Protein AF-A0A7C4PPQ3-F1 (afdb_monomer)

Mean predicted aligned error: 9.64 Å

Solvent-accessible surface area (backbone atoms only — not comparable to full-atom values): 21929 Å² total; per-residue (Å²): 136,89,89,81,88,92,85,89,83,86,72,67,64,65,58,51,55,52,50,53,52,52,51,53,49,50,51,50,52,51,51,53,49,51,50,47,63,70,38,46,70,56,48,54,20,47,50,28,43,52,50,48,55,52,48,44,23,67,60,50,75,42,93,71,42,87,65,97,67,86,70,75,51,74,69,58,31,62,38,68,57,76,74,79,71,80,77,82,61,79,65,50,24,87,77,71,65,42,36,64,68,62,40,50,53,51,49,52,52,54,52,52,52,53,51,50,50,52,50,53,51,53,52,46,54,51,49,42,56,56,46,51,58,50,42,59,53,41,54,53,52,30,54,54,23,57,77,68,69,41,93,56,28,67,60,47,47,50,50,40,51,54,52,52,52,52,43,50,54,46,65,69,46,47,59,59,50,51,55,55,52,67,51,39,65,59,54,52,58,61,42,47,54,46,50,53,28,53,50,48,52,51,49,52,49,51,51,48,40,68,77,53,40,95,65,47,78,84,37,65,62,55,48,49,50,54,52,51,50,53,52,45,51,51,51,49,77,68,42,92,45,67,37,54,42,45,43,49,40,40,31,42,48,51,54,19,57,57,27,51,68,29,52,16,54,70,44,25,43,53,13,52,53,39,49,55,52,39,32,47,44,21,48,75,72,62,64,31,39,64,60,24,27,35,45,26,50,30,57,45,65,79,46,51,86,66,37,42,84,53,83,84,42,78,51,6,50,66,50,49,45,50,52,36,39,50,23,23,58,72,59,72,36,67,70,60,42,52,54,52,34,55,47,41,39,72,78,35,69,93,48,19,45,62,30,27,46,52,49,14,54,50,25,48,76,72,67,37,52,66,62,14,42,53,26,43,70,67,45,80,83,65,93,74,50,66,66,50,52,53,50,43,54,54,43,51,55,56,55,59,75,75,106

Foldseek 3Di:
DDDDDDPDDDPDPVVVVVVVVVVVVVVVVVVVVVVCVVCVLVVQLVVLVVVLLVVLCVLQVDNDLADDFPDDDPVQLADQDPPPPPPDDQPQQPQHRHGLVVLVVLLCVLVVVLVVLVVLLVVLVVLLVVLVVVLVVLVVVLVVCVVVVNPCNVVSVVVSVVSVVSNVVSVVCNVVSVVVNVCCVVSVVVNVSSVVSNVVVVVVVVVVCVVVVLCPVPPSNVVSLVVLLVVLVVQLVVDPDLSSLSSSLSNLLVCLVSQCSGSYLSSVLSSLVSLLSSLVSCVPRNVNLVSSLSSLSNRQQVCLLSFDCPPPDCRHSVNSLVSNLVSCVVVVNLVSNLVSLVSCVVNPVVCNLVSLQVQLVSCVVVVVLVSNLVSLVPRDDDPDCPVSVVSNVVSVVVVVVVD

Secondary structure (DSSP, 8-state):
---------SSHHHHHHHHHHHHHHHHHHHHHHHHHHHHHHHHHHHHHHHHHHHHHHHHHS-S-------PPPHHHHH--PPPPP-----PBPTTT--BHHHHHHHHHHHHHHHHHHHHHHHHHHHHHHHHHHHHHHHHHHHHHHHHTT-TTHHHHHHHHHHHHHHHHHHHHHHHHHHHHHHTHHHHHHHHHHHHHHHHHHHHHHHHHHHHS-TT-TT-HHHHHHHHHHHHHHHHHHH--SHHHHHHHHHHHHHHHHHHHT-SSHHHHHHHHHHHHHHHHIIIIIS--HHHHHHHIIIIIGGGTTSSBS-TTSTTBHHHHHHHHHHHHHHTT-HHHHHHHHHHHHHH-GGGHHHHHHHHHHHHHHTT-HHHHHHHHHT--S-S--HHHHHHHHHHHHHHHHT-

Sequence (403 aa):
MQKMNATAAAGTGKTKRLRTGLIALAVLLILLAGVYFFFADSLASWKARWTVDRYLKQQTGRSSFVVEFPFPSKAEMAKVEPKPEKTAQPQKGKRTGKDFETLRDEYLRLKNTILRTENRILEAEQEIIMRNNLITNLEVQVKEAITTAATNANRLAENLSNQVRRIAYLKENLPAWREELKKNPDREKELIPITEDLWEFQRAWAAELAANPPTNPNNELVQAQMKLNAEHRKKLNEAKSYSTMYQVIGEQLYVAKRLLASANLRHQRVGLSMILQAMQYCWNDAQNNWLAARLAEGYLLPNLDVAEEDRRSPLNVDNILNTCVGAFRANNEPEKIKQSFERIIRINPQRADWARIQLGRFYEQENNWEAALKSYRSVQNTNDNRFVNMAIQRLEQRLNIKR

Structure (mmCIF, N/CA/C/O backbone):
data_AF-A0A7C4PPQ3-F1
#
_entry.id   AF-A0A7C4PPQ3-F1
#
loop_
_atom_site.group_PDB
_atom_site.id
_atom_site.type_symbol
_atom_site.label_atom_id
_atom_site.label_alt_id
_atom_site.label_comp_id
_atom_site.label_asym_id
_atom_site.label_entity_id
_atom_site.label_seq_id
_atom_site.pdbx_PDB_ins_code
_atom_site.Cartn_x
_atom_site.Cartn_y
_atom_site.Cartn_z
_atom_site.occupancy
_atom_site.B_iso_or_equiv
_atom_site.auth_seq_id
_atom_site.auth_comp_id
_atom_site.auth_asym_id
_atom_site.auth_atom_id
_atom_site.pdbx_PDB_model_num
ATOM 1 N N . MET A 1 1 ? -5.829 -87.541 -39.089 1.00 44.84 1 MET A N 1
ATOM 2 C CA . MET A 1 1 ? -5.247 -86.837 -37.925 1.00 44.84 1 MET A CA 1
ATOM 3 C C . MET A 1 1 ? -4.825 -85.438 -38.358 1.00 44.84 1 MET A C 1
ATOM 5 O O . MET A 1 1 ? -4.306 -85.308 -39.453 1.00 44.84 1 MET A O 1
ATOM 9 N N . GLN A 1 2 ? -5.084 -84.432 -37.514 1.00 45.41 2 GLN A N 1
ATOM 10 C CA . GLN A 1 2 ? -4.645 -83.027 -37.621 1.00 45.41 2 GLN A CA 1
ATOM 11 C C . GLN A 1 2 ? -5.211 -82.170 -38.774 1.00 45.41 2 GLN A C 1
AT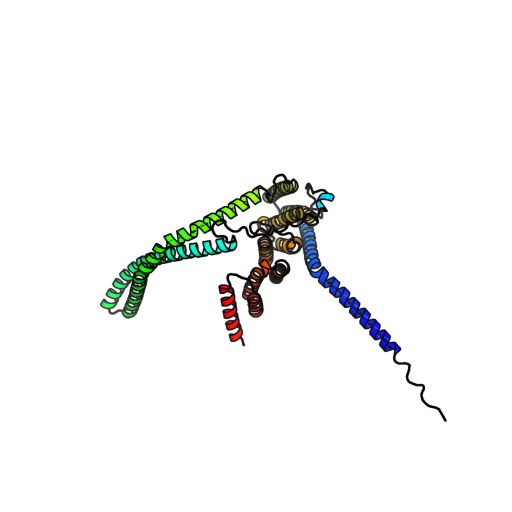OM 13 O O . GLN A 1 2 ? -4.542 -81.848 -39.748 1.00 45.41 2 GLN A O 1
ATOM 18 N N . LYS A 1 3 ? -6.438 -81.675 -38.578 1.00 46.22 3 LYS A N 1
ATOM 19 C CA . LYS A 1 3 ? -6.857 -80.347 -39.052 1.00 46.22 3 LYS A CA 1
ATOM 20 C C . LYS A 1 3 ? -7.421 -79.595 -37.854 1.00 46.22 3 LYS A C 1
ATOM 22 O O . LYS A 1 3 ? -8.574 -79.802 -37.501 1.00 46.22 3 LYS A O 1
ATOM 27 N N . MET A 1 4 ? -6.608 -78.766 -37.209 1.00 50.78 4 MET A N 1
ATOM 28 C CA . MET A 1 4 ? -7.097 -77.787 -36.243 1.00 50.78 4 MET A CA 1
ATOM 29 C C . MET A 1 4 ? -6.199 -76.548 -36.222 1.00 50.78 4 MET A C 1
ATOM 31 O O . MET A 1 4 ? -4.984 -76.654 -36.098 1.00 50.78 4 MET A O 1
ATOM 35 N N . ASN A 1 5 ? -6.879 -75.399 -36.268 1.00 53.06 5 ASN A N 1
ATOM 36 C CA . ASN A 1 5 ? -6.503 -74.097 -35.712 1.00 53.06 5 ASN A CA 1
ATOM 37 C C . ASN A 1 5 ? -5.510 -73.230 -36.501 1.00 53.06 5 ASN A C 1
ATOM 39 O O . ASN A 1 5 ? -4.322 -73.186 -36.207 1.00 53.06 5 ASN A O 1
ATOM 43 N N . ALA A 1 6 ? -6.045 -72.414 -37.416 1.00 51.91 6 ALA A N 1
ATOM 44 C CA . ALA A 1 6 ? -5.343 -71.251 -37.966 1.00 51.91 6 ALA A CA 1
ATOM 45 C C . ALA A 1 6 ? -6.309 -70.086 -38.262 1.00 51.91 6 ALA A C 1
ATOM 47 O O . ALA A 1 6 ? -6.413 -69.624 -39.391 1.00 51.91 6 ALA A O 1
ATOM 48 N N . THR A 1 7 ? -7.033 -69.593 -37.254 1.00 56.12 7 THR A N 1
ATOM 49 C CA . THR A 1 7 ? -7.866 -68.379 -37.386 1.00 56.12 7 THR A CA 1
ATOM 50 C C . THR A 1 7 ? -7.929 -67.605 -36.070 1.00 56.12 7 THR A C 1
ATOM 52 O O . THR A 1 7 ? -8.955 -67.603 -35.404 1.00 56.12 7 THR A O 1
ATOM 55 N N . ALA A 1 8 ? -6.832 -66.949 -35.671 1.00 56.97 8 ALA A N 1
ATOM 56 C CA . ALA A 1 8 ? -6.850 -65.920 -34.618 1.00 56.97 8 ALA A CA 1
ATOM 57 C C . ALA A 1 8 ? -5.548 -65.086 -34.586 1.00 56.97 8 ALA A C 1
ATOM 59 O O . ALA A 1 8 ? -4.789 -65.161 -33.626 1.00 56.97 8 ALA A O 1
ATOM 60 N N . ALA A 1 9 ? -5.241 -64.293 -35.622 1.00 55.53 9 ALA A N 1
ATOM 61 C CA . ALA A 1 9 ? -4.052 -63.417 -35.573 1.00 55.53 9 ALA A CA 1
ATOM 62 C C . ALA A 1 9 ? -4.180 -62.060 -36.296 1.00 55.53 9 ALA A C 1
ATOM 64 O O . ALA A 1 9 ? -3.181 -61.371 -36.476 1.00 55.53 9 ALA A O 1
ATOM 65 N N . ALA A 1 10 ? -5.383 -61.624 -36.692 1.00 55.38 10 ALA A N 1
ATOM 66 C CA . ALA A 1 10 ? -5.548 -60.403 -37.501 1.00 55.38 10 ALA A CA 1
ATOM 67 C C . ALA A 1 10 ? -5.995 -59.140 -36.722 1.00 55.38 10 ALA A C 1
ATOM 69 O O . ALA A 1 10 ? -6.147 -58.073 -37.312 1.00 55.38 10 ALA A O 1
ATOM 70 N N . GLY A 1 11 ? -6.201 -59.216 -35.400 1.00 56.34 11 GLY A N 1
ATOM 71 C CA . GLY A 1 11 ? -6.813 -58.123 -34.619 1.00 56.34 11 GLY A CA 1
ATOM 72 C C . GLY A 1 11 ? -5.862 -57.165 -33.882 1.00 56.34 11 GLY A C 1
ATOM 73 O O . GLY A 1 11 ? -6.290 -56.103 -33.435 1.00 56.34 11 GLY A O 1
ATOM 74 N N . THR A 1 12 ? -4.576 -57.493 -33.727 1.00 57.62 12 THR A N 1
ATOM 75 C CA . THR A 1 12 ? -3.690 -56.809 -32.756 1.00 57.62 12 THR A CA 1
ATOM 76 C C . THR A 1 12 ? -2.962 -55.572 -33.302 1.00 57.62 12 THR A C 1
ATOM 78 O O . THR A 1 12 ? -2.423 -54.777 -32.532 1.00 57.62 12 THR A O 1
ATOM 81 N N . GLY A 1 13 ? -2.957 -55.362 -34.624 1.00 60.41 13 GLY A N 1
ATOM 82 C CA . GLY A 1 13 ? -2.266 -54.229 -35.256 1.00 60.41 13 GLY A CA 1
ATOM 83 C C . GLY A 1 13 ? -3.014 -52.895 -35.143 1.00 60.41 13 GLY A C 1
ATOM 84 O O . GLY A 1 13 ? -2.400 -51.854 -34.896 1.00 60.41 13 GLY A O 1
ATOM 85 N N . LYS A 1 14 ? -4.351 -52.913 -35.271 1.00 68.94 14 LYS A N 1
ATOM 86 C CA . LYS A 1 14 ? -5.181 -51.696 -35.182 1.00 68.94 14 LYS A CA 1
ATOM 87 C C . LYS A 1 14 ? -5.183 -51.108 -33.769 1.00 68.94 14 LYS A C 1
ATOM 89 O O . LYS A 1 14 ? -5.090 -49.894 -33.614 1.00 68.94 14 LYS A O 1
ATOM 94 N N . THR A 1 15 ? -5.199 -51.956 -32.742 1.00 71.12 15 THR A N 1
ATOM 95 C CA . THR A 1 15 ? -5.179 -51.520 -31.338 1.00 71.12 15 THR A CA 1
ATOM 96 C C . THR A 1 15 ? -3.836 -50.906 -30.937 1.00 71.12 15 THR A C 1
ATOM 98 O O . THR A 1 15 ? -3.820 -49.929 -30.190 1.00 71.12 15 THR A O 1
ATOM 101 N N . LYS A 1 16 ? -2.708 -51.394 -31.480 1.00 75.50 16 LYS A N 1
ATOM 102 C CA . LYS A 1 16 ? -1.385 -50.784 -31.255 1.00 75.50 16 LYS A CA 1
ATOM 103 C C . LYS A 1 16 ? -1.265 -49.386 -31.869 1.00 75.50 16 LYS A C 1
ATOM 105 O O . LYS A 1 16 ? -0.826 -48.480 -31.169 1.00 75.50 16 LYS A O 1
ATOM 110 N N . ARG A 1 17 ? -1.711 -49.184 -33.118 1.00 79.19 17 ARG A N 1
ATOM 111 C CA . ARG A 1 17 ? -1.666 -47.861 -33.781 1.00 79.19 17 ARG A CA 1
ATOM 112 C C . ARG A 1 17 ? -2.544 -46.820 -33.084 1.00 79.19 17 ARG A C 1
ATOM 114 O O . ARG A 1 17 ? -2.140 -45.666 -32.953 1.00 79.19 17 ARG A O 1
ATOM 121 N N . LEU A 1 18 ? -3.714 -47.234 -32.596 1.00 83.62 18 LEU A N 1
ATOM 122 C CA . LEU A 1 18 ? -4.609 -46.348 -31.851 1.00 83.62 18 LEU A CA 1
ATOM 123 C C . LEU A 1 18 ? -3.989 -45.925 -30.509 1.00 83.62 18 LEU A C 1
ATOM 125 O O . LEU A 1 18 ? -4.022 -44.750 -30.156 1.00 83.62 18 LEU A O 1
ATOM 129 N N . ARG A 1 19 ? -3.348 -46.861 -29.793 1.00 84.88 19 ARG A N 1
ATOM 130 C CA . ARG A 1 19 ? -2.636 -46.566 -28.538 1.00 84.88 19 ARG A CA 1
ATOM 131 C C . ARG A 1 19 ? -1.453 -45.624 -28.748 1.00 84.88 19 ARG A C 1
ATOM 133 O O . ARG A 1 19 ? -1.311 -44.676 -27.986 1.00 84.88 19 ARG A O 1
ATOM 140 N N . THR A 1 20 ? -0.638 -45.828 -29.784 1.00 88.06 20 THR A N 1
ATOM 141 C CA . THR A 1 20 ? 0.480 -44.916 -30.084 1.00 88.06 20 THR A CA 1
ATOM 142 C C . THR A 1 20 ? -0.000 -43.518 -30.471 1.00 88.06 20 THR A C 1
ATOM 144 O O . THR A 1 20 ? 0.600 -42.538 -30.039 1.00 88.06 20 THR A O 1
ATOM 147 N N . GLY A 1 21 ? -1.108 -43.409 -31.215 1.00 93.31 21 GLY A N 1
ATOM 148 C CA . GLY A 1 21 ? -1.720 -42.117 -31.539 1.00 93.31 21 GLY A CA 1
ATOM 149 C C . GLY A 1 21 ? -2.235 -41.379 -30.300 1.00 93.31 21 GLY A C 1
ATOM 150 O O . GLY A 1 21 ? -1.976 -40.189 -30.142 1.00 93.31 21 GLY A O 1
ATOM 151 N N . LEU A 1 22 ? -2.892 -42.094 -29.380 1.00 93.69 22 LEU A N 1
ATOM 152 C CA . LEU A 1 22 ? -3.371 -41.522 -28.117 1.00 93.69 22 LEU A CA 1
ATOM 153 C C . LEU A 1 22 ? -2.224 -41.070 -27.205 1.00 93.69 22 LEU A C 1
ATOM 155 O O . LEU A 1 22 ? -2.319 -40.005 -26.603 1.00 93.69 22 LEU A O 1
ATOM 159 N N . ILE A 1 23 ? -1.128 -41.833 -27.131 1.00 94.25 23 ILE A N 1
ATOM 160 C CA . ILE A 1 23 ? 0.055 -41.447 -26.347 1.00 94.25 23 ILE A CA 1
ATOM 161 C C . ILE A 1 23 ? 0.702 -40.186 -26.935 1.00 94.25 23 ILE A C 1
ATOM 163 O O . ILE A 1 23 ? 0.996 -39.255 -26.191 1.00 94.25 23 ILE A O 1
ATOM 167 N N . ALA A 1 24 ? 0.878 -40.114 -28.257 1.00 94.94 24 ALA A N 1
ATOM 168 C CA . ALA A 1 24 ? 1.440 -38.930 -28.908 1.00 94.94 24 ALA A CA 1
ATOM 169 C C . ALA A 1 24 ? 0.568 -37.680 -28.691 1.00 94.94 24 ALA A C 1
ATOM 171 O O . ALA A 1 24 ? 1.092 -36.610 -28.382 1.00 94.94 24 ALA A O 1
ATOM 172 N N . LEU A 1 25 ? -0.760 -37.823 -28.781 1.00 96.06 25 LEU A N 1
ATOM 173 C CA . LEU A 1 25 ? -1.700 -36.738 -28.496 1.00 96.06 25 LEU A CA 1
ATOM 174 C C . LEU A 1 25 ? -1.626 -36.293 -27.028 1.00 96.06 25 LEU A C 1
ATOM 176 O O . LEU A 1 25 ? -1.596 -35.096 -26.756 1.00 96.06 25 LEU A O 1
ATOM 180 N N . ALA A 1 26 ? -1.553 -37.237 -26.085 1.00 95.62 26 ALA A N 1
ATOM 181 C CA . ALA A 1 26 ? -1.420 -36.928 -24.664 1.00 95.62 26 ALA A CA 1
ATOM 182 C C . ALA A 1 26 ? -0.115 -36.169 -24.364 1.00 95.62 26 ALA A C 1
ATOM 184 O O . ALA A 1 26 ? -0.145 -35.164 -23.659 1.00 95.62 26 ALA A O 1
ATOM 185 N N . VAL A 1 27 ? 1.014 -36.587 -24.948 1.00 95.88 27 VAL A N 1
ATOM 186 C CA . VAL A 1 27 ? 2.303 -35.887 -24.802 1.00 95.88 27 VAL A CA 1
ATOM 187 C C . VAL A 1 27 ? 2.238 -34.480 -25.398 1.00 95.88 27 VAL A C 1
ATOM 189 O O . VAL A 1 27 ? 2.684 -33.531 -24.757 1.00 95.88 27 VAL A O 1
ATOM 192 N N . LEU A 1 28 ? 1.636 -34.314 -26.580 1.00 96.94 28 LEU A N 1
ATOM 193 C CA . LEU A 1 28 ? 1.457 -32.998 -27.195 1.00 96.94 28 LEU A CA 1
ATOM 194 C C . LEU A 1 28 ? 0.607 -32.073 -26.313 1.00 96.94 28 LEU A C 1
ATOM 196 O O . LEU A 1 28 ? 0.974 -30.920 -26.110 1.00 96.94 28 LEU A O 1
ATOM 200 N N . LEU A 1 29 ? -0.497 -32.576 -25.754 1.00 96.19 29 LEU A N 1
ATOM 201 C CA . LEU A 1 29 ? -1.350 -31.804 -24.848 1.00 96.19 29 LEU A CA 1
ATOM 202 C C . LEU A 1 29 ? -0.618 -31.418 -23.558 1.00 96.19 29 LEU A C 1
ATOM 204 O O . LEU A 1 29 ? -0.776 -30.290 -23.101 1.00 96.19 29 LEU A O 1
ATOM 208 N N . ILE A 1 30 ? 0.222 -32.298 -23.004 1.00 94.94 30 ILE A N 1
ATOM 209 C CA . ILE A 1 30 ? 1.056 -31.987 -21.832 1.00 94.94 30 ILE A CA 1
ATOM 210 C C . ILE A 1 30 ? 2.089 -30.907 -22.168 1.00 94.94 30 ILE A C 1
ATOM 212 O O . ILE A 1 30 ? 2.266 -29.978 -21.383 1.00 94.94 30 ILE A O 1
ATOM 216 N N . LEU A 1 31 ? 2.739 -30.979 -23.334 1.00 94.38 31 LEU A N 1
ATOM 217 C CA . LEU A 1 31 ? 3.690 -29.954 -23.775 1.00 94.38 31 LEU A CA 1
ATOM 218 C C . LEU A 1 31 ? 2.997 -28.608 -24.010 1.00 94.38 31 LEU A C 1
ATOM 220 O O . LEU A 1 31 ? 3.483 -27.585 -23.535 1.00 94.38 31 LEU A O 1
ATOM 224 N N . LEU A 1 32 ? 1.840 -28.598 -24.676 1.00 92.38 32 LEU A N 1
ATOM 225 C CA . LEU A 1 32 ? 1.053 -27.382 -24.894 1.00 92.38 32 LEU A CA 1
ATOM 226 C C . LEU A 1 32 ? 0.538 -26.790 -23.577 1.00 92.38 32 LEU A C 1
ATOM 228 O O . LEU A 1 32 ? 0.586 -25.575 -23.405 1.00 92.38 32 LEU A O 1
ATOM 232 N N . ALA A 1 33 ? 0.104 -27.627 -22.630 1.00 87.00 33 ALA A N 1
ATOM 233 C CA . ALA A 1 33 ? -0.279 -27.185 -21.294 1.00 87.00 33 ALA A CA 1
ATOM 234 C C . ALA A 1 33 ? 0.925 -26.620 -20.526 1.00 87.00 33 ALA A C 1
ATOM 236 O O . ALA A 1 33 ? 0.818 -25.547 -19.942 1.00 87.00 33 ALA A O 1
ATOM 237 N N . GLY A 1 34 ? 2.083 -27.285 -20.569 1.00 81.62 34 GLY A N 1
ATOM 238 C CA . GLY A 1 34 ? 3.318 -26.814 -19.938 1.00 81.62 34 GLY A CA 1
ATOM 239 C C . GLY A 1 34 ? 3.778 -25.462 -20.487 1.00 81.62 34 GLY A C 1
ATOM 240 O O . GLY A 1 34 ? 4.075 -24.557 -19.712 1.00 81.62 34 GLY A O 1
ATOM 241 N N . VAL A 1 35 ? 3.746 -25.290 -21.813 1.00 79.69 35 VAL A N 1
ATOM 242 C CA . VAL A 1 35 ? 3.997 -24.005 -22.484 1.00 79.69 35 VAL A CA 1
ATOM 243 C C . VAL A 1 35 ? 2.963 -22.971 -22.033 1.00 79.69 35 VAL A C 1
ATOM 245 O O . VAL A 1 35 ? 3.338 -21.896 -21.577 1.00 79.69 35 VAL A O 1
ATOM 248 N N . TYR A 1 36 ? 1.669 -23.291 -22.066 1.00 80.69 36 TYR A N 1
ATOM 249 C CA . TYR A 1 36 ? 0.625 -22.369 -21.621 1.00 80.69 36 TYR A CA 1
ATOM 250 C C . TYR A 1 36 ? 0.823 -21.914 -20.169 1.00 80.69 36 TYR A C 1
ATOM 252 O O . TYR A 1 36 ? 0.765 -20.719 -19.910 1.00 80.69 36 TYR A O 1
ATOM 260 N N . PHE A 1 37 ? 1.118 -22.821 -19.232 1.00 74.94 37 PHE A N 1
ATOM 261 C CA . PHE A 1 37 ? 1.354 -22.475 -17.826 1.00 74.94 37 PHE A CA 1
ATOM 262 C C . PHE A 1 37 ? 2.636 -21.668 -17.618 1.00 74.94 37 PHE A C 1
ATOM 264 O O . PHE A 1 37 ? 2.620 -20.703 -16.857 1.00 74.94 37 PHE A O 1
ATOM 271 N N . PHE A 1 38 ? 3.723 -22.018 -18.311 1.00 71.25 38 PHE A N 1
ATOM 272 C CA . PHE A 1 38 ? 4.974 -21.262 -18.248 1.00 71.25 38 PHE A CA 1
ATOM 273 C C . PHE A 1 38 ? 4.785 -19.834 -18.770 1.00 71.25 38 PHE A C 1
ATOM 275 O O . PHE A 1 38 ? 5.295 -18.874 -18.192 1.00 71.25 38 PHE A O 1
ATOM 282 N N . PHE A 1 39 ? 3.999 -19.683 -19.836 1.00 73.56 39 PHE A N 1
ATOM 283 C CA . PHE A 1 39 ? 3.761 -18.389 -20.447 1.00 73.56 39 PHE A CA 1
ATOM 284 C C . PHE A 1 39 ? 2.551 -17.647 -19.872 1.00 73.56 39 PHE A C 1
ATOM 286 O O . PHE A 1 39 ? 2.482 -16.451 -20.106 1.00 73.56 39 PHE A O 1
ATOM 293 N N . ALA A 1 40 ? 1.638 -18.242 -19.101 1.00 72.94 40 ALA A N 1
ATOM 294 C CA . ALA A 1 40 ? 0.396 -17.587 -18.658 1.00 72.94 40 ALA A CA 1
ATOM 295 C C . ALA A 1 40 ? 0.639 -16.236 -17.952 1.00 72.94 40 ALA A C 1
ATOM 297 O O . ALA A 1 40 ? 0.051 -15.221 -18.339 1.00 72.94 40 ALA A O 1
ATOM 298 N N . ASP A 1 41 ? 1.575 -16.184 -16.998 1.00 67.69 41 ASP A N 1
ATOM 299 C CA . ASP A 1 41 ? 1.942 -14.940 -16.300 1.00 67.69 41 ASP A CA 1
ATOM 300 C C . ASP A 1 41 ? 2.653 -13.942 -17.243 1.00 67.69 41 ASP A C 1
ATOM 302 O O . ASP A 1 41 ? 2.440 -12.723 -17.191 1.00 67.69 41 ASP A O 1
ATOM 306 N N . SER A 1 42 ? 3.472 -14.452 -18.167 1.00 74.69 42 SER A N 1
ATOM 307 C CA . SER A 1 42 ? 4.155 -13.631 -19.175 1.00 74.69 42 SER A CA 1
ATOM 308 C C . SER A 1 42 ? 3.204 -13.110 -20.266 1.00 74.69 42 SER A C 1
ATOM 310 O O . SER A 1 42 ? 3.393 -12.010 -20.776 1.00 74.69 42 SER A O 1
ATOM 312 N N . LEU A 1 43 ? 2.140 -13.852 -20.584 1.00 78.38 43 LEU A N 1
ATOM 313 C CA . LEU A 1 43 ? 1.135 -13.524 -21.590 1.00 78.38 43 LEU A CA 1
ATOM 314 C C . LEU A 1 43 ? 0.216 -12.430 -21.072 1.00 78.38 43 LEU A C 1
ATOM 316 O O . LEU A 1 43 ? -0.087 -11.498 -21.814 1.00 78.38 43 LEU A O 1
ATOM 320 N N . ALA A 1 44 ? -0.190 -12.504 -19.801 1.00 86.38 44 ALA A N 1
ATOM 321 C CA . ALA A 1 44 ? -0.974 -11.450 -19.167 1.00 86.38 44 ALA A CA 1
ATOM 322 C C . ALA A 1 44 ? -0.204 -10.120 -19.167 1.00 86.38 44 ALA A C 1
ATOM 324 O O . ALA A 1 44 ? -0.710 -9.105 -19.649 1.00 86.38 44 ALA A O 1
ATOM 325 N N . SER A 1 45 ? 1.054 -10.140 -18.719 1.00 90.81 45 SER A N 1
ATOM 326 C CA . SER A 1 45 ? 1.892 -8.937 -18.697 1.00 90.81 45 SER A CA 1
ATOM 327 C C . SER A 1 45 ? 2.217 -8.417 -20.098 1.00 90.81 45 SER A C 1
ATOM 329 O O . SER A 1 45 ? 2.110 -7.216 -20.341 1.00 90.81 45 SER A O 1
ATOM 331 N N . TRP A 1 46 ? 2.531 -9.293 -21.056 1.00 93.50 46 TRP A N 1
ATOM 332 C CA . TRP A 1 46 ? 2.731 -8.907 -22.454 1.00 93.50 46 TRP A CA 1
ATOM 333 C C . TRP A 1 46 ? 1.475 -8.271 -23.061 1.00 93.50 46 TRP A C 1
ATOM 335 O O . TRP A 1 46 ? 1.560 -7.195 -23.655 1.00 93.50 46 TRP A O 1
ATOM 345 N N . LYS A 1 47 ? 0.300 -8.883 -22.863 1.00 94.75 47 LYS A N 1
ATOM 346 C CA . LYS A 1 47 ? -0.980 -8.354 -23.352 1.00 94.75 47 LYS A CA 1
ATOM 347 C C . LYS A 1 47 ? -1.273 -6.982 -22.750 1.00 94.75 47 LYS A C 1
ATOM 349 O O . LYS A 1 47 ? -1.718 -6.093 -23.476 1.00 94.75 47 LYS A O 1
ATOM 354 N N . ALA A 1 48 ? -0.998 -6.784 -21.460 1.00 95.81 48 ALA A N 1
ATOM 355 C CA . ALA A 1 48 ? -1.139 -5.484 -20.811 1.00 95.81 48 ALA A CA 1
ATOM 356 C C . ALA A 1 48 ? -0.212 -4.434 -21.445 1.00 95.81 48 ALA A C 1
ATOM 358 O O . ALA A 1 48 ? -0.692 -3.373 -21.836 1.00 95.81 48 ALA A O 1
ATOM 359 N N . ARG A 1 49 ? 1.077 -4.747 -21.659 1.00 96.88 49 ARG A N 1
ATOM 360 C CA . ARG A 1 49 ? 2.029 -3.841 -22.339 1.00 96.88 49 ARG A CA 1
ATOM 361 C C . ARG A 1 49 ? 1.580 -3.487 -23.756 1.00 96.88 49 ARG A C 1
ATOM 363 O O . ARG A 1 49 ? 1.571 -2.317 -24.114 1.00 96.88 49 ARG A O 1
ATOM 370 N N . TRP A 1 50 ? 1.151 -4.475 -24.540 1.00 96.44 50 TRP A N 1
ATOM 371 C CA . TRP A 1 50 ? 0.635 -4.244 -25.893 1.00 96.44 50 TRP A CA 1
ATOM 372 C C . TRP A 1 50 ? -0.610 -3.348 -25.890 1.00 96.44 50 TRP A C 1
ATOM 374 O O . TRP A 1 50 ? -0.750 -2.457 -26.728 1.00 96.44 50 TRP A O 1
ATOM 384 N N . THR A 1 51 ? -1.503 -3.559 -24.921 1.00 96.94 51 THR A N 1
ATOM 385 C CA . THR A 1 51 ? -2.716 -2.750 -24.752 1.00 96.94 51 THR A CA 1
ATOM 386 C C . THR A 1 51 ? -2.365 -1.300 -24.412 1.00 96.94 51 THR A C 1
ATOM 388 O O . THR A 1 51 ? -2.958 -0.387 -24.983 1.00 96.94 51 THR A O 1
ATOM 391 N N . VAL A 1 52 ? -1.368 -1.086 -23.547 1.00 97.75 52 VAL A N 1
ATOM 392 C CA . VAL A 1 52 ? -0.825 0.243 -23.225 1.00 97.75 52 VAL A CA 1
ATOM 393 C C . VAL A 1 52 ? -0.239 0.911 -24.469 1.00 97.75 52 VAL A C 1
ATOM 395 O O . VAL A 1 52 ? -0.635 2.027 -24.792 1.00 97.75 52 VAL A O 1
ATOM 398 N N . ASP A 1 53 ? 0.635 0.225 -25.209 1.00 97.56 53 ASP A N 1
ATOM 399 C CA . ASP A 1 53 ? 1.281 0.776 -26.409 1.00 97.56 53 ASP A CA 1
ATOM 400 C C . ASP A 1 53 ? 0.239 1.180 -27.470 1.00 97.56 53 ASP A C 1
ATOM 402 O O . ASP A 1 53 ? 0.303 2.270 -28.048 1.00 97.56 53 ASP A O 1
ATOM 406 N N . ARG A 1 54 ? -0.778 0.334 -27.698 1.00 97.94 54 ARG A N 1
ATOM 407 C CA . ARG A 1 54 ? -1.884 0.632 -28.621 1.00 97.94 54 ARG A CA 1
ATOM 408 C C . ARG A 1 54 ? -2.716 1.819 -28.146 1.00 97.94 54 ARG A C 1
ATOM 410 O O . ARG A 1 54 ? -3.070 2.666 -28.966 1.00 97.94 54 ARG A O 1
ATOM 417 N N . TYR A 1 55 ? -3.029 1.874 -26.854 1.00 97.94 55 TYR A N 1
ATOM 418 C CA . TYR A 1 55 ? -3.791 2.972 -26.273 1.00 97.94 55 TYR A CA 1
ATOM 419 C C . TYR A 1 55 ? -3.053 4.301 -26.436 1.00 97.94 55 TYR A C 1
ATOM 421 O O . TYR A 1 55 ? -3.615 5.247 -26.980 1.00 97.94 55 TYR A O 1
ATOM 429 N N . LEU A 1 56 ? -1.772 4.359 -26.064 1.00 97.75 56 LEU A N 1
ATOM 430 C CA . LEU A 1 56 ? -0.958 5.566 -26.206 1.00 97.75 56 LEU A CA 1
ATOM 431 C C . LEU A 1 56 ? -0.832 5.994 -27.670 1.00 97.75 56 LEU A C 1
ATOM 433 O O . LEU A 1 56 ? -0.960 7.180 -27.972 1.00 97.75 56 LEU A O 1
ATOM 437 N N . LYS A 1 57 ? -0.673 5.045 -28.601 1.00 97.75 57 LYS A N 1
ATOM 438 C CA . LYS A 1 57 ? -0.684 5.345 -30.039 1.00 97.75 57 LYS A CA 1
ATOM 439 C C . LYS A 1 57 ? -2.008 5.957 -30.493 1.00 97.75 57 LYS A C 1
ATOM 441 O O . LYS A 1 57 ? -1.998 6.921 -31.253 1.00 97.75 57 LYS A O 1
ATOM 446 N N . GLN A 1 58 ? -3.136 5.422 -30.033 1.00 97.75 58 GLN A N 1
ATOM 447 C CA . GLN A 1 58 ? -4.457 5.949 -30.373 1.00 97.75 58 GLN A CA 1
ATOM 448 C C . GLN A 1 58 ? -4.675 7.358 -29.807 1.00 97.75 58 GLN A C 1
ATOM 450 O O . GLN A 1 58 ? -5.203 8.210 -30.512 1.00 97.75 58 GLN A O 1
ATOM 455 N N . GLN A 1 59 ? -4.259 7.609 -28.563 1.00 96.56 59 GLN A N 1
ATOM 456 C CA . GLN A 1 59 ? -4.479 8.899 -27.905 1.00 96.56 59 GLN A CA 1
ATOM 457 C C . GLN A 1 59 ? -3.553 10.013 -28.404 1.00 96.56 59 GLN A C 1
ATOM 459 O O . GLN A 1 59 ? -3.908 11.183 -28.310 1.00 96.56 59 GLN A O 1
ATOM 464 N N . THR A 1 60 ? -2.367 9.665 -28.912 1.00 97.31 60 THR A N 1
ATOM 465 C CA . THR A 1 60 ? -1.346 10.650 -29.314 1.00 97.31 60 THR A CA 1
ATOM 466 C C . THR A 1 60 ? -1.136 10.748 -30.823 1.00 97.31 60 THR A C 1
ATOM 468 O O . THR A 1 60 ? -0.459 11.660 -31.292 1.00 97.31 60 THR A O 1
ATOM 471 N N . GLY A 1 61 ? -1.631 9.776 -31.596 1.00 97.62 61 GLY A N 1
ATOM 472 C CA . GLY A 1 61 ? -1.309 9.618 -33.017 1.00 97.62 61 GLY A CA 1
ATOM 473 C C . GLY A 1 61 ? 0.139 9.188 -33.294 1.00 97.62 61 GLY A C 1
ATOM 474 O O . GLY A 1 61 ? 0.507 8.999 -34.453 1.00 97.62 61 GLY A O 1
ATOM 475 N N . ARG A 1 62 ? 0.977 9.007 -32.262 1.00 96.88 62 ARG A N 1
ATOM 476 C CA . ARG A 1 62 ? 2.397 8.659 -32.397 1.00 96.88 62 ARG A CA 1
ATOM 477 C C . ARG A 1 62 ? 2.627 7.174 -32.162 1.00 96.88 62 ARG A C 1
ATOM 479 O O . ARG A 1 62 ? 2.125 6.589 -31.213 1.00 96.88 62 ARG A O 1
ATOM 486 N N . SER A 1 63 ? 3.443 6.555 -33.009 1.00 91.19 63 SER A N 1
ATOM 487 C CA . SER A 1 63 ? 3.908 5.173 -32.816 1.00 91.19 63 SER A CA 1
ATOM 488 C C . SER A 1 63 ? 5.254 5.074 -32.097 1.00 91.19 63 SER A C 1
ATOM 490 O O . SER A 1 63 ? 5.696 3.968 -31.801 1.00 91.19 63 SER A O 1
ATOM 492 N N . SER A 1 64 ? 5.921 6.206 -31.863 1.00 94.44 64 SER A N 1
ATOM 493 C CA . SER A 1 64 ? 7.253 6.290 -31.271 1.00 94.44 64 SER A CA 1
ATOM 494 C C . SER A 1 64 ? 7.281 7.379 -30.204 1.00 94.44 64 SER A C 1
ATOM 496 O O . SER A 1 64 ? 6.825 8.497 -30.445 1.00 94.44 64 SER A O 1
ATOM 498 N N . PHE A 1 65 ? 7.836 7.036 -29.043 1.00 96.94 65 PHE A N 1
ATOM 499 C CA . PHE A 1 65 ? 7.997 7.917 -27.883 1.00 96.94 65 PHE A CA 1
ATOM 500 C C . PHE A 1 65 ? 9.475 8.076 -27.514 1.00 96.94 65 PHE A C 1
ATOM 502 O O . PHE A 1 65 ? 9.846 8.093 -26.344 1.00 96.94 65 PHE A O 1
ATOM 509 N N . VAL A 1 66 ? 10.343 8.09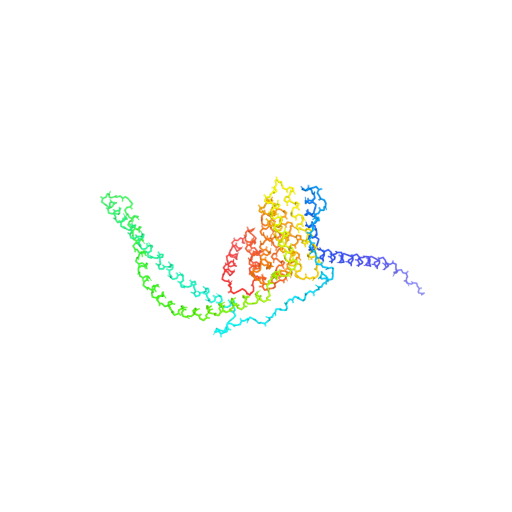2 -28.527 1.00 97.38 66 VAL A N 1
ATOM 510 C CA . VAL A 1 66 ? 11.786 8.220 -28.320 1.00 97.38 66 VAL A CA 1
ATOM 511 C C . VAL A 1 66 ? 12.077 9.571 -27.676 1.00 97.38 66 VAL A C 1
ATOM 513 O O . VAL A 1 66 ? 11.711 10.613 -28.215 1.00 97.38 66 VAL A O 1
ATOM 516 N N . VAL A 1 67 ? 12.767 9.527 -26.541 1.00 96.94 67 VAL A N 1
ATOM 517 C CA . VAL A 1 67 ? 13.318 10.689 -25.848 1.00 96.94 67 VAL A CA 1
ATOM 518 C C . VAL A 1 67 ? 14.824 10.509 -25.704 1.00 96.94 67 VAL A C 1
ATOM 520 O O . VAL A 1 67 ? 15.320 9.379 -25.605 1.00 96.94 67 VAL A O 1
ATOM 523 N N . GLU A 1 68 ? 15.551 11.622 -25.744 1.00 97.00 68 GLU A N 1
ATOM 524 C CA . GLU A 1 68 ? 16.981 11.637 -25.480 1.00 97.00 68 GLU A CA 1
ATOM 525 C C . GLU A 1 68 ? 17.212 11.320 -24.001 1.00 97.00 68 GLU A C 1
ATOM 527 O O . GLU A 1 68 ? 16.828 12.069 -23.107 1.00 97.00 68 GLU A O 1
ATOM 532 N N . PHE A 1 69 ? 17.796 10.155 -23.751 1.00 96.62 69 PHE A N 1
ATOM 533 C CA . PHE A 1 69 ? 18.142 9.691 -22.421 1.00 96.62 69 PHE A CA 1
ATOM 534 C C . PHE A 1 69 ? 19.507 9.004 -22.507 1.00 96.62 69 PHE A C 1
ATOM 536 O O . PHE A 1 69 ? 19.675 8.133 -23.371 1.00 96.62 69 PHE A O 1
ATOM 543 N N . PRO A 1 70 ? 20.480 9.370 -21.657 1.00 96.06 70 PRO A N 1
ATOM 544 C CA . PRO A 1 70 ? 21.800 8.754 -21.650 1.00 96.06 70 PRO A CA 1
ATOM 545 C C . PRO A 1 70 ? 21.694 7.344 -21.058 1.00 96.06 70 PRO A C 1
ATOM 547 O O . PRO A 1 70 ? 21.860 7.121 -19.861 1.00 96.06 70 PRO A O 1
ATOM 550 N N . PHE A 1 71 ? 21.334 6.377 -21.902 1.00 95.81 71 PHE A N 1
ATOM 551 C CA . PHE A 1 71 ? 21.268 4.980 -21.493 1.00 95.81 71 PHE A CA 1
ATOM 552 C C . PHE A 1 71 ? 22.670 4.465 -21.143 1.00 95.81 71 PHE A C 1
ATOM 554 O O . PHE A 1 71 ? 23.615 4.778 -21.873 1.00 95.81 71 PHE A O 1
ATOM 561 N N . PRO A 1 72 ? 22.800 3.608 -20.112 1.00 95.12 72 PRO A N 1
ATOM 562 C CA . PRO A 1 72 ? 24.041 2.894 -19.859 1.00 95.12 72 PRO A CA 1
ATOM 563 C C . PRO A 1 72 ? 24.460 2.094 -21.096 1.00 95.12 72 PRO A C 1
ATOM 565 O O . PRO A 1 72 ? 23.624 1.656 -21.900 1.00 95.12 72 PRO A O 1
ATOM 568 N N . SER A 1 73 ? 25.761 1.882 -21.248 1.00 95.88 73 SER A N 1
ATOM 569 C CA . SER A 1 73 ? 26.313 1.109 -22.356 1.00 95.88 73 SER A CA 1
ATOM 570 C C . SER A 1 73 ? 25.751 -0.318 -22.375 1.00 95.88 73 SER A C 1
ATOM 572 O O . SER A 1 73 ? 25.339 -0.872 -21.354 1.00 95.88 73 SER A O 1
ATOM 574 N N . LYS A 1 74 ? 25.774 -0.980 -23.541 1.00 96.19 74 LYS A N 1
ATOM 575 C CA . LYS A 1 74 ? 25.337 -2.387 -23.647 1.00 96.19 74 LYS A CA 1
ATOM 576 C C . LYS A 1 74 ? 26.087 -3.307 -22.672 1.00 96.19 74 LYS A C 1
ATOM 578 O O . LYS A 1 74 ? 25.488 -4.246 -22.161 1.00 96.19 74 LYS A O 1
ATOM 583 N N . ALA A 1 75 ? 27.367 -3.025 -22.412 1.00 95.88 75 ALA A N 1
ATOM 584 C CA . ALA A 1 75 ? 28.185 -3.779 -21.465 1.00 95.88 75 ALA A CA 1
ATOM 585 C C . ALA A 1 75 ? 27.699 -3.596 -20.018 1.00 95.88 75 ALA A C 1
ATOM 587 O O . ALA A 1 75 ? 27.540 -4.577 -19.296 1.00 95.88 75 ALA A O 1
ATOM 588 N N . GLU A 1 76 ? 27.388 -2.364 -19.609 1.00 92.94 76 GLU A N 1
ATOM 589 C CA . GLU A 1 76 ? 26.837 -2.082 -18.277 1.00 92.94 76 GLU A CA 1
ATOM 590 C C . GLU A 1 76 ? 25.434 -2.663 -18.101 1.00 92.94 76 GLU A C 1
ATOM 592 O O . GLU A 1 76 ? 25.123 -3.215 -17.048 1.00 92.94 76 GLU A O 1
ATOM 597 N N . MET A 1 77 ? 24.599 -2.590 -19.141 1.00 94.25 77 MET A N 1
ATOM 598 C CA . MET A 1 77 ? 23.265 -3.195 -19.151 1.00 94.25 77 MET A CA 1
ATOM 599 C C . MET A 1 77 ? 23.320 -4.725 -19.043 1.00 94.25 77 MET A C 1
ATOM 601 O O . MET A 1 77 ? 22.415 -5.323 -18.473 1.00 94.25 77 MET A O 1
ATOM 605 N N . ALA A 1 78 ? 24.363 -5.373 -19.569 1.00 95.38 78 ALA A N 1
ATOM 606 C CA . ALA A 1 78 ? 24.542 -6.824 -19.492 1.00 95.38 78 ALA A CA 1
ATOM 607 C C . ALA A 1 78 ? 25.174 -7.300 -18.171 1.00 95.38 78 ALA A C 1
ATOM 609 O O . ALA A 1 78 ? 25.163 -8.497 -17.881 1.00 95.38 78 ALA A O 1
ATOM 610 N N . LYS A 1 79 ? 25.727 -6.389 -17.361 1.00 94.94 79 LYS A N 1
ATOM 611 C CA . LYS A 1 79 ? 26.386 -6.730 -16.099 1.00 94.94 79 LYS A CA 1
ATOM 612 C C . LYS A 1 79 ? 25.351 -7.152 -15.054 1.00 94.94 79 LYS A C 1
ATOM 614 O O . LYS A 1 79 ? 24.566 -6.332 -14.589 1.00 94.94 79 LYS A O 1
ATOM 619 N N . VAL A 1 80 ? 25.384 -8.420 -14.649 1.00 91.88 80 VAL A N 1
ATOM 620 C CA . VAL A 1 80 ? 24.599 -8.918 -13.511 1.00 91.88 80 VAL A CA 1
ATOM 621 C C . VAL A 1 80 ? 25.281 -8.441 -12.232 1.00 91.88 80 VAL A C 1
ATOM 623 O O . VAL A 1 80 ? 26.357 -8.923 -11.879 1.00 91.88 80 VAL A O 1
ATOM 626 N N . GLU A 1 81 ? 24.692 -7.463 -11.549 1.00 85.50 81 GLU A N 1
ATOM 627 C CA . GLU A 1 81 ? 25.131 -7.131 -10.195 1.00 85.50 81 GLU A CA 1
ATOM 628 C C . GLU A 1 81 ? 24.650 -8.221 -9.235 1.00 85.50 81 GLU A C 1
ATOM 630 O O . GLU A 1 81 ? 23.469 -8.585 -9.282 1.00 85.50 81 GLU A O 1
ATOM 635 N N . PRO A 1 82 ? 25.527 -8.753 -8.364 1.00 80.75 82 PRO A N 1
ATOM 636 C CA . PRO A 1 82 ? 25.073 -9.656 -7.325 1.00 80.75 82 PRO A CA 1
ATOM 637 C C . PRO A 1 82 ? 24.042 -8.911 -6.479 1.00 80.75 82 PRO A C 1
ATOM 639 O O . PRO A 1 82 ? 24.273 -7.773 -6.058 1.00 80.75 82 PRO A O 1
ATOM 642 N N . LYS A 1 83 ? 22.886 -9.544 -6.244 1.00 77.19 83 LYS A N 1
ATOM 643 C CA . LYS A 1 83 ? 21.936 -9.041 -5.252 1.00 77.19 83 LYS A CA 1
ATOM 644 C C . LYS A 1 83 ? 22.740 -8.891 -3.957 1.00 77.19 83 LYS A C 1
ATOM 646 O O . LYS A 1 83 ? 23.391 -9.874 -3.599 1.00 77.19 83 LYS A O 1
ATOM 651 N N . PRO A 1 84 ? 22.767 -7.704 -3.317 1.00 70.19 84 PRO A N 1
ATOM 652 C CA . PRO A 1 84 ? 23.562 -7.508 -2.115 1.00 70.19 84 PRO A CA 1
ATOM 653 C C . PRO A 1 84 ? 23.225 -8.649 -1.166 1.00 70.19 84 PRO A C 1
ATOM 655 O O . PRO A 1 84 ? 22.046 -8.855 -0.850 1.00 70.19 84 PRO A O 1
ATOM 658 N N . GLU A 1 85 ? 24.234 -9.460 -0.831 1.00 66.56 85 GLU A N 1
ATOM 659 C CA . GLU A 1 85 ? 24.056 -10.502 0.165 1.00 66.56 85 GLU A CA 1
ATOM 660 C C . GLU A 1 85 ? 23.482 -9.799 1.381 1.00 66.56 85 GLU A C 1
ATOM 662 O O . GLU A 1 85 ? 24.010 -8.770 1.803 1.00 66.56 85 GLU A O 1
ATOM 667 N N . LYS A 1 86 ? 22.349 -10.302 1.881 1.00 63.34 86 LYS A N 1
ATOM 668 C CA . LYS A 1 86 ? 21.788 -9.854 3.150 1.00 63.34 86 LYS A CA 1
ATOM 669 C C . LYS A 1 86 ? 22.917 -9.993 4.151 1.00 63.34 86 LYS A C 1
ATOM 671 O O . LYS A 1 86 ? 23.189 -11.115 4.575 1.00 63.34 86 LYS A O 1
ATOM 676 N N . THR A 1 87 ? 23.613 -8.908 4.470 1.00 53.25 87 THR A N 1
ATOM 677 C CA . THR A 1 87 ? 24.683 -8.927 5.453 1.00 53.25 87 THR A CA 1
ATOM 678 C C . THR A 1 87 ? 24.009 -9.174 6.790 1.00 53.25 87 THR A C 1
ATOM 680 O O . THR A 1 87 ? 23.511 -8.286 7.473 1.00 53.25 87 THR A O 1
ATOM 683 N N . ALA A 1 88 ? 23.907 -10.472 7.067 1.00 54.16 88 ALA A N 1
ATOM 684 C CA . ALA A 1 88 ? 23.559 -11.121 8.305 1.00 54.16 88 ALA A CA 1
ATOM 685 C C . ALA A 1 88 ? 24.324 -10.416 9.423 1.00 54.16 88 ALA A C 1
ATOM 687 O O . ALA A 1 88 ? 25.546 -10.377 9.436 1.00 54.16 88 ALA A O 1
ATOM 688 N N . GLN A 1 89 ? 23.628 -9.717 10.297 1.00 53.28 89 GLN A N 1
ATOM 689 C CA . GLN A 1 89 ? 22.797 -10.195 11.389 1.00 53.28 89 GLN A CA 1
ATOM 690 C C . GLN A 1 89 ? 21.852 -9.038 11.736 1.00 53.28 89 GLN A C 1
ATOM 692 O O . GLN A 1 89 ? 22.193 -7.889 11.437 1.00 53.28 89 GLN A O 1
ATOM 697 N N . PRO A 1 90 ? 20.686 -9.279 12.367 1.00 60.91 90 PRO A N 1
ATOM 698 C CA . PRO A 1 90 ? 19.996 -8.183 13.029 1.00 60.91 90 PRO A CA 1
ATOM 699 C C . PRO A 1 90 ? 21.024 -7.533 13.951 1.00 60.91 90 PRO A C 1
ATOM 701 O O . PRO A 1 90 ? 21.513 -8.183 14.878 1.00 60.91 90 PRO A O 1
ATOM 704 N N . GLN A 1 91 ? 21.414 -6.290 13.647 1.00 75.06 91 GLN A N 1
ATOM 705 C CA . GLN A 1 91 ? 22.185 -5.501 14.593 1.00 75.06 91 GLN A CA 1
ATOM 706 C C . GLN A 1 91 ? 21.405 -5.609 15.912 1.00 75.06 91 GLN A C 1
ATOM 708 O O . GLN A 1 91 ? 20.178 -5.492 15.937 1.00 75.06 91 GLN A O 1
ATOM 713 N N . LYS A 1 92 ? 22.083 -6.027 16.974 1.00 89.44 92 LYS A N 1
ATOM 714 C CA . LYS A 1 92 ? 21.491 -6.078 18.306 1.00 89.44 92 LYS A CA 1
ATOM 715 C C . LYS A 1 92 ? 21.838 -4.763 18.978 1.00 89.44 92 LYS A C 1
ATOM 717 O O . LYS A 1 92 ? 22.974 -4.305 18.860 1.00 89.44 92 LYS A O 1
ATOM 722 N N . GLY A 1 93 ? 20.866 -4.160 19.653 1.00 88.94 93 GLY A N 1
ATOM 723 C CA . GLY A 1 93 ? 21.088 -2.956 20.439 1.00 88.94 93 GLY A CA 1
ATOM 724 C C . GLY A 1 93 ? 22.193 -3.204 21.463 1.00 88.94 93 GLY A C 1
ATOM 725 O O . GLY A 1 93 ? 22.242 -4.277 22.072 1.00 88.94 93 GLY A O 1
ATOM 726 N N . LYS A 1 94 ? 23.115 -2.252 21.629 1.00 91.75 94 LYS A N 1
ATOM 727 C CA . LYS A 1 94 ? 24.280 -2.437 22.507 1.00 91.75 94 LYS A CA 1
ATOM 728 C C . LYS A 1 94 ? 23.875 -2.563 23.969 1.00 91.75 94 LYS A C 1
ATOM 730 O O . LYS A 1 94 ? 24.559 -3.250 24.722 1.00 91.75 94 LYS A O 1
ATOM 735 N N . ARG A 1 95 ? 22.789 -1.896 24.370 1.00 91.56 95 ARG A N 1
ATOM 736 C CA . ARG A 1 95 ? 22.321 -1.885 25.761 1.00 91.56 95 ARG A CA 1
ATOM 737 C C . ARG A 1 95 ? 21.400 -3.055 26.061 1.00 91.56 95 ARG A C 1
ATOM 739 O O . ARG A 1 95 ? 21.534 -3.695 27.098 1.00 91.56 95 ARG A O 1
ATOM 746 N N . THR A 1 96 ? 20.463 -3.336 25.165 1.00 92.94 96 THR A N 1
ATOM 747 C CA . THR A 1 96 ? 19.405 -4.330 25.389 1.00 92.94 96 THR A CA 1
ATOM 748 C C . THR A 1 96 ? 19.730 -5.711 24.825 1.00 92.94 96 THR A C 1
ATOM 750 O O . THR A 1 96 ? 19.107 -6.691 25.229 1.00 92.94 96 THR A O 1
ATOM 753 N N . GLY A 1 97 ? 20.661 -5.815 23.871 1.00 93.50 97 GLY A N 1
ATOM 754 C CA . GLY A 1 97 ? 20.958 -7.055 23.149 1.00 93.50 97 GLY A CA 1
ATOM 755 C C . GLY A 1 97 ? 19.822 -7.541 22.236 1.00 93.50 97 GLY A C 1
ATOM 756 O O . GLY A 1 97 ? 19.879 -8.670 21.740 1.00 93.50 97 GLY A O 1
ATOM 757 N N . LYS A 1 98 ? 18.787 -6.719 22.021 1.00 92.19 98 LYS A N 1
ATOM 758 C CA . LYS A 1 98 ? 17.593 -7.046 21.228 1.00 92.19 98 LYS A CA 1
ATOM 759 C C . LYS A 1 98 ? 17.709 -6.481 19.817 1.00 92.19 98 LYS A C 1
ATOM 761 O O . LYS A 1 98 ? 18.397 -5.489 19.591 1.00 92.19 98 LYS A O 1
ATOM 766 N N . ASP A 1 99 ? 17.055 -7.120 18.856 1.00 90.62 99 ASP A N 1
ATOM 767 C CA . ASP A 1 99 ? 16.965 -6.593 17.496 1.00 90.62 99 ASP A CA 1
ATOM 768 C C . ASP A 1 99 ? 16.003 -5.393 17.419 1.00 90.62 99 ASP A C 1
ATOM 770 O O . ASP A 1 99 ? 15.187 -5.155 18.315 1.00 90.62 99 ASP A O 1
ATOM 774 N N . PHE A 1 100 ? 16.092 -4.643 16.320 1.00 88.19 100 PHE A N 1
ATOM 775 C CA . PHE A 1 100 ? 15.278 -3.450 16.100 1.00 88.19 100 PHE A CA 1
ATOM 776 C C . PHE A 1 100 ? 13.766 -3.708 16.175 1.00 88.19 100 PHE A C 1
ATOM 778 O O . PHE A 1 100 ? 13.043 -2.876 16.721 1.00 88.19 100 PHE A O 1
ATOM 785 N N . GLU A 1 101 ? 13.271 -4.816 15.614 1.00 83.69 101 GLU A N 1
ATOM 786 C CA . GLU A 1 101 ? 11.829 -5.088 15.566 1.00 83.69 101 GLU A CA 1
ATOM 787 C C . GLU A 1 101 ? 11.304 -5.343 16.981 1.00 83.69 101 GLU A C 1
ATOM 789 O O . GLU A 1 101 ? 10.330 -4.711 17.395 1.00 83.69 101 GLU A O 1
ATOM 794 N N . THR A 1 102 ? 12.020 -6.158 17.763 1.00 88.00 102 THR A N 1
ATOM 795 C CA . THR A 1 102 ? 11.710 -6.385 19.181 1.00 88.00 102 THR A CA 1
ATOM 796 C C . THR A 1 102 ? 11.718 -5.077 19.980 1.00 88.00 102 THR A C 1
ATOM 798 O O . THR A 1 102 ? 10.791 -4.812 20.746 1.00 88.00 102 THR A O 1
ATOM 801 N N . LEU A 1 103 ? 12.724 -4.217 19.783 1.00 91.56 103 LEU A N 1
ATOM 802 C CA . LEU A 1 103 ? 12.819 -2.934 20.492 1.00 91.56 103 LEU A CA 1
ATOM 803 C C . LEU A 1 103 ? 11.717 -1.957 20.110 1.00 91.56 103 LEU A C 1
ATOM 805 O O . LEU A 1 103 ? 11.155 -1.293 20.980 1.00 91.56 103 LEU A O 1
ATOM 809 N N . ARG A 1 104 ? 11.384 -1.872 18.820 1.00 89.69 104 ARG A N 1
ATOM 810 C CA . ARG A 1 104 ? 10.285 -1.032 18.345 1.00 89.69 104 ARG A CA 1
ATOM 811 C C . ARG A 1 104 ? 8.967 -1.485 18.965 1.00 89.69 104 ARG A C 1
ATOM 813 O O . ARG A 1 104 ? 8.194 -0.648 19.425 1.00 89.69 104 ARG A O 1
ATOM 820 N N . ASP A 1 105 ? 8.711 -2.788 18.987 1.00 84.69 105 ASP A N 1
ATOM 821 C CA . ASP A 1 105 ? 7.465 -3.338 19.514 1.00 84.69 105 ASP A CA 1
ATOM 822 C C . ASP A 1 105 ? 7.365 -3.134 21.039 1.00 84.69 105 ASP A C 1
ATOM 824 O O . ASP A 1 105 ? 6.312 -2.730 21.542 1.00 84.69 105 ASP A O 1
ATOM 828 N N . GLU A 1 106 ? 8.466 -3.303 21.781 1.00 90.31 106 GLU A N 1
ATOM 829 C CA . GLU A 1 106 ? 8.529 -2.988 23.214 1.00 90.31 106 GLU A CA 1
ATOM 830 C C . GLU A 1 106 ? 8.335 -1.497 23.501 1.00 90.31 106 GLU A C 1
ATOM 832 O O . GLU A 1 106 ? 7.530 -1.149 24.371 1.00 90.31 106 GLU A O 1
ATOM 837 N N . TYR A 1 107 ? 9.005 -0.625 22.741 1.00 92.06 107 TYR A N 1
ATOM 838 C CA . TYR A 1 107 ? 8.841 0.827 22.819 1.00 92.06 107 TYR A CA 1
ATOM 839 C C . TYR A 1 107 ? 7.377 1.225 22.617 1.00 92.06 107 TYR A C 1
ATOM 841 O O . TYR A 1 107 ? 6.791 1.913 23.455 1.00 92.06 107 TYR A O 1
ATOM 849 N N . LEU A 1 108 ? 6.757 0.750 21.529 1.00 85.69 108 LEU A N 1
ATOM 850 C CA . LEU A 1 108 ? 5.363 1.050 21.208 1.00 85.69 108 LEU A CA 1
ATOM 851 C C . LEU A 1 108 ? 4.419 0.522 22.287 1.00 85.69 108 LEU A C 1
ATOM 853 O O . LEU A 1 108 ? 3.481 1.219 22.669 1.00 85.69 108 LEU A O 1
ATOM 857 N N . ARG A 1 109 ? 4.656 -0.682 22.814 1.00 88.75 109 ARG A N 1
ATOM 858 C CA . ARG A 1 109 ? 3.852 -1.258 23.899 1.00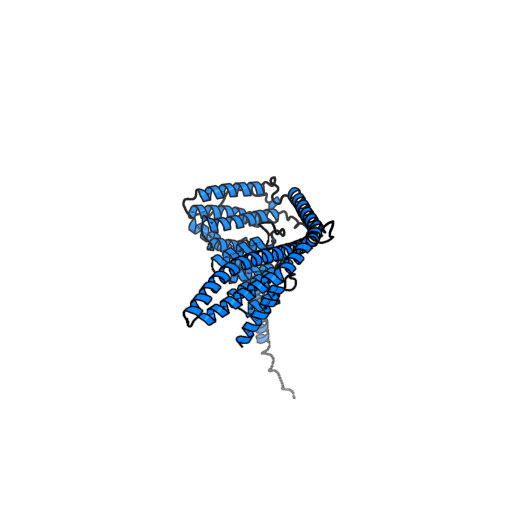 88.75 109 ARG A CA 1
ATOM 859 C C . ARG A 1 109 ? 3.918 -0.405 25.167 1.00 88.75 109 ARG A C 1
ATOM 861 O O . ARG A 1 109 ? 2.869 -0.076 25.726 1.00 88.75 109 ARG A O 1
ATOM 868 N N . LEU A 1 110 ? 5.120 -0.036 25.613 1.00 87.88 110 LEU A N 1
ATOM 869 C CA . LEU A 1 110 ? 5.323 0.784 26.812 1.00 87.88 110 LEU A CA 1
ATOM 870 C C . LEU A 1 110 ? 4.721 2.183 26.631 1.00 87.88 110 LEU A C 1
ATOM 872 O O . LEU A 1 110 ? 3.911 2.612 27.454 1.00 87.88 110 LEU A O 1
ATOM 876 N N . LYS A 1 111 ? 5.016 2.852 25.508 1.00 86.12 111 LYS A N 1
ATOM 877 C CA . LYS A 1 111 ? 4.498 4.194 25.212 1.00 86.12 111 LYS A CA 1
ATOM 878 C C . LYS A 1 111 ? 2.973 4.215 25.095 1.00 86.12 111 LYS A C 1
ATOM 880 O O . LYS A 1 111 ? 2.334 5.091 25.671 1.00 86.12 111 LYS A O 1
ATOM 885 N N . ASN A 1 112 ? 2.374 3.228 24.424 1.00 81.19 112 ASN A N 1
ATOM 886 C CA . ASN A 1 112 ? 0.916 3.114 24.324 1.00 81.19 112 ASN A CA 1
ATOM 887 C C . ASN A 1 112 ? 0.254 2.853 25.679 1.00 81.19 112 ASN A C 1
ATOM 889 O O . ASN A 1 112 ? -0.873 3.288 25.893 1.00 81.19 112 ASN A O 1
ATOM 893 N N . THR A 1 113 ? 0.920 2.137 26.587 1.00 86.00 113 THR A N 1
ATOM 894 C CA . THR A 1 113 ? 0.384 1.895 27.932 1.00 86.00 113 THR A CA 1
ATOM 895 C C . THR A 1 113 ? 0.333 3.199 28.728 1.00 86.00 113 THR A C 1
ATOM 897 O O . THR A 1 113 ? -0.712 3.515 29.285 1.00 86.00 113 THR A O 1
ATOM 900 N N . ILE A 1 114 ? 1.411 3.992 28.696 1.00 84.62 114 ILE A N 1
ATOM 901 C CA . ILE A 1 114 ? 1.472 5.321 29.325 1.00 84.62 114 ILE A CA 1
ATOM 902 C C . ILE A 1 114 ? 0.360 6.226 28.775 1.00 84.62 114 ILE A C 1
ATOM 904 O O . ILE A 1 114 ? -0.482 6.695 29.539 1.00 84.62 114 ILE A O 1
ATOM 908 N N . LEU A 1 115 ? 0.291 6.374 27.446 1.00 83.31 115 LEU A N 1
ATOM 909 C CA . LEU A 1 115 ? -0.692 7.236 26.778 1.00 83.31 115 LEU A CA 1
ATOM 910 C C . LEU A 1 115 ? -2.142 6.814 27.051 1.00 83.31 115 LEU A C 1
ATOM 912 O O . LEU A 1 115 ? -3.018 7.660 27.209 1.00 83.31 115 LEU A O 1
ATOM 916 N N . ARG A 1 116 ? -2.428 5.506 27.119 1.00 85.75 116 ARG A N 1
ATOM 917 C CA . ARG A 1 116 ? -3.774 5.015 27.456 1.00 85.75 116 ARG A CA 1
ATOM 918 C C . ARG A 1 116 ? -4.180 5.400 28.871 1.00 85.75 116 ARG A C 1
ATOM 920 O O . ARG A 1 116 ? -5.331 5.774 29.071 1.00 85.75 116 ARG A O 1
ATOM 927 N N . THR A 1 117 ? -3.271 5.299 29.839 1.00 88.38 117 THR A N 1
ATOM 928 C CA . THR A 1 117 ? -3.558 5.688 31.225 1.00 88.38 117 THR A CA 1
ATOM 929 C C . THR A 1 117 ? -3.768 7.199 31.336 1.00 88.38 117 THR A C 1
ATOM 931 O O . THR A 1 117 ? -4.724 7.618 31.984 1.00 88.38 117 THR A O 1
ATOM 934 N N . GLU A 1 118 ? -2.955 8.011 30.653 1.00 86.31 118 GLU A N 1
ATOM 935 C CA . GLU A 1 118 ? -3.127 9.473 30.589 1.00 86.31 118 GLU A CA 1
ATOM 936 C C . GLU A 1 118 ? -4.477 9.864 29.984 1.00 86.31 118 GLU A C 1
ATOM 938 O O . GLU A 1 118 ? -5.261 10.564 30.624 1.00 86.31 118 GLU A O 1
ATOM 943 N N . ASN A 1 119 ? -4.788 9.353 28.789 1.00 86.81 119 ASN A N 1
ATOM 944 C CA . ASN A 1 119 ? -6.049 9.651 28.110 1.00 86.81 119 ASN A CA 1
ATOM 945 C C . ASN A 1 119 ? -7.253 9.225 28.949 1.00 86.81 119 ASN A C 1
ATOM 947 O O . ASN A 1 119 ? -8.208 9.980 29.071 1.00 86.81 119 ASN A O 1
ATOM 951 N N . ARG A 1 120 ? -7.188 8.059 29.600 1.00 92.38 120 ARG A N 1
ATOM 952 C CA . ARG A 1 120 ? -8.253 7.578 30.487 1.00 92.38 120 ARG A CA 1
ATOM 953 C C . ARG A 1 120 ? -8.496 8.515 31.675 1.00 92.38 120 ARG A C 1
ATOM 955 O O . ARG A 1 120 ? -9.645 8.697 32.065 1.00 92.38 120 ARG A O 1
ATOM 962 N N . ILE A 1 121 ? -7.443 9.091 32.260 1.00 92.62 121 ILE A N 1
ATOM 963 C CA . ILE A 1 121 ? -7.570 10.076 33.346 1.00 92.62 121 ILE A CA 1
ATOM 964 C C . ILE A 1 121 ? -8.219 11.356 32.815 1.00 92.62 121 ILE A C 1
ATOM 966 O O . ILE A 1 121 ? -9.196 11.817 33.401 1.00 92.62 121 ILE A O 1
ATOM 970 N N . LEU A 1 122 ? -7.730 11.884 31.689 1.00 89.06 122 LEU A N 1
ATOM 971 C CA . LEU A 1 122 ? -8.261 13.106 31.079 1.00 89.06 122 LEU A CA 1
ATOM 972 C C . LEU A 1 122 ? -9.736 12.958 30.685 1.00 89.06 122 LEU A C 1
ATOM 974 O O . LEU A 1 122 ? -10.556 13.809 31.027 1.00 89.06 122 LEU A O 1
ATOM 978 N N . GLU A 1 123 ? -10.087 11.860 30.015 1.00 90.75 123 GLU A N 1
ATOM 979 C CA . GLU A 1 123 ? -11.464 11.540 29.631 1.00 90.75 123 GLU A CA 1
ATOM 980 C C . GLU A 1 123 ? -12.371 11.447 30.859 1.00 90.75 123 GLU A C 1
ATOM 982 O O . GLU A 1 123 ? -13.467 12.003 30.861 1.00 90.75 123 GLU A O 1
ATOM 987 N N . ALA A 1 124 ? -11.914 10.795 31.930 1.00 95.06 124 ALA A N 1
ATOM 988 C CA . ALA A 1 124 ? -12.690 10.666 33.155 1.00 95.06 124 ALA A CA 1
ATOM 989 C C . ALA A 1 124 ? -12.884 11.998 33.887 1.00 95.06 124 ALA A C 1
ATOM 991 O O . ALA A 1 124 ? -13.973 12.261 34.395 1.00 95.06 124 ALA A O 1
ATOM 992 N N . GLU A 1 125 ? -11.860 12.849 33.936 1.00 95.44 125 GLU A N 1
ATOM 993 C CA . GLU A 1 125 ? -11.954 14.187 34.527 1.00 95.44 125 GLU A CA 1
ATOM 994 C C . GLU A 1 125 ? -12.936 15.070 33.751 1.00 95.44 125 GLU A C 1
ATOM 996 O O . GLU A 1 125 ? -13.823 15.684 34.350 1.00 95.44 125 GLU A O 1
ATOM 1001 N N . GLN A 1 126 ? -12.847 15.069 32.420 1.00 93.88 126 GLN A N 1
ATOM 1002 C CA . GLN A 1 126 ? -13.797 15.769 31.557 1.00 93.88 126 GLN A CA 1
ATOM 1003 C C . GLN A 1 126 ? -15.217 15.210 31.704 1.00 93.88 126 GLN A C 1
ATOM 1005 O O . GLN A 1 126 ? -16.174 15.977 31.818 1.00 93.88 126 GLN A O 1
ATOM 1010 N N . GLU A 1 127 ? -15.370 13.884 31.753 1.00 94.69 127 GLU A N 1
ATOM 1011 C CA . GLU A 1 127 ? -16.661 13.221 31.940 1.00 94.69 127 GLU A CA 1
ATOM 1012 C C . GLU A 1 127 ? -17.289 13.596 33.292 1.00 94.69 127 GLU A C 1
ATOM 1014 O O . GLU A 1 127 ? -18.484 13.886 33.346 1.00 94.69 127 GLU A O 1
ATOM 1019 N N . ILE A 1 128 ? -16.502 13.669 34.373 1.00 96.19 128 ILE A N 1
ATOM 1020 C CA . ILE A 1 128 ? -16.974 14.135 35.687 1.00 96.19 128 ILE A CA 1
ATOM 1021 C C . ILE A 1 128 ? -17.473 15.583 35.602 1.00 96.19 128 ILE A C 1
ATOM 1023 O O . ILE A 1 128 ? -18.563 15.869 36.099 1.00 96.19 128 ILE A O 1
ATOM 1027 N N . ILE A 1 129 ? -16.721 16.492 34.971 1.00 95.06 129 ILE A N 1
ATOM 1028 C CA . ILE A 1 129 ? -17.117 17.905 34.824 1.00 95.06 129 ILE A CA 1
ATOM 1029 C C . ILE A 1 129 ? -18.432 18.015 34.044 1.00 95.06 129 ILE A C 1
ATOM 1031 O O . ILE A 1 129 ? -19.391 18.623 34.524 1.00 95.06 129 ILE A O 1
ATOM 1035 N N . MET A 1 130 ? -18.506 17.384 32.869 1.00 94.31 130 MET A N 1
ATOM 1036 C CA . MET A 1 130 ? -19.698 17.423 32.020 1.00 94.31 130 MET A CA 1
ATOM 1037 C C . MET A 1 130 ? -20.923 16.833 32.724 1.00 94.31 130 MET A C 1
ATOM 1039 O O . MET A 1 130 ? -22.010 17.411 32.673 1.00 94.31 130 MET A O 1
ATOM 1043 N N . ARG A 1 131 ? -20.764 15.694 33.410 1.00 94.81 131 ARG A N 1
ATOM 1044 C CA . ARG A 1 131 ? -21.879 15.042 34.104 1.00 94.81 131 ARG A CA 1
ATOM 1045 C C . ARG A 1 131 ? -22.310 15.781 35.364 1.00 94.81 131 ARG A C 1
ATOM 1047 O O . ARG A 1 131 ? -23.500 15.766 35.646 1.00 94.81 131 ARG A O 1
ATOM 1054 N N . ASN A 1 132 ? -21.411 16.447 36.094 1.00 95.62 132 ASN A N 1
ATOM 1055 C CA . ASN A 1 132 ? -21.808 17.293 37.226 1.00 95.62 132 ASN A CA 1
ATOM 1056 C C . ASN A 1 132 ? -22.763 18.402 36.762 1.00 95.62 132 ASN A C 1
ATOM 1058 O O . ASN A 1 132 ? -23.819 18.577 37.360 1.00 95.62 132 ASN A O 1
ATOM 1062 N N . ASN A 1 133 ? -22.453 19.069 35.644 1.00 93.88 133 ASN A N 1
ATOM 1063 C CA . ASN A 1 133 ? -23.336 20.087 35.065 1.00 93.88 133 ASN A CA 1
ATOM 1064 C C . ASN A 1 133 ? -24.705 19.500 34.674 1.00 93.88 133 ASN A C 1
ATOM 1066 O O . ASN A 1 133 ? -25.747 20.105 34.922 1.00 93.88 133 ASN A O 1
ATOM 1070 N N . LEU A 1 134 ? -24.717 18.296 34.090 1.00 94.06 134 LEU A N 1
ATOM 1071 C CA . LEU A 1 134 ? -25.957 17.597 33.745 1.00 94.06 134 LEU A CA 1
ATOM 1072 C C . LEU A 1 134 ? -26.775 17.215 34.986 1.00 94.06 134 LEU A C 1
ATOM 1074 O O . LEU A 1 134 ? -27.994 17.352 34.967 1.00 94.06 134 LEU A O 1
ATOM 1078 N N . ILE A 1 135 ? -26.122 16.748 36.052 1.00 95.31 135 ILE A N 1
ATOM 1079 C CA . ILE A 1 135 ? -26.762 16.412 37.328 1.00 95.31 135 ILE A CA 1
ATOM 1080 C C . ILE A 1 135 ? -27.438 17.642 37.918 1.00 95.31 135 ILE A C 1
ATOM 1082 O O . ILE A 1 135 ? -28.616 17.558 38.238 1.00 95.31 135 ILE A O 1
ATOM 1086 N N . THR A 1 136 ? -26.753 18.787 37.976 1.00 94.75 136 THR A N 1
ATOM 1087 C CA . THR A 1 136 ? -27.345 20.035 38.479 1.00 94.75 136 THR A CA 1
ATOM 1088 C C . THR A 1 136 ? -28.612 20.407 37.706 1.00 94.75 136 THR A C 1
ATOM 1090 O O . THR A 1 136 ? -29.633 20.730 38.309 1.00 94.75 136 THR A O 1
ATOM 1093 N N . ASN A 1 137 ? -28.595 20.279 36.376 1.00 95.06 137 ASN A N 1
ATOM 1094 C CA . ASN A 1 137 ? -29.778 20.531 35.551 1.00 95.06 137 ASN A CA 1
ATOM 1095 C C . ASN A 1 137 ? -30.899 19.505 35.800 1.00 95.06 137 ASN A C 1
ATOM 1097 O O . ASN A 1 137 ? -32.068 19.877 35.903 1.00 95.06 137 ASN A O 1
ATOM 1101 N N . LEU A 1 138 ? -30.562 18.216 35.910 1.00 92.94 138 LEU A N 1
ATOM 1102 C CA . LEU A 1 138 ? -31.530 17.151 36.183 1.00 92.94 138 LEU A CA 1
ATOM 1103 C C . LEU A 1 138 ? -32.145 17.276 37.580 1.00 92.94 138 LEU A C 1
ATOM 1105 O O . LEU A 1 138 ? -33.330 17.013 37.734 1.00 92.94 138 LEU A O 1
ATOM 1109 N N . GLU A 1 139 ? -31.385 17.699 38.587 1.00 94.44 139 GLU A N 1
ATOM 1110 C CA . GLU A 1 139 ? -31.892 17.938 39.941 1.00 94.44 139 GLU A CA 1
ATOM 1111 C C . GLU A 1 139 ? -32.960 19.035 39.964 1.00 94.44 139 GLU A C 1
ATOM 1113 O O . GLU A 1 139 ? -33.975 18.880 40.646 1.00 94.44 139 GLU A O 1
ATOM 1118 N N . VAL A 1 140 ? -32.763 20.115 39.199 1.00 95.75 140 VAL A N 1
ATOM 1119 C CA . VAL A 1 140 ? -33.769 21.176 39.030 1.00 95.75 140 VAL A CA 1
ATOM 1120 C C . VAL A 1 140 ? -35.024 20.612 38.359 1.00 95.75 140 VAL A C 1
ATOM 1122 O O . VAL A 1 140 ? -36.115 20.729 38.914 1.00 95.75 140 VAL A O 1
ATOM 1125 N N . GLN A 1 141 ? -34.867 19.904 37.236 1.00 93.44 141 GLN A N 1
ATOM 1126 C CA . GLN A 1 141 ? -35.995 19.318 36.500 1.00 93.44 141 GLN A CA 1
ATOM 1127 C C . GLN A 1 141 ? -36.774 18.282 37.322 1.00 93.44 141 GLN A C 1
ATOM 1129 O O . GLN A 1 141 ? -37.998 18.232 37.252 1.00 93.44 141 GLN A O 1
ATOM 1134 N N . VAL A 1 142 ? -36.087 17.448 38.110 1.00 93.44 142 VAL A N 1
ATOM 1135 C CA . VAL A 1 142 ? -36.730 16.467 38.995 1.00 93.44 142 VAL A CA 1
ATOM 1136 C C . VAL A 1 142 ? -37.536 17.178 40.080 1.00 93.44 142 VAL A C 1
ATOM 1138 O O . VAL A 1 142 ? -38.680 16.796 40.317 1.00 93.44 142 VAL A O 1
ATOM 1141 N N . LYS A 1 143 ? -36.986 18.225 40.714 1.00 93.69 143 LYS A N 1
ATOM 1142 C CA . LYS A 1 143 ? -37.710 19.010 41.730 1.00 93.69 143 LYS A CA 1
ATOM 1143 C C . LYS A 1 143 ? -38.976 19.644 41.151 1.00 93.69 143 LYS A C 1
ATOM 1145 O O . LYS A 1 143 ? -40.033 19.518 41.760 1.00 93.69 143 LYS A O 1
ATOM 1150 N N . GLU A 1 144 ? -38.885 20.255 39.972 1.00 93.69 144 GLU A N 1
ATOM 1151 C CA . GLU A 1 144 ? -40.031 20.848 39.267 1.00 93.69 144 GLU A CA 1
ATOM 1152 C C . GLU A 1 144 ? -41.075 19.802 38.842 1.00 93.69 144 GLU A C 1
ATOM 1154 O O . GLU A 1 144 ? -42.280 20.011 38.988 1.00 93.69 144 GLU A O 1
ATOM 1159 N N . ALA A 1 145 ? -40.637 18.643 38.345 1.00 92.12 145 ALA A N 1
ATOM 1160 C CA . ALA A 1 145 ? -41.538 17.561 37.954 1.00 92.12 145 ALA A CA 1
ATOM 1161 C C . ALA A 1 145 ? -42.290 16.972 39.161 1.00 92.12 145 ALA A C 1
ATOM 1163 O O . ALA A 1 145 ? -43.469 16.639 39.050 1.00 92.12 145 ALA A O 1
ATOM 1164 N N . ILE A 1 146 ? -41.631 16.869 40.321 1.00 90.00 146 ILE A N 1
ATOM 1165 C CA . ILE A 1 146 ? -42.256 16.402 41.567 1.00 90.00 146 ILE A CA 1
ATOM 1166 C C . ILE A 1 146 ? -43.294 17.413 42.064 1.00 90.00 146 ILE A C 1
ATOM 1168 O O . ILE A 1 146 ? -44.404 17.012 42.408 1.00 90.00 146 ILE A O 1
ATOM 1172 N N . THR A 1 147 ? -42.976 18.712 42.080 1.00 91.56 147 THR A N 1
ATOM 1173 C CA . THR A 1 147 ? -43.916 19.744 42.560 1.00 91.56 147 THR A CA 1
ATOM 1174 C C . THR A 1 147 ? -45.142 19.887 41.663 1.00 91.56 147 THR A C 1
ATOM 1176 O O . THR A 1 147 ? -46.225 20.190 42.156 1.00 91.56 147 THR A O 1
ATOM 1179 N N . THR A 1 148 ? -44.996 19.629 40.363 1.00 91.62 148 THR A N 1
ATOM 1180 C CA . THR A 1 148 ? -46.090 19.690 39.379 1.00 91.62 148 THR A CA 1
ATOM 1181 C C . THR A 1 148 ? -46.825 18.361 39.177 1.00 91.62 148 THR A C 1
ATOM 1183 O O . THR A 1 148 ? -47.739 18.298 38.358 1.00 91.62 148 THR A O 1
ATOM 1186 N N . ALA A 1 149 ? -46.454 17.302 39.911 1.00 83.06 149 ALA A N 1
ATOM 1187 C CA . ALA A 1 149 ? -46.982 15.942 39.748 1.00 83.06 149 ALA A CA 1
ATOM 1188 C C . ALA A 1 149 ? -46.893 15.413 38.298 1.00 83.06 149 ALA A C 1
ATOM 1190 O O . ALA A 1 149 ? -47.772 14.692 37.819 1.00 83.06 149 ALA A O 1
ATOM 1191 N N . ALA A 1 150 ? -45.822 15.765 37.581 1.00 84.50 150 ALA A N 1
ATOM 1192 C CA . ALA A 1 150 ? -45.624 15.361 36.196 1.00 84.50 150 ALA A CA 1
ATOM 1193 C C . ALA A 1 150 ? -45.366 13.847 36.072 1.00 84.50 150 ALA A C 1
ATOM 1195 O O . ALA A 1 150 ? -44.577 13.252 36.810 1.00 84.50 150 ALA A O 1
ATOM 1196 N N . THR A 1 151 ? -45.974 13.214 35.066 1.00 86.50 151 THR A N 1
ATOM 1197 C CA . THR A 1 151 ? -45.894 11.759 34.823 1.00 86.50 151 THR A CA 1
ATOM 1198 C C . THR A 1 151 ? -44.482 11.249 34.507 1.00 86.50 151 THR A C 1
ATOM 1200 O O . THR A 1 151 ? -44.223 10.049 34.577 1.00 86.50 151 THR A O 1
ATOM 1203 N N . ASN A 1 152 ? -43.542 12.139 34.180 1.00 90.88 152 ASN A N 1
ATOM 1204 C CA . ASN A 1 152 ? -42.163 11.808 33.823 1.00 90.88 152 ASN A CA 1
ATOM 1205 C C . ASN A 1 152 ? -41.163 11.873 34.998 1.00 90.88 152 ASN A C 1
ATOM 1207 O O . ASN A 1 152 ? -39.989 11.552 34.783 1.00 90.88 152 ASN A O 1
ATOM 1211 N N . ALA A 1 153 ? -41.593 12.248 36.211 1.00 89.62 153 ALA A N 1
ATOM 1212 C CA . ALA A 1 153 ? -40.705 12.462 37.359 1.00 89.62 153 ALA A CA 1
ATOM 1213 C C . ALA A 1 153 ? -39.828 11.234 37.680 1.00 89.62 153 ALA A C 1
ATOM 1215 O O . ALA A 1 153 ? -38.618 11.365 37.868 1.00 89.62 153 ALA A O 1
ATOM 1216 N N . ASN A 1 154 ? -40.403 10.027 37.628 1.00 90.69 154 ASN A N 1
ATOM 1217 C CA . ASN A 1 154 ? -39.677 8.778 37.895 1.00 90.69 154 ASN A CA 1
ATOM 1218 C C . ASN A 1 154 ? -38.547 8.519 36.885 1.00 90.69 154 ASN A C 1
ATOM 1220 O O . ASN A 1 154 ? -37.449 8.126 37.273 1.00 90.69 154 ASN A O 1
ATOM 1224 N N . ARG A 1 155 ? -38.777 8.795 35.594 1.00 92.62 155 ARG A N 1
ATOM 1225 C CA . ARG A 1 155 ? -37.758 8.621 34.544 1.00 92.62 155 ARG A CA 1
ATOM 1226 C C . ARG A 1 155 ? -36.610 9.618 34.708 1.00 92.62 155 ARG A C 1
ATOM 1228 O O . ARG A 1 155 ? -35.452 9.271 34.489 1.00 92.62 155 ARG A O 1
ATOM 1235 N N . LEU A 1 156 ? -36.920 10.861 35.083 1.00 92.31 156 LEU A N 1
ATOM 1236 C CA . LEU A 1 156 ? -35.899 11.875 35.363 1.00 92.31 156 LEU A CA 1
ATOM 1237 C C . LEU A 1 156 ? -35.070 11.504 36.602 1.00 92.31 156 LEU A C 1
ATOM 1239 O O . LEU A 1 156 ? -33.846 11.611 36.559 1.00 92.31 156 LEU A O 1
ATOM 1243 N N . ALA A 1 157 ? -35.711 10.992 37.658 1.00 91.19 157 ALA A N 1
ATOM 1244 C CA . ALA A 1 157 ? -35.032 10.511 38.860 1.00 91.19 157 ALA A CA 1
ATOM 1245 C C . ALA A 1 157 ? -34.123 9.299 38.578 1.00 91.19 157 ALA A C 1
ATOM 1247 O O . ALA A 1 157 ? -32.995 9.240 39.072 1.00 91.19 157 ALA A O 1
ATOM 1248 N N . GLU A 1 158 ? -34.562 8.360 37.737 1.00 93.56 158 GLU A N 1
ATOM 1249 C CA . GLU A 1 158 ? -33.737 7.229 37.303 1.00 93.56 158 GLU A CA 1
ATOM 1250 C C . GLU A 1 158 ? -32.524 7.692 36.483 1.00 93.56 158 GLU A C 1
ATOM 1252 O O . GLU A 1 158 ? -31.392 7.276 36.749 1.00 93.56 158 GLU A O 1
ATOM 1257 N N . ASN A 1 159 ? -32.730 8.609 35.532 1.00 92.94 159 ASN A N 1
ATOM 1258 C CA . ASN A 1 159 ? -31.643 9.201 34.756 1.00 92.94 159 ASN A CA 1
ATOM 1259 C C . ASN A 1 159 ? -30.622 9.895 35.661 1.00 92.94 159 ASN A C 1
ATOM 1261 O O . ASN A 1 159 ? -29.424 9.653 35.510 1.00 92.94 159 ASN A O 1
ATOM 1265 N N . LEU A 1 160 ? -31.087 10.700 36.619 1.00 93.38 160 LEU A N 1
ATOM 1266 C CA . LEU A 1 160 ? -30.250 11.349 37.626 1.00 93.38 160 LEU A CA 1
ATOM 1267 C C . LEU A 1 160 ? -29.445 10.315 38.429 1.00 93.38 160 LEU A C 1
ATOM 1269 O O . LEU A 1 160 ? -28.224 10.430 38.521 1.00 93.38 160 LEU A O 1
ATOM 1273 N N . SER A 1 161 ? -30.092 9.256 38.923 1.00 95.06 161 SER A N 1
ATOM 1274 C CA . SER A 1 161 ? -29.427 8.163 39.649 1.00 95.06 161 SER A CA 1
ATOM 1275 C C . SER A 1 161 ? -28.342 7.477 38.809 1.00 95.06 161 SER A C 1
ATOM 1277 O O . SER A 1 161 ? -27.247 7.193 39.300 1.00 95.06 161 SER A O 1
ATOM 1279 N N . ASN A 1 162 ? -28.592 7.257 37.516 1.00 94.38 162 ASN A N 1
ATOM 1280 C CA . ASN A 1 162 ? -27.601 6.701 36.593 1.00 94.38 162 ASN A CA 1
ATOM 1281 C C . ASN A 1 162 ? -26.396 7.637 36.404 1.00 94.38 162 ASN A C 1
ATOM 1283 O O . ASN A 1 162 ? -25.255 7.164 36.394 1.00 94.38 162 ASN A O 1
ATOM 1287 N N . GLN A 1 163 ? -26.619 8.955 36.310 1.00 94.56 163 GLN A N 1
ATOM 1288 C CA . GLN A 1 163 ? -25.529 9.935 36.239 1.00 94.56 163 GLN A CA 1
ATOM 1289 C C . GLN A 1 163 ? -24.691 9.944 37.522 1.00 94.56 163 GLN A C 1
ATOM 1291 O O . GLN A 1 163 ? -23.464 9.867 37.451 1.00 94.56 163 GLN A O 1
ATOM 1296 N N . VAL A 1 164 ? -25.344 9.971 38.689 1.00 95.62 164 VAL A N 1
ATOM 1297 C CA . VAL A 1 164 ? -24.680 9.962 40.001 1.00 95.62 164 VAL A CA 1
ATOM 1298 C C . VAL A 1 164 ? -23.833 8.700 40.172 1.00 95.62 164 VAL A C 1
ATOM 1300 O O . VAL A 1 164 ? -22.658 8.798 40.528 1.00 95.62 164 VAL A O 1
ATOM 1303 N N . ARG A 1 165 ? -24.377 7.519 39.840 1.00 96.94 165 ARG A N 1
ATOM 1304 C CA . ARG A 1 165 ? -23.636 6.245 39.889 1.00 96.94 165 ARG A CA 1
ATOM 1305 C C . ARG A 1 165 ? -22.409 6.252 38.981 1.00 96.94 165 ARG A C 1
ATOM 1307 O O . ARG A 1 165 ? -21.344 5.793 39.390 1.00 96.94 165 ARG A O 1
ATOM 1314 N N . ARG A 1 166 ? -22.522 6.804 37.768 1.00 96.00 166 ARG A N 1
ATOM 1315 C CA . ARG A 1 166 ? -21.384 6.917 36.846 1.00 96.00 166 ARG A CA 1
ATOM 1316 C C . ARG A 1 166 ? -20.298 7.846 37.390 1.00 96.00 166 ARG A C 1
ATOM 1318 O O . ARG A 1 166 ? -19.128 7.483 37.316 1.00 96.00 166 ARG A O 1
ATOM 1325 N N . ILE A 1 167 ? -20.655 8.996 37.969 1.00 95.38 167 ILE A N 1
ATOM 1326 C CA . ILE A 1 167 ? -19.671 9.891 38.602 1.00 95.38 167 ILE A CA 1
ATOM 1327 C C . ILE A 1 167 ? -19.006 9.219 39.802 1.00 95.38 167 ILE A C 1
ATOM 1329 O O . ILE A 1 167 ? -17.790 9.328 39.940 1.00 95.38 167 ILE A O 1
ATOM 1333 N N . ALA A 1 168 ? -19.769 8.522 40.647 1.00 95.38 168 ALA A N 1
ATOM 1334 C CA . ALA A 1 168 ? -19.222 7.794 41.789 1.00 95.38 168 ALA A CA 1
ATOM 1335 C C . ALA A 1 168 ? -18.187 6.756 41.334 1.00 95.38 168 ALA A C 1
ATOM 1337 O O . ALA A 1 168 ? -17.057 6.781 41.812 1.00 95.38 168 ALA A O 1
ATOM 1338 N N . TYR A 1 169 ? -18.526 5.949 40.322 1.00 96.75 169 TYR A N 1
ATOM 1339 C CA . TYR A 1 169 ? -17.600 4.997 39.708 1.00 96.75 169 TYR A CA 1
ATOM 1340 C C . TYR A 1 169 ? -16.319 5.674 39.194 1.00 96.75 169 TYR A C 1
ATOM 1342 O O . TYR A 1 169 ? -15.215 5.205 39.468 1.00 96.75 169 TYR A O 1
ATOM 1350 N N . LEU A 1 170 ? -16.439 6.788 38.462 1.00 94.69 170 LEU A N 1
ATOM 1351 C CA . LEU A 1 170 ? -15.271 7.504 37.938 1.00 94.69 170 LEU A CA 1
ATOM 1352 C C . LEU A 1 170 ? -14.401 8.057 39.072 1.00 94.69 170 LEU A C 1
ATOM 1354 O O . LEU A 1 170 ? -13.191 7.864 39.049 1.00 94.69 170 LEU A O 1
ATOM 1358 N N . LYS A 1 171 ? -15.005 8.689 40.086 1.00 95.50 171 LYS A N 1
ATOM 1359 C CA . LYS A 1 171 ? -14.292 9.233 41.252 1.00 95.50 171 LYS A CA 1
ATOM 1360 C C . LYS A 1 171 ? -13.605 8.151 42.081 1.00 95.50 171 LYS A C 1
ATOM 1362 O O . LYS A 1 171 ? -12.511 8.395 42.574 1.00 95.50 171 LYS A O 1
ATOM 1367 N N . GLU A 1 172 ? -14.218 6.980 42.218 1.00 97.00 172 GLU A N 1
ATOM 1368 C CA . GLU A 1 172 ? -13.646 5.837 42.934 1.00 97.00 172 GLU A CA 1
ATOM 1369 C C . GLU A 1 172 ? -12.418 5.269 42.210 1.00 97.00 172 GLU A C 1
ATOM 1371 O O . GLU A 1 172 ? -11.416 4.938 42.839 1.00 97.00 172 GLU A O 1
ATOM 1376 N N . ASN A 1 173 ? -12.461 5.197 40.877 1.00 94.56 173 ASN A N 1
ATOM 1377 C CA . ASN A 1 173 ? -11.382 4.601 40.093 1.00 94.56 173 ASN A CA 1
ATOM 1378 C C . ASN A 1 173 ? -10.257 5.590 39.728 1.00 94.56 173 ASN A C 1
ATOM 1380 O O . ASN A 1 173 ? -9.124 5.165 39.492 1.00 94.56 173 ASN A O 1
ATOM 1384 N N . LEU A 1 174 ? -10.535 6.899 39.694 1.00 95.25 174 LEU A N 1
ATOM 1385 C CA . LEU A 1 174 ? -9.566 7.933 39.311 1.00 95.25 174 LEU A CA 1
ATOM 1386 C C . LEU A 1 174 ? -8.269 7.903 40.153 1.00 95.25 174 LEU A C 1
ATOM 1388 O O . LEU A 1 174 ? -7.194 7.991 39.557 1.00 95.25 174 LEU A O 1
ATOM 1392 N N . PRO A 1 175 ? -8.301 7.728 41.494 1.00 96.12 175 PRO A N 1
ATOM 1393 C CA . PRO A 1 175 ? -7.090 7.580 42.299 1.00 96.12 175 PRO A CA 1
ATOM 1394 C C . PRO A 1 175 ? -6.241 6.384 41.871 1.00 96.12 175 PRO A C 1
ATOM 1396 O O . PRO A 1 175 ? -5.034 6.531 41.723 1.00 96.12 175 PRO A O 1
ATOM 1399 N N . ALA A 1 176 ? -6.856 5.229 41.598 1.00 94.31 176 ALA A N 1
ATOM 1400 C CA . ALA A 1 176 ? -6.130 4.038 41.161 1.00 94.31 176 ALA A CA 1
ATOM 1401 C C . ALA A 1 176 ? -5.428 4.260 39.811 1.00 94.31 176 ALA A C 1
ATOM 1403 O O . ALA A 1 176 ? -4.284 3.845 39.639 1.00 94.31 176 ALA A O 1
ATOM 1404 N N . TRP A 1 177 ? -6.069 4.962 38.868 1.00 92.75 177 TRP A N 1
ATOM 1405 C CA . TRP A 1 177 ? -5.449 5.295 37.577 1.00 92.75 177 TRP A CA 1
ATOM 1406 C C . TRP A 1 177 ? -4.323 6.312 37.730 1.00 92.75 177 TRP A C 1
ATOM 1408 O O . TRP A 1 177 ? -3.291 6.177 37.080 1.00 92.75 177 TRP A O 1
ATOM 1418 N N . ARG A 1 178 ? -4.478 7.298 38.623 1.00 91.62 178 ARG A N 1
ATOM 1419 C CA . ARG A 1 178 ? -3.408 8.248 38.958 1.00 91.62 178 ARG A CA 1
ATOM 1420 C C . ARG A 1 178 ? -2.227 7.556 39.636 1.00 91.62 178 ARG A C 1
ATOM 1422 O O . ARG A 1 178 ? -1.090 7.867 39.308 1.00 91.62 178 ARG A O 1
ATOM 1429 N N . GLU A 1 179 ? -2.468 6.602 40.531 1.00 91.75 179 GLU A N 1
ATOM 1430 C CA . GLU A 1 179 ? -1.408 5.776 41.122 1.00 91.75 179 GLU A CA 1
ATOM 1431 C C . GLU A 1 179 ? -0.730 4.880 40.078 1.00 91.75 179 GLU A C 1
ATOM 1433 O O . GLU A 1 179 ? 0.488 4.720 40.099 1.00 91.75 179 GLU A O 1
ATOM 1438 N N . GLU A 1 180 ? -1.476 4.337 39.112 1.00 89.75 180 GLU A N 1
ATOM 1439 C CA . GLU A 1 180 ? -0.884 3.632 37.972 1.00 89.75 180 GLU A CA 1
ATOM 1440 C C . GLU A 1 180 ? -0.002 4.567 37.129 1.00 89.75 180 GLU A C 1
ATOM 1442 O O . GLU A 1 180 ? 1.113 4.192 36.769 1.00 89.75 180 GLU A O 1
ATOM 1447 N N . LEU A 1 181 ? -0.453 5.801 36.878 1.00 85.31 181 LEU A N 1
ATOM 1448 C CA . LEU A 1 181 ? 0.321 6.824 36.176 1.00 85.31 181 LEU A CA 1
ATOM 1449 C C . LEU A 1 181 ? 1.588 7.214 36.951 1.00 85.31 181 LEU A C 1
ATOM 1451 O O . LEU A 1 181 ? 2.642 7.393 36.352 1.00 85.31 181 LEU A O 1
ATOM 1455 N N . LYS A 1 182 ? 1.532 7.283 38.285 1.00 87.62 182 LYS A N 1
ATOM 1456 C CA . LYS A 1 182 ? 2.707 7.544 39.134 1.00 87.62 182 LYS A CA 1
ATOM 1457 C C . LYS A 1 182 ? 3.765 6.445 39.072 1.00 87.62 182 LYS A C 1
ATOM 1459 O O . LYS A 1 182 ? 4.901 6.714 39.441 1.00 87.62 182 LYS A O 1
ATOM 1464 N N . LYS A 1 183 ? 3.427 5.238 38.601 1.00 86.88 183 LYS A N 1
ATOM 1465 C CA . LYS A 1 183 ? 4.399 4.170 38.300 1.00 86.88 183 LYS A CA 1
ATOM 1466 C C . LYS A 1 183 ? 5.051 4.341 36.923 1.00 86.88 183 LYS A C 1
ATOM 1468 O O . LYS A 1 183 ? 5.991 3.621 36.593 1.00 86.88 183 LYS A O 1
ATOM 1473 N N . ASN A 1 184 ? 4.596 5.296 36.110 1.00 81.31 184 ASN A N 1
ATOM 1474 C CA . ASN A 1 184 ? 5.190 5.563 34.805 1.00 81.31 184 ASN A CA 1
ATOM 1475 C C . ASN A 1 184 ? 6.640 6.057 34.836 1.00 81.31 184 ASN A C 1
ATOM 1477 O O . ASN A 1 184 ? 7.321 5.710 33.884 1.00 81.31 184 ASN A O 1
ATOM 1481 N N . PRO A 1 185 ? 7.176 6.761 35.855 1.00 83.00 185 PRO A N 1
ATOM 1482 C CA . PRO A 1 185 ? 8.601 7.079 35.903 1.00 83.00 185 PRO A CA 1
ATOM 1483 C C . PRO A 1 185 ? 9.483 5.830 35.817 1.00 83.00 185 PRO A C 1
ATOM 1485 O O . PRO A 1 185 ? 10.548 5.875 35.213 1.00 83.00 185 PRO A O 1
ATOM 1488 N N . ASP A 1 186 ? 9.039 4.691 36.356 1.00 84.62 186 ASP A N 1
ATOM 1489 C CA . ASP A 1 186 ? 9.774 3.430 36.218 1.00 84.62 186 ASP A CA 1
ATOM 1490 C C . ASP A 1 186 ? 9.657 2.862 34.797 1.00 84.62 186 ASP A C 1
ATOM 1492 O O . ASP A 1 186 ? 10.651 2.418 34.228 1.00 84.62 186 ASP A O 1
ATOM 1496 N N . ARG A 1 187 ? 8.489 2.996 34.156 1.00 82.88 187 ARG A N 1
ATOM 1497 C CA . ARG A 1 187 ? 8.311 2.658 32.730 1.00 82.88 187 ARG A CA 1
ATOM 1498 C C . ARG A 1 187 ? 9.093 3.593 31.801 1.00 82.88 187 ARG A C 1
ATOM 1500 O O . ARG A 1 187 ? 9.583 3.164 30.763 1.00 82.88 187 ARG A O 1
ATOM 1507 N N . GLU A 1 188 ? 9.227 4.867 32.152 1.00 80.00 188 GLU A N 1
ATOM 1508 C CA . GLU A 1 188 ? 10.057 5.831 31.434 1.00 80.00 188 GLU A CA 1
ATOM 1509 C C . GLU A 1 188 ? 11.536 5.488 31.587 1.00 80.00 188 GLU A C 1
ATOM 1511 O O . GLU A 1 188 ? 12.259 5.517 30.595 1.00 80.00 188 GLU A O 1
ATOM 1516 N N . LYS A 1 189 ? 11.976 5.056 32.778 1.00 89.88 189 LYS A N 1
ATOM 1517 C CA . LYS A 1 189 ? 13.325 4.502 32.966 1.00 89.88 189 LYS A CA 1
ATOM 1518 C C . LYS A 1 189 ? 13.555 3.256 32.105 1.00 89.88 189 LYS A C 1
ATOM 1520 O O . LYS A 1 189 ? 14.623 3.141 31.514 1.00 89.88 189 LYS A O 1
ATOM 1525 N N . GLU A 1 190 ? 12.569 2.362 31.976 1.00 89.69 190 GLU A N 1
ATOM 1526 C CA . GLU A 1 190 ? 12.643 1.203 31.065 1.00 89.69 190 GLU A CA 1
ATOM 1527 C C . GLU A 1 190 ? 12.743 1.617 29.585 1.00 89.69 190 GLU A C 1
ATOM 1529 O O . GLU A 1 190 ? 13.396 0.938 28.791 1.00 89.69 190 GLU A O 1
ATOM 1534 N N . LEU A 1 191 ? 12.137 2.747 29.205 1.00 89.56 191 LEU A N 1
ATOM 1535 C CA . LEU A 1 191 ? 12.203 3.277 27.842 1.00 89.56 191 LEU A CA 1
ATOM 1536 C C . LEU A 1 191 ? 13.575 3.857 27.482 1.00 89.56 191 LEU A C 1
ATOM 1538 O O . LEU A 1 191 ? 13.890 3.889 26.292 1.00 89.56 191 LEU A O 1
ATOM 1542 N N . ILE A 1 192 ? 14.384 4.305 28.449 1.00 91.38 192 ILE A N 1
ATOM 1543 C CA . ILE A 1 192 ? 15.698 4.926 28.194 1.00 91.38 192 ILE A CA 1
ATOM 1544 C C . ILE A 1 192 ? 16.609 4.011 27.351 1.00 91.38 192 ILE A C 1
ATOM 1546 O O . ILE A 1 192 ? 16.924 4.401 26.221 1.00 91.38 192 ILE A O 1
ATOM 1550 N N . PRO A 1 193 ? 16.971 2.788 27.800 1.00 92.88 193 PRO A N 1
ATOM 1551 C CA . PRO A 1 193 ? 17.872 1.920 27.039 1.00 92.88 193 PRO A CA 1
ATOM 1552 C C . PRO A 1 193 ? 17.283 1.486 25.692 1.00 92.88 193 PRO A C 1
ATOM 1554 O O . PRO A 1 193 ? 18.020 1.350 24.718 1.00 92.88 193 PRO A O 1
ATOM 1557 N N . ILE A 1 194 ? 15.957 1.316 25.610 1.00 91.88 194 ILE A N 1
ATOM 1558 C CA . ILE A 1 194 ? 15.264 0.979 24.358 1.00 91.88 194 ILE A CA 1
ATOM 1559 C C . ILE A 1 194 ? 15.393 2.128 23.354 1.00 91.88 194 ILE A C 1
ATOM 1561 O O . ILE A 1 194 ? 15.723 1.913 22.191 1.00 91.88 194 ILE A O 1
ATOM 1565 N N . THR A 1 195 ? 15.139 3.355 23.806 1.00 89.88 195 THR A N 1
ATOM 1566 C CA . THR A 1 195 ? 15.161 4.551 22.960 1.00 89.88 195 THR A CA 1
ATOM 1567 C C . THR A 1 195 ? 16.573 4.831 22.457 1.00 89.88 195 THR A C 1
ATOM 1569 O O . THR A 1 195 ? 16.751 5.135 21.282 1.00 89.88 195 THR A O 1
ATOM 1572 N N . GLU A 1 196 ? 17.590 4.692 23.306 1.00 91.69 196 GLU A N 1
ATOM 1573 C CA . GLU A 1 196 ? 18.988 4.873 22.905 1.00 91.69 196 GLU A CA 1
ATOM 1574 C C . GLU A 1 196 ? 19.436 3.839 21.872 1.00 91.69 196 GLU A C 1
ATOM 1576 O O . GLU A 1 196 ? 20.043 4.228 20.873 1.00 91.69 196 GLU A O 1
ATOM 1581 N N . ASP A 1 197 ? 19.094 2.560 22.058 1.00 93.00 197 ASP A N 1
ATOM 1582 C CA . ASP A 1 197 ? 19.385 1.527 21.063 1.00 93.00 197 ASP A CA 1
ATOM 1583 C C . ASP A 1 197 ? 18.659 1.829 19.739 1.00 93.00 197 ASP A C 1
ATOM 1585 O O . ASP A 1 197 ? 19.282 1.781 18.680 1.00 93.00 197 ASP A O 1
ATOM 1589 N N . LEU A 1 198 ? 17.379 2.233 19.769 1.00 88.88 198 LEU A N 1
ATOM 1590 C CA . LEU A 1 198 ? 16.635 2.660 18.570 1.00 88.88 198 LEU A CA 1
ATOM 1591 C C . LEU A 1 198 ? 17.303 3.844 17.848 1.00 88.88 198 LEU A C 1
ATOM 1593 O O . LEU A 1 198 ? 17.376 3.849 16.616 1.00 88.88 198 LEU A O 1
ATOM 1597 N N . TRP A 1 199 ? 17.832 4.824 18.586 1.00 87.56 199 TRP A N 1
ATOM 1598 C CA . TRP A 1 199 ? 18.614 5.922 18.006 1.00 87.56 199 TRP A CA 1
ATOM 1599 C C . TRP A 1 199 ? 19.948 5.451 17.430 1.00 87.56 199 TRP A C 1
ATOM 1601 O O . TRP A 1 199 ? 20.384 5.971 16.402 1.00 87.56 199 TRP A O 1
ATOM 1611 N N . GLU A 1 200 ? 20.612 4.478 18.054 1.00 89.44 200 GLU A N 1
ATOM 1612 C CA . GLU A 1 200 ? 21.812 3.861 17.489 1.00 89.44 200 GLU A CA 1
ATOM 1613 C C . GLU A 1 200 ? 21.517 3.149 16.172 1.00 89.44 200 GLU A C 1
ATOM 1615 O O . GLU A 1 200 ? 22.237 3.400 15.207 1.00 89.44 200 GLU A O 1
ATOM 1620 N N . PHE A 1 201 ? 20.432 2.372 16.083 1.00 87.56 201 PHE A N 1
ATOM 1621 C CA . PHE A 1 201 ? 19.970 1.803 14.812 1.00 87.56 201 PHE A CA 1
ATOM 1622 C C . PHE A 1 201 ? 19.733 2.887 13.768 1.00 87.56 201 PHE A C 1
ATOM 1624 O O . PHE A 1 201 ? 20.215 2.789 12.643 1.00 87.56 201 PHE A O 1
ATOM 1631 N N . GLN A 1 202 ? 19.034 3.960 14.143 1.00 85.06 202 GLN A N 1
ATOM 1632 C CA . GLN A 1 202 ? 18.769 5.064 13.229 1.00 85.06 202 GLN A CA 1
ATOM 1633 C C . GLN A 1 202 ? 20.056 5.731 12.731 1.00 85.06 202 GLN A C 1
ATOM 1635 O O . GLN A 1 202 ? 20.151 6.031 11.541 1.00 85.06 202 GLN A O 1
ATOM 1640 N N . ARG A 1 203 ? 21.049 5.941 13.603 1.00 85.75 203 ARG A N 1
ATOM 1641 C CA . ARG A 1 203 ? 22.356 6.497 13.226 1.00 85.75 203 ARG A CA 1
ATOM 1642 C C . ARG A 1 203 ? 23.165 5.536 12.362 1.00 85.75 203 ARG A C 1
ATOM 1644 O O . ARG A 1 203 ? 23.743 5.983 11.378 1.00 85.75 203 ARG A O 1
ATOM 1651 N N . ALA A 1 204 ? 23.193 4.248 12.699 1.00 83.44 204 ALA A N 1
ATOM 1652 C CA . ALA A 1 204 ? 23.886 3.225 11.923 1.00 83.44 204 ALA A CA 1
ATOM 1653 C C . ALA A 1 204 ? 23.305 3.128 10.509 1.00 83.44 204 ALA A C 1
ATOM 1655 O O . ALA A 1 204 ? 24.053 3.176 9.538 1.00 83.44 204 ALA A O 1
ATOM 1656 N N . TRP A 1 205 ? 21.977 3.118 10.382 1.00 79.75 205 TRP A N 1
ATOM 1657 C CA . TRP A 1 205 ? 21.310 3.164 9.084 1.00 79.75 205 TRP A CA 1
ATOM 1658 C C . TRP A 1 205 ? 21.545 4.468 8.339 1.00 79.75 205 TRP A C 1
ATOM 1660 O O . TRP A 1 205 ? 21.744 4.439 7.133 1.00 79.75 205 TRP A O 1
ATOM 1670 N N . ALA A 1 206 ? 21.528 5.618 9.018 1.00 74.62 206 ALA A N 1
ATOM 1671 C CA . ALA A 1 206 ? 21.840 6.892 8.375 1.00 74.62 206 ALA A CA 1
ATOM 1672 C C . ALA A 1 206 ? 23.284 6.916 7.850 1.00 74.62 206 ALA A C 1
ATOM 1674 O O . ALA A 1 206 ? 23.520 7.410 6.754 1.00 74.62 206 ALA A O 1
ATOM 1675 N N . ALA A 1 207 ? 24.235 6.348 8.596 1.00 78.12 207 ALA A N 1
ATOM 1676 C CA . ALA A 1 207 ? 25.618 6.197 8.162 1.00 78.12 207 ALA A CA 1
ATOM 1677 C C . ALA A 1 207 ? 25.748 5.206 6.995 1.00 78.12 207 ALA A C 1
ATOM 1679 O O . ALA A 1 207 ? 26.478 5.479 6.050 1.00 78.12 207 ALA A O 1
ATOM 1680 N N . GLU A 1 208 ? 25.007 4.095 7.017 1.00 74.31 208 GLU A N 1
ATOM 1681 C CA . GLU A 1 208 ? 24.956 3.125 5.919 1.00 74.31 208 GLU A CA 1
ATOM 1682 C C . GLU A 1 208 ? 24.348 3.734 4.650 1.00 74.31 208 GLU A C 1
ATOM 1684 O O . GLU A 1 208 ? 24.925 3.595 3.577 1.00 74.31 208 GLU A O 1
ATOM 1689 N N . LEU A 1 209 ? 23.241 4.471 4.775 1.00 68.88 209 LEU A N 1
ATOM 1690 C CA . LEU A 1 209 ? 22.632 5.252 3.695 1.00 68.88 209 LEU A CA 1
ATOM 1691 C C . LEU A 1 209 ? 23.568 6.360 3.203 1.00 68.88 209 LEU A C 1
ATOM 1693 O O . LEU A 1 209 ? 23.578 6.654 2.019 1.00 68.88 209 LEU A O 1
ATOM 1697 N N . ALA A 1 210 ? 24.360 6.988 4.072 1.00 71.00 210 ALA A N 1
ATOM 1698 C CA . ALA A 1 210 ? 25.337 7.994 3.660 1.00 71.00 210 ALA A CA 1
ATOM 1699 C C . ALA A 1 210 ? 26.554 7.374 2.952 1.00 71.00 210 ALA A C 1
ATOM 1701 O O . ALA A 1 210 ? 27.096 7.980 2.031 1.00 71.00 210 ALA A O 1
ATOM 1702 N N . ALA A 1 211 ? 26.971 6.170 3.356 1.00 72.12 211 ALA A N 1
ATOM 1703 C CA . ALA A 1 211 ? 28.048 5.413 2.720 1.00 72.12 211 ALA A CA 1
ATOM 1704 C C . ALA A 1 211 ? 27.604 4.774 1.394 1.00 72.12 211 ALA A C 1
ATOM 1706 O O . ALA A 1 211 ? 28.381 4.699 0.445 1.00 72.12 211 ALA A O 1
ATOM 1707 N N . ASN A 1 212 ? 26.340 4.353 1.323 1.00 68.38 212 ASN A N 1
ATOM 1708 C CA . ASN A 1 212 ? 25.698 3.742 0.166 1.00 68.38 212 ASN A CA 1
ATOM 1709 C C . ASN A 1 212 ? 24.411 4.502 -0.180 1.00 68.38 212 ASN A C 1
ATOM 1711 O O . ASN A 1 212 ? 23.316 3.946 -0.039 1.00 68.38 212 ASN A O 1
ATOM 1715 N N . PRO A 1 213 ? 24.506 5.768 -0.623 1.00 63.25 213 PRO A N 1
ATOM 1716 C CA . PRO A 1 213 ? 23.327 6.533 -0.992 1.00 63.25 213 PRO A CA 1
ATOM 1717 C C . PRO A 1 213 ? 22.525 5.737 -2.032 1.00 63.25 213 PRO A C 1
ATOM 1719 O O . PRO A 1 213 ? 23.089 5.368 -3.068 1.00 63.25 213 PRO A O 1
ATOM 1722 N N . PRO A 1 214 ? 21.229 5.443 -1.777 1.00 55.81 214 PRO A N 1
ATOM 1723 C CA . PRO A 1 214 ? 20.395 4.632 -2.677 1.00 55.81 214 PRO A CA 1
ATOM 1724 C C . PRO A 1 214 ? 20.345 5.257 -4.076 1.00 55.81 214 PRO A C 1
ATOM 1726 O O . PRO A 1 214 ? 20.255 4.585 -5.100 1.00 55.81 214 PRO A O 1
ATOM 1729 N N . THR A 1 215 ? 20.521 6.570 -4.099 1.00 59.19 215 THR A N 1
ATOM 1730 C CA . THR A 1 215 ? 20.857 7.389 -5.242 1.00 59.19 215 THR A CA 1
ATOM 1731 C C . THR A 1 215 ? 22.216 8.014 -4.972 1.00 59.19 215 THR A C 1
ATOM 1733 O O . THR A 1 215 ? 22.266 9.120 -4.439 1.00 59.19 215 THR A O 1
ATOM 1736 N N . ASN A 1 216 ? 23.326 7.334 -5.278 1.00 60.94 216 ASN A N 1
ATOM 1737 C CA . ASN A 1 216 ? 24.603 8.040 -5.365 1.00 60.94 216 ASN A CA 1
ATOM 1738 C C . ASN A 1 216 ? 24.366 9.201 -6.334 1.00 60.94 216 ASN A C 1
ATOM 1740 O O . ASN A 1 216 ? 24.073 8.929 -7.498 1.00 60.94 216 ASN A O 1
ATOM 1744 N N . PRO A 1 217 ? 24.394 10.467 -5.882 1.00 58.78 217 PRO A N 1
ATOM 1745 C CA . PRO A 1 217 ? 24.100 11.583 -6.761 1.00 58.78 217 PRO A CA 1
ATOM 1746 C C . PRO A 1 217 ? 25.125 11.651 -7.889 1.00 58.78 217 PRO A C 1
ATOM 1748 O O . PRO A 1 217 ? 24.810 12.223 -8.913 1.00 58.78 217 PRO A O 1
ATOM 1751 N N . ASN A 1 218 ? 26.290 11.008 -7.761 1.00 60.34 218 ASN A N 1
ATOM 1752 C CA . ASN A 1 218 ? 27.274 10.870 -8.834 1.00 60.34 218 ASN A CA 1
ATOM 1753 C C . ASN A 1 218 ? 26.963 9.718 -9.807 1.00 60.34 218 ASN A C 1
ATOM 1755 O O . ASN A 1 218 ? 27.728 9.479 -10.734 1.00 60.34 218 ASN A O 1
ATOM 1759 N N . ASN A 1 219 ? 25.872 8.973 -9.609 1.00 83.19 219 ASN A N 1
ATOM 1760 C CA . ASN A 1 219 ? 25.398 8.004 -10.586 1.00 83.19 219 ASN A CA 1
ATOM 1761 C C . ASN A 1 219 ? 24.691 8.758 -11.717 1.00 83.19 219 ASN A C 1
ATOM 1763 O O . ASN A 1 219 ? 23.560 9.226 -11.556 1.00 83.19 219 ASN A O 1
ATOM 1767 N N . GLU A 1 220 ? 25.365 8.843 -12.861 1.00 89.69 220 GLU A N 1
ATOM 1768 C CA . GLU A 1 220 ? 24.890 9.522 -14.069 1.00 89.69 220 GLU A CA 1
ATOM 1769 C C . GLU A 1 220 ? 23.469 9.094 -14.463 1.00 89.69 220 GLU A C 1
ATOM 1771 O O . GLU A 1 220 ? 22.652 9.932 -14.846 1.00 89.69 220 GLU A O 1
ATOM 1776 N N . LEU A 1 221 ? 23.122 7.813 -14.281 1.00 91.44 221 LEU A N 1
ATOM 1777 C CA . LEU A 1 221 ? 21.794 7.295 -14.610 1.00 91.44 221 LEU A CA 1
ATOM 1778 C C . LEU A 1 221 ? 20.692 7.902 -13.730 1.00 91.44 221 LEU A C 1
ATOM 1780 O O . LEU A 1 221 ? 19.600 8.206 -14.212 1.00 91.44 221 LEU A O 1
ATOM 1784 N N . VAL A 1 222 ? 20.964 8.079 -12.437 1.00 89.62 222 VAL A N 1
ATOM 1785 C CA . VAL A 1 222 ? 19.997 8.662 -11.499 1.00 89.62 222 VAL A CA 1
ATOM 1786 C C . VAL A 1 222 ? 19.843 10.156 -11.759 1.00 89.62 222 VAL A C 1
ATOM 1788 O O . VAL A 1 222 ? 18.719 10.657 -11.786 1.00 89.62 222 VAL A O 1
ATOM 1791 N N . GLN A 1 223 ? 20.943 10.869 -12.018 1.00 89.69 223 GLN A N 1
ATOM 1792 C CA . GLN A 1 223 ? 20.877 12.278 -12.414 1.00 89.69 223 GLN A CA 1
ATOM 1793 C C . GLN A 1 223 ? 20.059 12.456 -13.698 1.00 89.69 223 GLN A C 1
ATOM 1795 O O . GLN A 1 223 ? 19.185 13.324 -13.765 1.00 89.69 223 GLN A O 1
ATOM 1800 N N . ALA A 1 224 ? 20.290 11.598 -14.695 1.00 94.12 224 ALA A N 1
ATOM 1801 C CA . ALA A 1 224 ? 19.531 11.588 -15.936 1.00 94.12 224 ALA A CA 1
ATOM 1802 C C . ALA A 1 224 ? 18.037 11.329 -15.694 1.00 94.12 224 ALA A C 1
ATOM 1804 O O . ALA A 1 224 ? 17.193 12.026 -16.259 1.00 94.12 224 ALA A O 1
ATOM 1805 N N . GLN A 1 225 ? 17.699 10.383 -14.811 1.00 94.75 225 GLN A N 1
ATOM 1806 C CA . GLN A 1 225 ? 16.317 10.127 -14.403 1.00 94.75 225 GLN A CA 1
ATOM 1807 C C . GLN A 1 225 ? 15.680 11.363 -13.752 1.00 94.75 225 GLN A C 1
ATOM 1809 O O . GLN A 1 225 ? 14.567 11.745 -14.113 1.00 94.75 225 GLN A O 1
ATOM 1814 N N . MET A 1 226 ? 16.369 12.001 -12.802 1.00 91.69 226 MET A N 1
ATOM 1815 C CA . MET A 1 226 ? 15.864 13.190 -12.110 1.00 91.69 226 MET A CA 1
ATOM 1816 C C . MET A 1 226 ? 15.636 14.355 -13.076 1.00 91.69 226 MET A C 1
ATOM 1818 O O . MET A 1 226 ? 14.590 15.003 -13.008 1.00 91.69 226 MET A O 1
ATOM 1822 N N . LYS A 1 227 ? 16.577 14.590 -13.999 1.00 94.94 227 LYS A N 1
ATOM 1823 C CA . LYS A 1 227 ? 16.458 15.622 -15.035 1.00 94.94 227 LYS A CA 1
ATOM 1824 C C . LYS A 1 227 ? 15.251 15.363 -15.935 1.00 94.94 227 LYS A C 1
ATOM 1826 O O . LYS A 1 227 ? 14.414 16.250 -16.091 1.00 94.94 227 LYS A O 1
ATOM 1831 N N . LEU A 1 228 ? 15.111 14.138 -16.447 1.00 96.19 228 LEU A N 1
ATOM 1832 C CA . LEU A 1 228 ? 13.972 13.761 -17.283 1.00 96.19 228 LEU A CA 1
ATOM 1833 C C . LEU A 1 228 ? 12.640 13.927 -16.536 1.00 96.19 228 LEU A C 1
ATOM 1835 O O . LEU A 1 228 ? 11.693 14.487 -17.080 1.00 96.19 228 LEU A O 1
ATOM 1839 N N . ASN A 1 229 ? 12.565 13.506 -15.269 1.00 94.94 229 ASN A N 1
ATOM 1840 C CA . ASN A 1 229 ? 11.361 13.667 -14.450 1.00 94.94 229 ASN A CA 1
ATOM 1841 C C . ASN A 1 229 ? 10.999 15.148 -14.233 1.00 94.94 229 ASN A C 1
ATOM 1843 O O . ASN A 1 229 ? 9.818 15.502 -14.257 1.00 94.94 229 ASN A O 1
ATOM 1847 N N . ALA A 1 230 ? 11.989 16.021 -14.025 1.00 93.75 230 ALA A N 1
ATOM 1848 C CA . ALA A 1 230 ? 11.763 17.459 -13.896 1.00 93.75 230 ALA A CA 1
ATOM 1849 C C . ALA A 1 230 ? 11.223 18.064 -15.203 1.00 93.75 230 ALA A C 1
ATOM 1851 O O . ALA A 1 230 ? 10.250 18.822 -15.178 1.00 93.75 230 ALA A O 1
ATOM 1852 N N . GLU A 1 231 ? 11.796 17.678 -16.345 1.00 97.62 231 GLU A N 1
ATOM 1853 C CA . GLU A 1 231 ? 11.324 18.088 -17.671 1.00 97.62 231 GLU A CA 1
ATOM 1854 C C . GLU A 1 231 ? 9.902 17.583 -17.953 1.00 97.62 231 GLU A C 1
ATOM 1856 O O . GLU A 1 231 ? 9.046 18.356 -18.382 1.00 97.62 231 GLU A O 1
ATOM 1861 N N . HIS A 1 232 ? 9.608 16.315 -17.658 1.00 97.81 232 HIS A N 1
ATOM 1862 C CA . HIS A 1 232 ? 8.273 15.733 -17.799 1.00 97.81 232 HIS A CA 1
ATOM 1863 C C . HIS A 1 232 ? 7.238 16.433 -16.922 1.00 97.81 232 HIS A C 1
ATOM 1865 O O . HIS A 1 232 ? 6.150 16.750 -17.400 1.00 97.81 232 HIS A O 1
ATOM 1871 N N . ARG A 1 233 ? 7.579 16.751 -15.669 1.00 95.81 233 ARG A N 1
ATOM 1872 C CA . ARG A 1 233 ? 6.687 17.507 -14.784 1.00 95.81 233 ARG A CA 1
ATOM 1873 C C . ARG A 1 233 ? 6.403 18.907 -15.325 1.00 95.81 233 ARG A C 1
ATOM 1875 O O . ARG A 1 233 ? 5.257 19.344 -15.292 1.00 95.81 233 ARG A O 1
ATOM 1882 N N . LYS A 1 234 ? 7.416 19.588 -15.869 1.00 96.62 234 LYS A N 1
ATOM 1883 C CA . LYS A 1 234 ? 7.226 20.873 -16.553 1.00 96.62 234 LYS A CA 1
ATOM 1884 C C . LYS A 1 234 ? 6.279 20.726 -17.752 1.00 96.62 234 LYS A C 1
ATOM 1886 O O . LYS A 1 234 ? 5.296 21.457 -17.823 1.00 96.62 234 LYS A O 1
ATOM 1891 N N . LYS A 1 235 ? 6.510 19.738 -18.628 1.00 97.44 235 LYS A N 1
ATOM 1892 C CA . LYS A 1 235 ? 5.638 19.454 -19.784 1.00 97.44 235 LYS A CA 1
ATOM 1893 C C . LYS A 1 235 ? 4.194 19.148 -19.371 1.00 97.44 235 LYS A C 1
ATOM 1895 O O . LYS A 1 235 ? 3.281 19.581 -20.062 1.00 97.44 235 LYS A O 1
ATOM 1900 N N . LEU A 1 236 ? 3.977 18.416 -18.274 1.00 94.88 236 LEU A N 1
ATOM 1901 C CA . LEU A 1 236 ? 2.638 18.104 -17.755 1.00 94.88 236 LEU A CA 1
ATOM 1902 C C . LEU A 1 236 ? 1.923 19.348 -17.226 1.00 94.88 236 LEU A C 1
ATOM 1904 O O . LEU A 1 236 ? 0.765 19.560 -17.564 1.00 94.88 236 LEU A O 1
ATOM 1908 N N . ASN A 1 237 ? 2.622 20.206 -16.479 1.00 93.69 237 ASN A N 1
ATOM 1909 C CA . ASN A 1 237 ? 2.059 21.469 -15.994 1.00 93.69 237 ASN A CA 1
ATOM 1910 C C . ASN A 1 237 ? 1.688 22.426 -17.144 1.00 93.69 237 ASN A C 1
ATOM 1912 O O . ASN A 1 237 ? 0.740 23.197 -17.030 1.00 93.69 237 ASN A O 1
ATOM 1916 N N . GLU A 1 238 ? 2.438 22.388 -18.248 1.00 95.75 238 GLU A N 1
ATOM 1917 C CA . GLU A 1 238 ? 2.196 23.200 -19.450 1.00 95.75 238 GLU A CA 1
ATOM 1918 C C . GLU A 1 238 ? 1.212 22.537 -20.439 1.00 95.75 238 GLU A C 1
ATOM 1920 O O . GLU A 1 238 ? 0.790 23.164 -21.418 1.00 95.75 238 GLU A O 1
ATOM 1925 N N . ALA A 1 239 ? 0.840 21.272 -20.216 1.00 94.56 239 ALA A N 1
ATOM 1926 C CA . ALA A 1 239 ? 0.020 20.499 -21.138 1.00 94.56 239 ALA A CA 1
ATOM 1927 C C . ALA A 1 239 ? -1.415 21.036 -21.192 1.00 94.56 239 ALA A C 1
ATOM 1929 O O . ALA A 1 239 ? -2.175 20.959 -20.232 1.00 94.56 239 ALA A O 1
ATOM 1930 N N . LYS A 1 240 ? -1.829 21.499 -22.376 1.00 93.50 240 LYS A N 1
ATOM 1931 C CA . LYS A 1 240 ? -3.209 21.951 -22.638 1.00 93.50 240 LYS A CA 1
ATOM 1932 C C . LYS A 1 240 ? -4.146 20.828 -23.099 1.00 93.50 240 LYS A C 1
ATOM 1934 O O . LYS A 1 240 ? -5.309 21.087 -23.387 1.00 93.50 240 LYS A O 1
ATOM 1939 N N . SER A 1 241 ? -3.641 19.600 -23.246 1.00 94.62 241 SER A N 1
ATOM 1940 C CA . SER A 1 241 ? -4.414 18.470 -23.771 1.00 94.62 241 SER A CA 1
ATOM 1941 C C . SER A 1 241 ? -3.980 17.130 -23.178 1.00 94.62 241 SER A C 1
ATOM 1943 O O . SER A 1 241 ? -2.800 16.922 -22.883 1.00 94.62 241 SER A O 1
ATOM 1945 N N . TYR A 1 242 ? -4.919 16.182 -23.108 1.00 94.81 242 TYR A N 1
ATOM 1946 C CA . TYR A 1 242 ? -4.633 14.803 -22.706 1.00 94.81 242 TYR A CA 1
ATOM 1947 C C . TYR A 1 242 ? -3.648 14.103 -23.646 1.00 94.81 242 TYR A C 1
ATOM 1949 O O . TYR A 1 242 ? -2.801 13.348 -23.182 1.00 94.81 242 TYR A O 1
ATOM 1957 N N . SER A 1 243 ? -3.694 14.384 -24.954 1.00 95.56 243 SER A N 1
ATOM 1958 C CA . SER A 1 243 ? -2.719 13.845 -25.915 1.00 95.56 243 SER A CA 1
ATOM 1959 C C . SER A 1 243 ? -1.283 14.201 -25.512 1.00 95.56 243 SER A C 1
ATOM 1961 O O . SER A 1 243 ? -0.400 13.347 -25.542 1.00 95.56 243 SER A O 1
ATOM 1963 N N . THR A 1 244 ? -1.039 15.439 -25.069 1.00 95.69 244 THR A N 1
ATOM 1964 C CA . THR A 1 244 ? 0.282 15.863 -24.578 1.00 95.69 244 THR A CA 1
ATOM 1965 C C . THR A 1 244 ? 0.672 15.121 -23.296 1.00 95.69 244 THR A C 1
ATOM 1967 O O . THR A 1 244 ? 1.806 14.661 -23.184 1.00 95.69 244 THR A O 1
ATOM 1970 N N . MET A 1 245 ? -0.261 14.929 -22.359 1.00 96.81 245 MET A N 1
ATOM 1971 C CA . MET A 1 245 ? -0.006 14.160 -21.132 1.00 96.81 245 MET A CA 1
ATOM 1972 C C . MET A 1 245 ? 0.335 12.694 -21.439 1.00 96.81 245 MET A C 1
ATOM 1974 O O . MET A 1 245 ? 1.311 12.154 -20.918 1.00 96.81 245 MET A O 1
ATOM 1978 N N . TYR A 1 246 ? -0.412 12.056 -22.345 1.00 97.94 246 TYR A N 1
ATOM 1979 C CA . TYR A 1 246 ? -0.142 10.686 -22.786 1.00 97.94 246 TYR A CA 1
ATOM 1980 C C . TYR A 1 246 ? 1.175 10.559 -23.550 1.00 97.94 246 TYR A C 1
ATOM 1982 O O . TYR A 1 246 ? 1.835 9.527 -23.443 1.00 97.94 246 TYR A O 1
ATOM 1990 N N . GLN A 1 247 ? 1.597 11.598 -24.275 1.00 97.88 247 GLN A N 1
ATOM 1991 C CA . GLN A 1 247 ? 2.921 11.625 -24.888 1.00 97.88 247 GLN A CA 1
ATOM 1992 C C . GLN A 1 247 ? 4.022 11.582 -23.819 1.00 97.88 247 GLN A C 1
ATOM 1994 O O . GLN A 1 247 ? 4.929 10.764 -23.944 1.00 97.88 247 GLN A O 1
ATOM 1999 N N . VAL A 1 248 ? 3.918 12.389 -22.755 1.00 98.06 248 VAL A N 1
ATOM 2000 C CA . VAL A 1 248 ? 4.880 12.377 -21.634 1.00 98.06 248 VAL A CA 1
ATOM 2001 C C . VAL A 1 248 ? 4.918 11.006 -20.953 1.00 98.06 248 VAL A C 1
ATOM 2003 O O . VAL A 1 248 ? 5.993 10.469 -20.686 1.00 98.06 248 VAL A O 1
ATOM 2006 N N . ILE A 1 249 ? 3.751 10.395 -20.726 1.00 98.19 249 ILE A N 1
ATOM 2007 C CA . ILE A 1 249 ? 3.668 9.032 -20.185 1.00 98.19 249 ILE A CA 1
ATOM 2008 C C . ILE A 1 249 ? 4.376 8.043 -21.124 1.00 98.19 249 ILE A C 1
ATOM 2010 O O . ILE A 1 249 ? 5.191 7.247 -20.666 1.00 98.19 249 ILE A O 1
ATOM 2014 N N . GLY A 1 250 ? 4.131 8.111 -22.435 1.00 98.25 250 GLY A N 1
ATOM 2015 C CA . GLY A 1 250 ? 4.806 7.264 -23.420 1.00 98.25 250 GLY A CA 1
ATOM 2016 C C . GLY A 1 250 ? 6.329 7.439 -23.443 1.00 98.25 250 GLY A C 1
ATOM 2017 O O . GLY A 1 250 ? 7.048 6.441 -23.497 1.00 98.25 250 GLY A O 1
ATOM 2018 N N . GLU A 1 251 ? 6.826 8.679 -23.348 1.00 98.38 251 GLU A N 1
ATOM 2019 C CA . GLU A 1 251 ? 8.263 9.001 -23.272 1.00 98.38 251 GLU A CA 1
ATOM 2020 C C . GLU A 1 251 ? 8.901 8.362 -22.024 1.00 98.38 251 GLU A C 1
ATOM 2022 O O . GLU A 1 251 ? 9.936 7.696 -22.114 1.00 98.38 251 GLU A O 1
ATOM 2027 N N . GLN A 1 252 ? 8.235 8.462 -20.868 1.00 98.12 252 GLN A N 1
ATOM 2028 C CA . GLN A 1 252 ? 8.675 7.827 -19.622 1.00 98.12 252 GLN A CA 1
ATOM 2029 C C . GLN A 1 252 ? 8.730 6.293 -19.740 1.00 98.12 252 GLN A C 1
ATOM 2031 O O . GLN A 1 252 ? 9.703 5.663 -19.316 1.00 98.12 252 GLN A O 1
ATOM 2036 N N . LEU A 1 253 ? 7.705 5.675 -20.341 1.00 98.12 253 LEU A N 1
ATOM 2037 C CA . LEU A 1 253 ? 7.639 4.220 -20.520 1.00 98.12 253 LEU A CA 1
ATOM 2038 C C . LEU A 1 253 ? 8.693 3.699 -21.497 1.00 98.12 253 LEU A C 1
ATOM 2040 O O . LEU A 1 253 ? 9.211 2.598 -21.299 1.00 98.12 253 LEU A O 1
ATOM 2044 N N . TYR A 1 254 ? 9.034 4.473 -22.529 1.00 98.06 254 TYR A N 1
ATOM 2045 C CA . TYR A 1 254 ? 10.097 4.120 -23.467 1.00 98.06 254 TYR A CA 1
ATOM 2046 C C . TYR A 1 254 ? 11.436 3.917 -22.745 1.00 98.06 254 TYR A C 1
ATOM 2048 O O . TYR A 1 254 ? 12.101 2.894 -22.948 1.00 98.06 254 TYR A O 1
ATOM 2056 N N . VAL A 1 255 ? 11.803 4.847 -21.858 1.00 98.25 255 VAL A N 1
ATOM 2057 C CA . VAL A 1 255 ? 13.030 4.744 -21.056 1.00 98.25 255 VAL A CA 1
ATOM 2058 C C . VAL A 1 255 ? 12.924 3.599 -20.051 1.00 98.25 255 VAL A C 1
ATOM 2060 O O . VAL A 1 255 ? 13.798 2.729 -20.015 1.00 98.25 255 VAL A O 1
ATOM 2063 N N . ALA A 1 256 ? 11.824 3.538 -19.297 1.00 97.88 256 ALA A N 1
ATOM 2064 C CA . ALA A 1 256 ? 11.618 2.520 -18.272 1.00 97.88 256 ALA A CA 1
ATOM 2065 C C . ALA A 1 256 ? 11.699 1.091 -18.833 1.00 97.88 256 ALA A C 1
ATOM 2067 O O . ALA A 1 256 ? 12.367 0.236 -18.256 1.00 97.88 256 ALA A O 1
ATOM 2068 N N . LYS A 1 257 ? 11.090 0.828 -19.998 1.00 97.56 257 LYS A N 1
ATOM 2069 C CA . LYS A 1 257 ? 11.116 -0.484 -20.668 1.00 97.56 257 LYS A CA 1
ATOM 2070 C C . LYS A 1 257 ? 12.534 -0.933 -21.017 1.00 97.56 257 LYS A C 1
ATOM 2072 O O . LYS A 1 257 ? 12.847 -2.113 -20.880 1.00 97.56 257 LYS A O 1
ATOM 2077 N N . ARG A 1 258 ? 13.385 -0.011 -21.472 1.00 97.69 258 ARG A N 1
ATOM 2078 C CA . ARG A 1 258 ? 14.788 -0.311 -21.791 1.00 97.69 258 ARG A CA 1
ATOM 2079 C C . ARG A 1 258 ? 15.598 -0.604 -20.536 1.00 97.69 258 ARG A C 1
ATOM 2081 O O . ARG A 1 258 ? 16.361 -1.562 -20.536 1.00 97.69 258 ARG A O 1
ATOM 2088 N N . LEU A 1 259 ? 15.390 0.166 -19.470 1.00 97.50 259 LEU A N 1
ATOM 2089 C CA . LEU A 1 259 ? 16.063 -0.047 -18.188 1.00 97.50 259 LEU A CA 1
ATOM 2090 C C . LEU A 1 259 ? 15.630 -1.351 -17.502 1.00 97.50 259 LEU A C 1
ATOM 2092 O O . LEU A 1 259 ? 16.477 -2.076 -16.990 1.00 97.50 259 LEU A O 1
ATOM 2096 N N . LEU A 1 260 ? 14.345 -1.707 -17.571 1.00 96.75 260 LEU A N 1
ATOM 2097 C CA . LEU A 1 260 ? 13.829 -2.991 -17.077 1.00 96.75 260 LEU A CA 1
ATOM 2098 C C . LEU A 1 260 ? 14.368 -4.202 -17.856 1.00 96.75 260 LEU A C 1
ATOM 2100 O O . LEU A 1 260 ? 14.390 -5.302 -17.320 1.00 96.75 260 LEU A O 1
ATOM 2104 N N . ALA A 1 261 ? 14.813 -4.019 -19.103 1.00 96.25 261 ALA A N 1
ATOM 2105 C CA . ALA A 1 261 ? 15.453 -5.076 -19.888 1.00 96.25 261 ALA A CA 1
ATOM 2106 C C . ALA A 1 261 ? 16.944 -5.279 -19.546 1.00 96.25 261 ALA A C 1
ATOM 2108 O O . ALA A 1 261 ? 17.572 -6.191 -20.081 1.00 96.25 261 ALA A O 1
ATOM 2109 N N . SER A 1 262 ? 17.519 -4.431 -18.686 1.00 96.38 262 SER A N 1
ATOM 2110 C CA . SER A 1 262 ? 18.880 -4.588 -18.167 1.00 96.38 262 SER A CA 1
ATOM 2111 C C . SER A 1 262 ? 19.008 -5.863 -17.334 1.00 96.38 262 SER A C 1
ATOM 2113 O O . SER A 1 262 ? 18.077 -6.222 -16.622 1.00 96.38 262 SER A O 1
ATOM 2115 N N . ALA A 1 263 ? 20.175 -6.502 -17.347 1.00 95.25 263 ALA A N 1
ATOM 2116 C CA . ALA A 1 263 ? 20.562 -7.524 -16.375 1.00 95.25 263 ALA A CA 1
ATOM 2117 C C . ALA A 1 263 ? 21.069 -6.908 -15.053 1.00 95.25 263 ALA A C 1
ATOM 2119 O O . ALA A 1 263 ? 21.120 -7.585 -14.026 1.00 95.25 263 ALA A O 1
ATOM 2120 N N . ASN A 1 264 ? 21.428 -5.619 -15.067 1.00 93.50 264 ASN A N 1
ATOM 2121 C CA . ASN A 1 264 ? 21.832 -4.885 -13.871 1.00 93.50 264 ASN A CA 1
ATOM 2122 C C . ASN A 1 264 ? 20.609 -4.479 -13.030 1.00 93.50 264 ASN A C 1
ATOM 2124 O O . ASN A 1 264 ? 19.773 -3.687 -13.482 1.00 93.50 264 ASN A O 1
ATOM 2128 N N . LEU A 1 265 ? 20.557 -4.959 -11.782 1.00 92.06 265 LEU A N 1
ATOM 2129 C CA . LEU A 1 265 ? 19.479 -4.705 -10.824 1.00 92.06 265 LEU A CA 1
ATOM 2130 C C . LEU A 1 265 ? 19.258 -3.208 -10.546 1.00 92.06 265 LEU A C 1
ATOM 2132 O O . LEU A 1 265 ? 18.116 -2.765 -10.427 1.00 92.06 265 LEU A O 1
ATOM 2136 N N . ARG A 1 266 ? 20.325 -2.398 -10.490 1.00 91.00 266 ARG A N 1
ATOM 2137 C CA . ARG A 1 266 ? 20.212 -0.944 -10.276 1.00 91.00 266 ARG A CA 1
ATOM 2138 C C . ARG A 1 266 ? 19.469 -0.270 -11.420 1.00 91.00 266 ARG A C 1
ATOM 2140 O O . ARG A 1 266 ? 18.596 0.558 -11.179 1.00 91.00 266 ARG A O 1
ATOM 2147 N N . HIS A 1 267 ? 19.762 -0.655 -12.660 1.00 95.12 267 HIS A N 1
ATOM 2148 C CA . HIS A 1 267 ? 19.062 -0.111 -13.824 1.00 95.12 267 HIS A CA 1
ATOM 2149 C C . HIS A 1 267 ? 17.587 -0.514 -13.806 1.00 95.12 267 HIS A C 1
ATOM 2151 O O . HIS A 1 267 ? 16.719 0.331 -14.015 1.00 95.12 267 HIS A O 1
ATOM 2157 N N . GLN A 1 268 ? 17.286 -1.777 -13.488 1.00 95.69 268 GLN A N 1
ATOM 2158 C CA . GLN A 1 268 ? 15.904 -2.240 -13.385 1.00 95.69 268 GLN A CA 1
ATOM 2159 C C . GLN A 1 268 ? 15.124 -1.470 -12.304 1.00 95.69 268 GLN A C 1
ATOM 2161 O O . GLN A 1 268 ? 13.976 -1.096 -12.534 1.00 95.69 268 GLN A O 1
ATOM 2166 N N . ARG A 1 269 ? 15.748 -1.150 -11.160 1.00 94.31 269 ARG A N 1
ATOM 2167 C CA . ARG A 1 269 ? 15.144 -0.322 -10.097 1.00 94.31 269 ARG A CA 1
ATOM 2168 C C . ARG A 1 269 ? 14.865 1.113 -10.539 1.00 94.31 269 ARG A C 1
ATOM 2170 O O . ARG A 1 269 ? 13.783 1.628 -10.257 1.00 94.31 269 ARG A O 1
ATOM 2177 N N . VAL A 1 270 ? 15.780 1.739 -11.284 1.00 94.81 270 VAL A N 1
ATOM 2178 C CA . VAL A 1 270 ? 15.518 3.039 -11.933 1.00 94.81 270 VAL A CA 1
ATOM 2179 C C . VAL A 1 270 ? 14.319 2.911 -12.879 1.00 94.81 270 VAL A C 1
ATOM 2181 O O . VAL A 1 270 ? 13.394 3.718 -12.812 1.00 94.81 270 VAL A O 1
ATOM 2184 N N . GLY A 1 271 ? 14.267 1.845 -13.683 1.00 96.69 271 GLY A N 1
ATOM 2185 C CA . GLY A 1 271 ? 13.119 1.527 -14.532 1.00 96.69 271 GLY A CA 1
ATOM 2186 C C . GLY A 1 271 ? 11.803 1.415 -13.750 1.00 96.69 271 GLY A C 1
ATOM 2187 O O . GLY A 1 271 ? 10.827 2.064 -14.116 1.00 96.69 271 GLY A O 1
ATOM 2188 N N . LEU A 1 272 ? 11.774 0.667 -12.642 1.00 97.06 272 LEU A N 1
ATOM 2189 C CA . LEU A 1 272 ? 10.605 0.550 -11.758 1.00 97.06 272 LEU A CA 1
ATOM 2190 C C . LEU A 1 272 ? 10.161 1.902 -11.191 1.00 97.06 272 LEU A C 1
ATOM 2192 O O . LEU A 1 272 ? 8.973 2.220 -11.223 1.00 97.06 272 LEU A O 1
ATOM 2196 N N . SER A 1 273 ? 11.108 2.713 -10.718 1.00 96.19 273 SER A N 1
ATOM 2197 C CA . SER A 1 273 ? 10.844 4.071 -10.232 1.00 96.19 273 SER A CA 1
ATOM 2198 C C . SER A 1 273 ? 10.188 4.938 -11.312 1.00 96.19 273 SER A C 1
ATOM 2200 O O . SER A 1 273 ? 9.194 5.621 -11.059 1.00 96.19 273 SER A O 1
ATOM 2202 N N . MET A 1 274 ? 10.662 4.838 -12.557 1.00 97.44 274 MET A N 1
ATOM 2203 C CA . MET A 1 274 ? 10.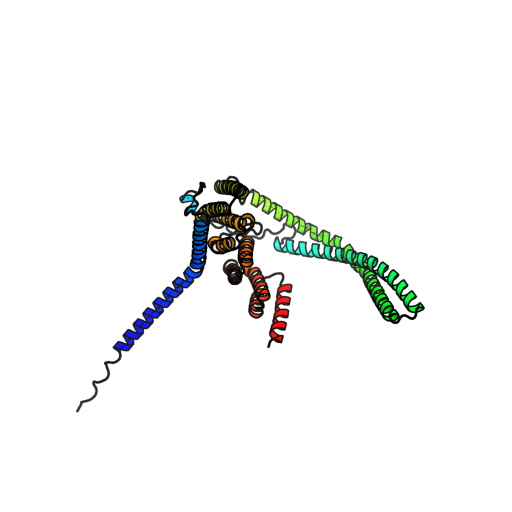056 5.541 -13.688 1.00 97.44 274 MET A CA 1
ATOM 2204 C C . MET A 1 274 ? 8.632 5.064 -14.005 1.00 97.44 274 MET A C 1
ATOM 2206 O O . MET A 1 274 ? 7.792 5.900 -14.338 1.00 97.44 274 MET A O 1
ATOM 2210 N N . ILE A 1 275 ? 8.335 3.764 -13.871 1.00 98.25 275 ILE A N 1
ATOM 2211 C CA . ILE A 1 275 ? 6.968 3.232 -14.027 1.00 98.25 275 ILE A CA 1
ATOM 2212 C C . ILE A 1 275 ? 6.041 3.759 -12.930 1.00 98.25 275 ILE A C 1
ATOM 2214 O O . ILE A 1 275 ? 4.928 4.185 -13.237 1.00 98.25 275 ILE A O 1
ATOM 2218 N N . LEU A 1 276 ? 6.482 3.764 -11.668 1.00 97.31 276 LEU A N 1
ATOM 2219 C CA . LEU A 1 276 ? 5.694 4.321 -10.562 1.00 97.31 276 LEU A CA 1
ATOM 2220 C C . LEU A 1 276 ? 5.372 5.798 -10.806 1.00 97.31 276 LEU A C 1
ATOM 2222 O O . LEU A 1 276 ? 4.230 6.217 -10.626 1.00 97.31 276 LEU A O 1
ATOM 2226 N N . GLN A 1 277 ? 6.348 6.570 -11.288 1.00 97.25 277 GLN A N 1
ATOM 2227 C CA . GLN A 1 277 ? 6.132 7.967 -11.651 1.00 97.25 277 GLN A CA 1
ATOM 2228 C C . GLN A 1 277 ? 5.135 8.112 -12.813 1.00 97.25 277 GLN A C 1
ATOM 2230 O O . GLN A 1 277 ? 4.238 8.949 -12.747 1.00 97.25 277 GLN A O 1
ATOM 2235 N N . ALA A 1 278 ? 5.233 7.268 -13.847 1.00 98.19 278 ALA A N 1
ATOM 2236 C CA . ALA A 1 278 ? 4.273 7.250 -14.952 1.00 98.19 278 ALA A CA 1
ATOM 2237 C C . ALA A 1 278 ? 2.847 6.923 -14.474 1.00 98.19 278 ALA A C 1
ATOM 2239 O O . ALA A 1 278 ? 1.885 7.528 -14.943 1.00 98.19 278 ALA A O 1
ATOM 2240 N N . MET A 1 279 ? 2.696 6.004 -13.515 1.00 98.19 279 MET A N 1
ATOM 2241 C CA . MET A 1 279 ? 1.403 5.708 -12.893 1.00 98.19 279 MET A CA 1
ATOM 2242 C C . MET A 1 279 ? 0.854 6.893 -12.099 1.00 98.19 279 MET A C 1
ATOM 2244 O O . MET A 1 279 ? -0.340 7.170 -12.186 1.00 98.19 279 MET A O 1
ATOM 2248 N N . GLN A 1 280 ? 1.704 7.624 -11.375 1.00 96.75 280 GLN A N 1
ATOM 2249 C CA . GLN A 1 280 ? 1.285 8.858 -10.706 1.00 96.75 280 GLN A CA 1
ATOM 2250 C C . GLN A 1 280 ? 0.798 9.906 -11.708 1.00 96.75 280 GLN A C 1
ATOM 2252 O O . GLN A 1 280 ? -0.234 10.521 -11.460 1.00 96.75 280 GLN A O 1
ATOM 2257 N N . TYR A 1 281 ? 1.471 10.054 -12.854 1.00 97.56 281 TYR A N 1
ATOM 2258 C CA . TYR A 1 281 ? 0.996 10.934 -13.926 1.00 97.56 281 TYR A CA 1
ATOM 2259 C C . TYR A 1 281 ? -0.350 10.477 -14.496 1.00 97.56 281 TYR A C 1
ATOM 2261 O O . TYR A 1 281 ? -1.217 11.297 -14.789 1.00 97.56 281 TYR A O 1
ATOM 2269 N N . CYS A 1 282 ? -0.569 9.163 -14.605 1.00 97.50 282 CYS A N 1
ATOM 2270 C CA . CYS A 1 282 ? -1.870 8.631 -15.002 1.00 97.50 282 CYS A CA 1
ATOM 2271 C C . CYS A 1 282 ? -2.967 9.013 -14.000 1.00 97.50 282 CYS A C 1
ATOM 2273 O O . CYS A 1 282 ? -4.050 9.393 -14.425 1.00 97.50 282 CYS A O 1
ATOM 2275 N N . TRP A 1 283 ? -2.707 8.925 -12.695 1.00 95.00 283 TRP A N 1
ATOM 2276 C CA . TRP A 1 283 ? -3.699 9.231 -11.660 1.00 95.00 283 TRP A CA 1
ATOM 2277 C C . TRP A 1 283 ? -3.968 10.717 -11.480 1.00 95.00 283 TRP A C 1
ATOM 2279 O O . TRP A 1 283 ? -5.121 11.138 -11.505 1.00 95.00 283 TRP A O 1
ATOM 2289 N N . ASN A 1 284 ? -2.912 11.494 -11.265 1.00 93.31 284 ASN A N 1
ATOM 2290 C CA . ASN A 1 284 ? -3.037 12.869 -10.800 1.00 93.31 284 ASN A CA 1
ATOM 2291 C C . ASN A 1 284 ? -3.301 13.824 -11.961 1.00 93.31 284 ASN A C 1
ATOM 2293 O O . ASN A 1 284 ? -4.157 14.697 -11.850 1.00 93.31 284 ASN A O 1
ATOM 2297 N N . ASP A 1 285 ? -2.586 13.633 -13.070 1.00 94.31 285 ASP A N 1
ATOM 2298 C CA . ASP A 1 285 ? -2.605 14.570 -14.189 1.00 94.31 285 ASP A CA 1
ATOM 2299 C C . ASP A 1 285 ? -3.617 14.125 -15.255 1.00 94.31 285 ASP A C 1
ATOM 2301 O O . ASP A 1 285 ? -4.533 14.866 -15.604 1.00 94.31 285 ASP A O 1
ATOM 2305 N N . ALA A 1 286 ? -3.516 12.879 -15.733 1.00 94.31 286 ALA A N 1
ATOM 2306 C CA . ALA A 1 286 ? -4.395 12.373 -16.790 1.00 94.31 286 ALA A CA 1
ATOM 2307 C C . ALA A 1 286 ? -5.743 11.824 -16.284 1.00 94.31 286 ALA A C 1
ATOM 2309 O O . ALA A 1 286 ? -6.616 11.539 -17.103 1.00 94.31 286 ALA A O 1
ATOM 2310 N N . GLN A 1 287 ? -5.906 11.635 -14.967 1.00 95.75 287 GLN A N 1
ATOM 2311 C CA . GLN A 1 287 ? -7.084 11.019 -14.328 1.00 95.75 287 GLN A CA 1
ATOM 2312 C C . GLN A 1 287 ? -7.525 9.692 -14.978 1.00 95.75 287 GLN A C 1
ATOM 2314 O O . GLN A 1 287 ? -8.701 9.336 -15.030 1.00 95.75 287 GLN A O 1
ATOM 2319 N N . ASN A 1 288 ? -6.556 8.932 -15.484 1.00 97.12 288 ASN A N 1
ATOM 2320 C CA . ASN A 1 288 ? -6.753 7.697 -16.218 1.00 97.12 288 ASN A CA 1
ATOM 2321 C C . ASN A 1 288 ? -6.344 6.492 -15.365 1.00 97.12 288 ASN A C 1
ATOM 2323 O O . ASN A 1 288 ? -5.260 5.915 -15.508 1.00 97.12 288 ASN A O 1
ATOM 2327 N N . ASN A 1 289 ? -7.258 6.097 -14.478 1.00 97.44 289 ASN A N 1
ATOM 2328 C CA . ASN A 1 289 ? -7.074 4.942 -13.602 1.00 97.44 289 ASN A CA 1
ATOM 2329 C C . ASN A 1 289 ? -6.842 3.654 -14.397 1.00 97.44 289 ASN A C 1
ATOM 2331 O O . ASN A 1 289 ? -6.050 2.811 -13.973 1.00 97.44 289 ASN A O 1
ATOM 2335 N N . TRP A 1 290 ? -7.509 3.490 -15.541 1.00 98.00 290 TRP A N 1
ATOM 2336 C CA . TRP A 1 290 ? -7.380 2.291 -16.367 1.00 98.00 290 TRP A CA 1
ATOM 2337 C C . TRP A 1 290 ? -5.951 2.120 -16.881 1.00 98.00 290 TRP A C 1
ATOM 2339 O O . TRP A 1 290 ? -5.378 1.033 -16.771 1.00 98.00 290 TRP A O 1
ATOM 2349 N N . LEU A 1 291 ? -5.338 3.199 -17.375 1.00 98.31 291 LEU A N 1
ATOM 2350 C CA . LEU A 1 291 ? -3.960 3.166 -17.848 1.00 98.31 291 LEU A CA 1
ATOM 2351 C C . LEU A 1 291 ? -3.006 2.829 -16.697 1.00 98.31 291 LEU A C 1
ATOM 2353 O O . LEU A 1 291 ? -2.159 1.952 -16.858 1.00 98.31 291 LEU A O 1
ATOM 2357 N N . ALA A 1 292 ? -3.200 3.427 -15.517 1.00 98.31 292 ALA A N 1
ATOM 2358 C CA . ALA A 1 292 ? -2.415 3.097 -14.327 1.00 98.31 292 ALA A CA 1
ATOM 2359 C C . ALA A 1 292 ? -2.505 1.601 -13.960 1.00 98.31 292 ALA A C 1
ATOM 2361 O O . ALA A 1 292 ? -1.483 0.970 -13.692 1.00 98.31 292 ALA A O 1
ATOM 2362 N N . ALA A 1 293 ? -3.698 0.995 -14.009 1.00 98.12 293 ALA A N 1
ATOM 2363 C CA . ALA A 1 293 ? -3.877 -0.437 -13.740 1.00 98.12 293 ALA A CA 1
ATOM 2364 C C . ALA A 1 293 ? -3.159 -1.324 -14.767 1.00 98.12 293 ALA A C 1
ATOM 2366 O O . ALA A 1 293 ? -2.504 -2.303 -14.402 1.00 98.12 293 ALA A O 1
ATOM 2367 N N . ARG A 1 294 ? -3.210 -0.966 -16.053 1.00 98.31 294 ARG A N 1
ATOM 2368 C CA . ARG A 1 294 ? -2.482 -1.699 -17.099 1.00 98.31 294 ARG A CA 1
ATOM 2369 C C . ARG A 1 294 ? -0.964 -1.538 -16.968 1.00 98.31 294 ARG A C 1
ATOM 2371 O O . ARG A 1 294 ? -0.237 -2.485 -17.267 1.00 98.31 294 ARG A O 1
ATOM 2378 N N . LEU A 1 295 ? -0.476 -0.395 -16.475 1.00 98.31 295 LEU A N 1
ATOM 2379 C CA . LEU A 1 295 ? 0.939 -0.209 -16.135 1.00 98.31 295 LEU A CA 1
ATOM 2380 C C . LEU A 1 295 ? 1.369 -1.085 -14.955 1.00 98.31 295 LEU A C 1
ATOM 2382 O O . LEU A 1 295 ? 2.403 -1.752 -15.042 1.00 98.31 295 LEU A O 1
ATOM 2386 N N . ALA A 1 296 ? 0.557 -1.151 -13.897 1.00 97.75 296 ALA A N 1
ATOM 2387 C CA . ALA A 1 296 ? 0.795 -2.041 -12.764 1.00 97.75 296 ALA A CA 1
ATOM 2388 C C . ALA A 1 296 ? 0.904 -3.509 -13.212 1.00 97.75 296 ALA A C 1
ATOM 2390 O O . ALA A 1 296 ? 1.868 -4.199 -12.882 1.00 97.75 296 ALA A O 1
ATOM 2391 N N . GLU A 1 297 ? -0.049 -3.965 -14.027 1.00 97.00 297 GLU A N 1
ATOM 2392 C CA . GLU A 1 297 ? -0.095 -5.329 -14.561 1.00 97.00 297 GLU A CA 1
ATOM 2393 C C . GLU A 1 297 ? 1.061 -5.640 -15.522 1.00 97.00 297 GLU A C 1
ATOM 2395 O O . GLU A 1 297 ? 1.676 -6.705 -15.445 1.00 97.00 297 GLU A O 1
ATOM 2400 N N . GLY A 1 298 ? 1.357 -4.723 -16.444 1.00 97.06 298 GLY A N 1
ATOM 2401 C CA . GLY A 1 298 ? 2.342 -4.941 -17.496 1.00 97.06 298 GLY A CA 1
ATOM 2402 C C . GLY A 1 298 ? 3.785 -4.805 -17.021 1.00 97.06 298 GLY A C 1
ATOM 2403 O O . GLY A 1 298 ? 4.654 -5.528 -17.517 1.00 97.06 298 GLY A O 1
ATOM 2404 N N . TYR A 1 299 ? 4.054 -3.897 -16.082 1.00 97.50 299 TYR A N 1
ATOM 2405 C CA . TYR A 1 299 ? 5.415 -3.468 -15.758 1.00 97.50 299 TYR A CA 1
ATOM 2406 C C . TYR A 1 299 ? 5.797 -3.618 -14.283 1.00 97.50 299 TYR A C 1
ATOM 2408 O O . TYR A 1 299 ? 6.943 -3.972 -14.027 1.00 97.50 299 TYR A O 1
ATOM 2416 N N . LEU A 1 300 ? 4.897 -3.408 -13.316 1.00 96.25 300 LEU A N 1
ATOM 2417 C CA . LEU A 1 300 ? 5.263 -3.528 -11.895 1.00 96.25 300 LEU A CA 1
ATOM 2418 C C . LEU A 1 300 ? 5.195 -4.971 -11.395 1.00 96.25 300 LEU A C 1
ATOM 2420 O O . LEU A 1 300 ? 6.209 -5.516 -10.967 1.00 96.25 300 LEU A O 1
ATOM 2424 N N . LEU A 1 301 ? 4.025 -5.614 -11.491 1.00 94.62 301 LEU A N 1
ATOM 2425 C CA . LEU A 1 301 ? 3.825 -6.976 -10.979 1.00 94.62 301 LEU A CA 1
ATOM 2426 C C . LEU A 1 301 ? 4.848 -7.994 -11.514 1.00 94.62 301 LEU A C 1
ATOM 2428 O O . LEU A 1 301 ? 5.328 -8.811 -10.724 1.00 94.62 301 LEU A O 1
ATOM 2432 N N . PRO A 1 302 ? 5.225 -7.974 -12.810 1.00 94.31 302 PRO A N 1
ATOM 2433 C CA . PRO A 1 302 ? 6.193 -8.927 -13.341 1.00 94.31 302 PRO A CA 1
ATOM 2434 C C . PRO A 1 302 ? 7.593 -8.790 -12.743 1.00 94.31 302 PRO A C 1
ATOM 2436 O O . PRO A 1 302 ? 8.309 -9.781 -12.741 1.00 94.31 302 PRO A O 1
ATOM 2439 N N . ASN A 1 303 ? 7.941 -7.607 -12.226 1.00 95.06 303 ASN A N 1
ATOM 2440 C CA . ASN A 1 303 ? 9.281 -7.236 -11.765 1.00 95.06 303 ASN A CA 1
ATOM 2441 C C . ASN A 1 303 ? 9.335 -7.008 -10.236 1.00 95.06 303 ASN A C 1
ATOM 2443 O O . ASN A 1 303 ? 10.163 -6.247 -9.742 1.00 95.06 303 ASN A O 1
ATOM 2447 N N . LEU A 1 304 ? 8.427 -7.615 -9.459 1.00 93.00 304 LEU A N 1
ATOM 2448 C CA . LEU A 1 304 ? 8.412 -7.478 -7.990 1.00 93.00 304 LEU A CA 1
ATOM 2449 C C . LEU A 1 304 ? 9.639 -8.087 -7.296 1.00 93.00 304 LEU A C 1
ATOM 2451 O O . LEU A 1 304 ? 9.927 -7.751 -6.154 1.00 93.00 304 LEU A O 1
ATOM 2455 N N . ASP A 1 305 ? 10.350 -8.989 -7.960 1.00 90.88 305 ASP A N 1
ATOM 2456 C CA . ASP A 1 305 ? 11.607 -9.589 -7.509 1.00 90.88 305 ASP A CA 1
ATOM 2457 C C . ASP A 1 305 ? 12.785 -8.598 -7.507 1.00 90.88 305 ASP A C 1
ATOM 2459 O O . ASP A 1 305 ? 13.737 -8.768 -6.743 1.00 90.88 305 ASP A O 1
ATOM 2463 N N . VAL A 1 306 ? 12.685 -7.536 -8.312 1.00 91.44 306 VAL A N 1
ATOM 2464 C CA . VAL A 1 306 ? 13.669 -6.445 -8.422 1.00 91.44 306 VAL A CA 1
ATOM 2465 C C . VAL A 1 306 ? 13.534 -5.417 -7.290 1.00 91.44 306 VAL A C 1
ATOM 2467 O O . VAL A 1 306 ? 14.475 -4.666 -6.998 1.00 91.44 306 VAL A O 1
ATOM 2470 N N . ALA A 1 307 ? 12.359 -5.383 -6.656 1.00 90.88 307 ALA A N 1
ATOM 2471 C CA . ALA A 1 307 ? 12.005 -4.451 -5.598 1.00 90.88 307 ALA A CA 1
ATOM 2472 C C . ALA A 1 307 ? 13.008 -4.466 -4.435 1.00 90.88 307 ALA A C 1
ATOM 2474 O O . ALA A 1 307 ? 13.700 -5.452 -4.163 1.00 90.88 307 ALA A O 1
ATOM 2475 N N . GLU A 1 308 ? 13.079 -3.343 -3.732 1.00 87.75 308 GLU A N 1
ATOM 2476 C CA . GLU A 1 308 ? 13.974 -3.205 -2.592 1.00 87.75 308 GLU A CA 1
ATOM 2477 C C . GLU A 1 308 ? 13.392 -3.885 -1.353 1.00 87.75 308 GLU A C 1
ATOM 2479 O O . GLU A 1 308 ? 12.179 -3.978 -1.156 1.00 87.75 308 GLU A O 1
ATOM 2484 N N . GLU A 1 309 ? 14.274 -4.404 -0.507 1.00 82.69 309 GLU A N 1
ATOM 2485 C CA . GLU A 1 309 ? 13.857 -5.017 0.754 1.00 82.69 309 GLU A CA 1
ATOM 2486 C C . GLU A 1 309 ? 13.714 -3.969 1.866 1.00 82.69 309 GLU A C 1
ATOM 2488 O O . GLU A 1 309 ? 12.958 -4.184 2.816 1.00 82.69 309 GLU A O 1
ATOM 2493 N N . ASP A 1 310 ? 14.379 -2.815 1.724 1.00 82.88 310 ASP A N 1
ATOM 2494 C CA . ASP A 1 310 ? 14.239 -1.695 2.650 1.00 82.88 310 ASP A CA 1
ATOM 2495 C C . ASP A 1 310 ? 12.798 -1.177 2.638 1.00 82.88 310 ASP A C 1
ATOM 2497 O O . ASP A 1 310 ? 12.315 -0.641 1.642 1.00 82.88 310 ASP A O 1
ATOM 2501 N N . ARG A 1 311 ? 12.116 -1.295 3.780 1.00 79.62 311 ARG A N 1
ATOM 2502 C CA . ARG A 1 311 ? 10.728 -0.850 3.966 1.00 79.62 311 ARG A CA 1
ATOM 2503 C C . ARG A 1 311 ? 10.531 0.650 3.776 1.00 79.62 311 ARG A C 1
ATOM 2505 O O . ARG A 1 311 ? 9.401 1.078 3.558 1.00 79.62 311 ARG A O 1
ATOM 2512 N N . ARG A 1 312 ? 11.593 1.445 3.896 1.00 78.25 312 ARG A N 1
ATOM 2513 C CA . ARG A 1 312 ? 11.544 2.897 3.686 1.00 78.25 312 ARG A CA 1
ATOM 2514 C C . ARG A 1 312 ? 11.671 3.270 2.218 1.00 78.25 312 ARG A C 1
ATOM 2516 O O . ARG A 1 312 ? 11.294 4.380 1.847 1.00 78.25 312 ARG A O 1
ATOM 2523 N N . SER A 1 313 ? 12.170 2.356 1.392 1.00 86.00 313 SER A N 1
ATOM 2524 C CA . SER A 1 313 ? 12.281 2.597 -0.033 1.00 86.00 313 SER A CA 1
ATOM 2525 C C . SER A 1 313 ? 10.891 2.744 -0.658 1.00 86.00 313 SER A C 1
ATOM 2527 O O . SER A 1 313 ? 10.012 1.903 -0.429 1.00 86.00 313 SER A O 1
ATOM 2529 N N . PRO A 1 314 ? 10.664 3.752 -1.517 1.00 87.94 314 PRO A N 1
ATOM 2530 C CA . PRO A 1 314 ? 9.448 3.801 -2.326 1.00 87.94 314 PRO A CA 1
ATOM 2531 C C . PRO A 1 314 ? 9.347 2.595 -3.276 1.00 87.94 314 PRO A C 1
ATOM 2533 O O . PRO A 1 314 ? 8.255 2.265 -3.732 1.00 87.94 314 PRO A O 1
ATOM 2536 N N . LEU A 1 315 ? 10.471 1.922 -3.549 1.00 93.12 315 LEU A N 1
ATOM 2537 C CA . LEU A 1 315 ? 10.553 0.709 -4.359 1.00 93.12 315 LEU A CA 1
ATOM 2538 C C . LEU A 1 315 ? 10.449 -0.571 -3.534 1.00 93.12 315 LEU A C 1
ATOM 2540 O O . LEU A 1 315 ? 10.713 -1.649 -4.071 1.00 93.12 315 LEU A O 1
ATOM 2544 N N . ASN A 1 316 ? 10.098 -0.492 -2.249 1.00 92.75 316 ASN A N 1
ATOM 2545 C CA . ASN A 1 316 ? 9.875 -1.708 -1.490 1.00 92.75 316 ASN A CA 1
ATOM 2546 C C . ASN A 1 316 ? 8.670 -2.486 -2.039 1.00 92.75 316 ASN A C 1
ATOM 2548 O O . ASN A 1 316 ? 7.718 -1.917 -2.582 1.00 92.75 316 ASN A O 1
ATOM 2552 N N . VAL A 1 317 ? 8.714 -3.809 -1.876 1.00 92.19 317 VAL A N 1
ATOM 2553 C CA . VAL A 1 317 ? 7.675 -4.721 -2.382 1.00 92.19 317 VAL A CA 1
ATOM 2554 C C . VAL A 1 317 ? 6.272 -4.306 -1.927 1.00 92.19 317 VAL A C 1
ATOM 2556 O O . VAL A 1 317 ? 5.332 -4.358 -2.716 1.00 92.19 317 VAL A O 1
ATOM 2559 N N . ASP A 1 318 ? 6.120 -3.872 -0.673 1.00 90.12 318 ASP A N 1
ATOM 2560 C CA . ASP A 1 318 ? 4.817 -3.506 -0.109 1.00 90.12 318 ASP A CA 1
ATOM 2561 C C . ASP A 1 318 ? 4.250 -2.228 -0.732 1.00 90.12 318 ASP A C 1
ATOM 2563 O O . ASP A 1 318 ? 3.062 -2.164 -1.034 1.00 90.12 318 ASP A O 1
ATOM 2567 N N . ASN A 1 319 ? 5.095 -1.223 -0.947 1.00 92.69 319 ASN A N 1
ATOM 2568 C CA . ASN A 1 319 ? 4.743 0.055 -1.544 1.00 92.69 319 ASN A CA 1
ATOM 2569 C C . ASN A 1 319 ? 4.335 -0.158 -2.998 1.00 92.69 319 ASN A C 1
ATOM 2571 O O . ASN A 1 319 ? 3.235 0.243 -3.374 1.00 92.69 319 ASN A O 1
ATOM 2575 N N . ILE A 1 320 ? 5.141 -0.893 -3.774 1.00 95.38 320 ILE A N 1
ATOM 2576 C CA . ILE A 1 320 ? 4.803 -1.255 -5.156 1.00 95.38 320 ILE A CA 1
ATOM 2577 C C . ILE A 1 320 ? 3.477 -2.023 -5.198 1.00 95.38 320 ILE A C 1
ATOM 2579 O O . ILE A 1 320 ? 2.612 -1.727 -6.026 1.00 95.38 320 ILE A O 1
ATOM 2583 N N . LEU A 1 321 ? 3.278 -2.987 -4.295 1.00 94.25 321 LEU A N 1
ATOM 2584 C CA . LEU A 1 321 ? 2.040 -3.756 -4.241 1.00 94.25 321 LEU A CA 1
ATOM 2585 C C . LEU A 1 321 ? 0.836 -2.885 -3.886 1.00 94.25 321 LEU A C 1
ATOM 2587 O O . LEU A 1 321 ? -0.200 -2.992 -4.537 1.00 94.25 321 LEU A O 1
ATOM 2591 N N . ASN A 1 322 ? 0.959 -2.016 -2.885 1.00 93.69 322 ASN A N 1
ATOM 2592 C CA . ASN A 1 322 ? -0.100 -1.092 -2.492 1.00 93.69 322 ASN A CA 1
ATOM 2593 C C . ASN A 1 322 ? -0.462 -0.154 -3.649 1.00 93.69 322 ASN A C 1
ATOM 2595 O O . ASN A 1 322 ? -1.646 0.076 -3.894 1.00 93.69 322 ASN A O 1
ATOM 2599 N N . THR A 1 323 ? 0.531 0.318 -4.410 1.00 95.88 323 THR A N 1
ATOM 2600 C CA . THR A 1 323 ? 0.319 1.075 -5.649 1.00 95.88 323 THR A CA 1
ATOM 2601 C C . THR A 1 323 ? -0.459 0.248 -6.681 1.00 95.88 323 THR A C 1
ATOM 2603 O O . THR A 1 323 ? -1.457 0.728 -7.219 1.00 95.88 323 THR A O 1
ATOM 2606 N N . CYS A 1 324 ? -0.074 -1.011 -6.920 1.00 96.50 324 CYS A N 1
ATOM 2607 C CA . CYS A 1 324 ? -0.783 -1.903 -7.847 1.00 96.50 324 CYS A CA 1
ATOM 2608 C C . CYS A 1 324 ? -2.234 -2.156 -7.405 1.00 96.50 324 CYS A C 1
ATOM 2610 O O . CYS A 1 324 ? -3.166 -1.987 -8.188 1.00 96.50 324 CYS A O 1
ATOM 2612 N N . VAL A 1 325 ? -2.444 -2.515 -6.136 1.00 96.19 325 VAL A N 1
ATOM 2613 C CA . VAL A 1 325 ? -3.769 -2.772 -5.554 1.00 96.19 325 VAL A CA 1
ATOM 2614 C C . VAL A 1 325 ? -4.640 -1.521 -5.605 1.00 96.19 325 VAL A C 1
ATOM 2616 O O . VAL A 1 325 ? -5.819 -1.625 -5.934 1.00 96.19 325 VAL A O 1
ATOM 2619 N N . GLY A 1 326 ? -4.077 -0.341 -5.335 1.00 96.25 326 GLY A N 1
ATOM 2620 C CA . GLY A 1 326 ? -4.769 0.936 -5.504 1.00 96.25 326 GLY A CA 1
ATOM 2621 C C . GLY A 1 326 ? -5.258 1.135 -6.940 1.00 96.25 326 GLY A C 1
ATOM 2622 O O . GLY A 1 326 ? -6.428 1.455 -7.146 1.00 96.25 326 GLY A O 1
ATOM 2623 N N . ALA A 1 327 ? -4.404 0.848 -7.930 1.00 97.44 327 ALA A N 1
ATOM 2624 C CA . ALA A 1 327 ? -4.761 0.944 -9.346 1.00 97.44 327 ALA A CA 1
ATOM 2625 C C . ALA A 1 327 ? -5.905 -0.010 -9.719 1.00 97.44 327 ALA A C 1
ATOM 2627 O O . ALA A 1 327 ? -6.866 0.396 -10.369 1.00 97.44 327 ALA A O 1
ATOM 2628 N N . PHE A 1 328 ? -5.840 -1.268 -9.277 1.00 97.69 328 PHE A N 1
ATOM 2629 C CA . PHE A 1 328 ? -6.879 -2.260 -9.568 1.00 97.69 328 PHE A CA 1
ATOM 2630 C C . PHE A 1 328 ? -8.200 -1.962 -8.851 1.00 97.69 328 PHE A C 1
ATOM 2632 O O . PHE A 1 328 ? -9.263 -2.105 -9.453 1.00 97.69 328 PHE A O 1
ATOM 2639 N N . ARG A 1 329 ? -8.157 -1.479 -7.601 1.00 96.12 329 ARG A N 1
ATOM 2640 C CA . ARG A 1 329 ? -9.358 -1.034 -6.870 1.00 96.12 329 ARG A CA 1
ATOM 2641 C C . ARG A 1 329 ? -10.062 0.107 -7.590 1.00 96.12 329 ARG A C 1
ATOM 2643 O O . ARG A 1 329 ? -11.274 0.050 -7.756 1.00 96.12 329 ARG A O 1
ATOM 2650 N N . ALA A 1 330 ? -9.305 1.095 -8.068 1.00 96.44 330 ALA A N 1
ATOM 2651 C CA . ALA A 1 330 ? -9.853 2.234 -8.801 1.00 96.44 330 ALA A CA 1
ATOM 2652 C C . ALA A 1 330 ? -10.557 1.841 -10.117 1.00 96.44 330 ALA A C 1
ATOM 2654 O O . ALA A 1 330 ? -11.332 2.632 -10.645 1.00 96.44 330 ALA A O 1
ATOM 2655 N N . ASN A 1 331 ? -10.314 0.628 -10.631 1.00 96.94 331 ASN A N 1
ATOM 2656 C CA . ASN A 1 331 ? -10.951 0.087 -11.837 1.00 96.94 331 ASN A CA 1
ATOM 2657 C C . ASN A 1 331 ? -11.910 -1.076 -11.559 1.00 96.94 331 ASN A C 1
ATOM 2659 O O . ASN A 1 331 ? -12.362 -1.722 -12.500 1.00 96.94 331 ASN A O 1
ATOM 2663 N N . ASN A 1 332 ? -12.219 -1.354 -10.289 1.00 96.50 332 ASN A N 1
ATOM 2664 C CA . ASN A 1 332 ? -13.061 -2.480 -9.892 1.00 96.50 332 ASN A CA 1
ATOM 2665 C C . ASN A 1 332 ? -12.578 -3.825 -10.480 1.00 96.50 332 ASN A C 1
ATOM 2667 O O . ASN A 1 332 ? -13.356 -4.591 -11.044 1.00 96.50 332 ASN A O 1
ATOM 2671 N N . GLU A 1 333 ? -11.273 -4.103 -10.365 1.00 96.56 333 GLU A N 1
ATOM 2672 C CA . GLU A 1 333 ? -10.638 -5.334 -10.858 1.00 96.56 333 GLU A CA 1
ATOM 2673 C C . GLU A 1 333 ? -10.264 -6.285 -9.697 1.00 96.56 333 GLU A C 1
ATOM 2675 O O . GLU A 1 333 ? -9.080 -6.447 -9.375 1.00 96.56 333 GLU A O 1
ATOM 2680 N N . PRO A 1 334 ? -11.246 -6.933 -9.038 1.00 96.31 334 PRO A N 1
ATOM 2681 C CA . PRO A 1 334 ? -11.019 -7.722 -7.826 1.00 96.31 334 PRO A CA 1
ATOM 2682 C C . PRO A 1 334 ? -10.055 -8.896 -8.026 1.00 96.31 334 PRO A C 1
ATOM 2684 O O . PRO A 1 334 ? -9.191 -9.155 -7.190 1.00 96.31 334 PRO A O 1
ATOM 2687 N N . GLU A 1 335 ? -10.136 -9.571 -9.171 1.00 95.19 335 GLU A N 1
ATOM 2688 C CA . GLU A 1 335 ? -9.273 -10.715 -9.481 1.00 95.19 335 GLU A CA 1
ATOM 2689 C C . GLU A 1 335 ? -7.791 -10.325 -9.571 1.00 95.19 335 GLU A C 1
ATOM 2691 O O . GLU A 1 335 ? -6.914 -11.081 -9.155 1.00 95.19 335 GLU A O 1
ATOM 2696 N N . LYS A 1 336 ? -7.485 -9.106 -10.033 1.00 95.62 336 LYS A N 1
ATOM 2697 C CA . LYS A 1 336 ? -6.106 -8.601 -10.087 1.00 95.62 336 LYS A CA 1
ATOM 2698 C C . LYS A 1 336 ? -5.554 -8.275 -8.706 1.00 95.62 336 LYS A C 1
ATOM 2700 O O . LYS A 1 336 ? -4.363 -8.471 -8.459 1.00 95.62 336 LYS A O 1
ATOM 2705 N N . ILE A 1 337 ? -6.413 -7.836 -7.788 1.00 96.56 337 ILE A N 1
ATOM 2706 C CA . ILE A 1 337 ? -6.055 -7.629 -6.381 1.00 96.56 337 ILE A CA 1
ATOM 2707 C C . ILE A 1 337 ? -5.690 -8.971 -5.734 1.00 96.56 337 ILE A C 1
ATOM 2709 O O . ILE A 1 337 ? -4.637 -9.072 -5.103 1.00 96.56 337 ILE A O 1
ATOM 2713 N N . LYS A 1 338 ? -6.504 -10.014 -5.948 1.00 95.44 338 LYS A N 1
ATOM 2714 C CA . LYS A 1 338 ? -6.226 -11.373 -5.447 1.00 95.44 338 LYS A CA 1
ATOM 2715 C C . LYS A 1 338 ? -4.886 -11.895 -5.972 1.00 95.44 338 LYS A C 1
ATOM 2717 O O . LYS A 1 338 ? -4.004 -12.220 -5.178 1.00 95.44 338 LYS A O 1
ATOM 2722 N N . GLN A 1 339 ? -4.690 -11.848 -7.292 1.00 93.12 339 GLN A N 1
ATOM 2723 C CA . GLN A 1 339 ? -3.453 -12.288 -7.956 1.00 93.12 339 GLN A CA 1
ATOM 2724 C C . GLN A 1 339 ? -2.209 -11.559 -7.433 1.00 93.12 339 GLN A C 1
ATOM 2726 O O . GLN A 1 339 ? -1.140 -12.156 -7.294 1.00 93.12 339 GLN A O 1
ATOM 2731 N N . SER A 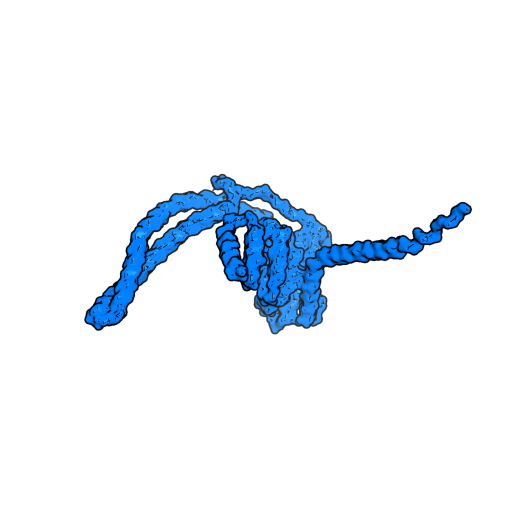1 340 ? -2.346 -10.268 -7.123 1.00 94.50 340 SER A N 1
ATOM 2732 C CA . SER A 1 340 ? -1.267 -9.438 -6.587 1.00 94.50 340 SER A CA 1
ATOM 2733 C C . SER A 1 340 ? -0.798 -9.951 -5.219 1.00 94.50 340 SER A C 1
ATOM 2735 O O . SER A 1 340 ? 0.396 -10.184 -5.025 1.00 94.50 340 SER A O 1
ATOM 2737 N N . PHE A 1 341 ? -1.719 -10.213 -4.285 1.00 95.50 341 PHE A N 1
ATOM 2738 C CA . PHE A 1 341 ? -1.360 -10.768 -2.975 1.00 95.50 341 PHE A CA 1
ATOM 2739 C C . PHE A 1 341 ? -0.867 -12.218 -3.057 1.00 95.50 341 PHE A C 1
ATOM 2741 O O . PHE A 1 341 ? 0.110 -12.569 -2.396 1.00 95.50 341 PHE A O 1
ATOM 2748 N N . GLU A 1 342 ? -1.474 -13.054 -3.902 1.00 93.38 342 GLU A N 1
ATOM 2749 C CA . GLU A 1 342 ? -1.013 -14.430 -4.138 1.00 93.38 342 GLU A CA 1
ATOM 2750 C C . GLU A 1 342 ? 0.418 -14.475 -4.685 1.00 93.38 342 GLU A C 1
ATOM 2752 O O . GLU A 1 342 ? 1.206 -15.353 -4.328 1.00 93.38 342 GLU A O 1
ATOM 2757 N N . ARG A 1 343 ? 0.797 -13.508 -5.526 1.00 90.50 343 ARG A N 1
ATOM 2758 C CA . ARG A 1 343 ? 2.172 -13.383 -6.016 1.00 90.50 343 ARG A CA 1
ATOM 2759 C C . ARG A 1 343 ? 3.150 -13.077 -4.882 1.00 90.50 343 ARG A C 1
ATOM 2761 O O . ARG A 1 343 ? 4.186 -13.730 -4.824 1.00 90.50 343 ARG A O 1
ATOM 2768 N N . ILE A 1 344 ? 2.810 -12.179 -3.953 1.00 91.06 344 ILE A N 1
ATOM 2769 C CA . ILE A 1 344 ? 3.650 -11.891 -2.775 1.00 91.06 344 ILE A CA 1
ATOM 2770 C C . ILE A 1 344 ? 3.858 -13.123 -1.905 1.00 91.06 344 ILE A C 1
ATOM 2772 O O . ILE A 1 344 ? 4.987 -13.392 -1.504 1.00 91.06 344 ILE A O 1
ATOM 2776 N N . ILE A 1 345 ? 2.797 -13.897 -1.667 1.00 92.69 345 ILE A N 1
ATOM 2777 C CA . ILE A 1 345 ? 2.881 -15.145 -0.898 1.00 92.69 345 ILE A CA 1
ATOM 2778 C C . ILE A 1 345 ? 3.905 -16.104 -1.523 1.00 92.69 345 ILE A C 1
ATOM 2780 O O . ILE A 1 345 ? 4.637 -16.766 -0.791 1.00 92.69 345 ILE A O 1
ATOM 2784 N N . ARG A 1 346 ? 3.984 -16.155 -2.861 1.00 90.25 346 ARG A N 1
ATOM 2785 C CA . ARG A 1 346 ? 4.935 -17.007 -3.591 1.00 90.25 346 ARG A CA 1
ATOM 2786 C C 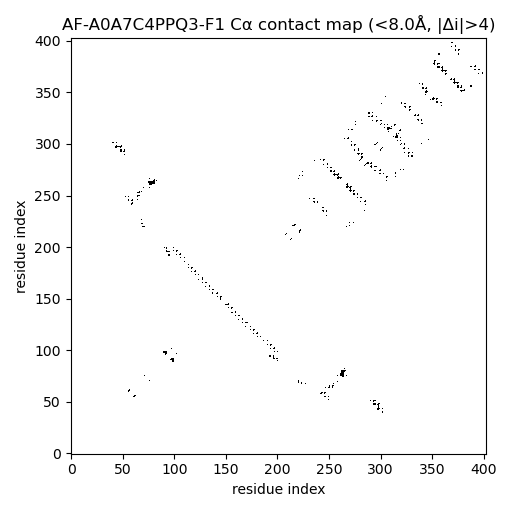. ARG A 1 346 ? 6.372 -16.481 -3.553 1.00 90.25 346 ARG A C 1
ATOM 2788 O O . ARG A 1 346 ? 7.286 -17.269 -3.344 1.00 90.25 346 ARG A O 1
ATOM 2795 N N . ILE A 1 347 ? 6.581 -15.182 -3.776 1.00 86.94 347 ILE A N 1
ATOM 2796 C CA . ILE A 1 347 ? 7.934 -14.621 -3.964 1.00 86.94 347 ILE A CA 1
ATOM 2797 C C . ILE A 1 347 ? 8.603 -14.169 -2.662 1.00 86.94 347 ILE A C 1
ATOM 2799 O O . ILE A 1 347 ? 9.825 -14.058 -2.612 1.00 86.94 347 ILE A O 1
ATOM 2803 N N . ASN A 1 348 ? 7.827 -13.881 -1.613 1.00 86.56 348 ASN A N 1
ATOM 2804 C CA . ASN A 1 348 ? 8.345 -13.348 -0.358 1.00 86.56 348 ASN A CA 1
ATOM 2805 C C . ASN A 1 348 ? 7.698 -14.043 0.858 1.00 86.56 348 ASN A C 1
ATOM 2807 O O . ASN A 1 348 ? 6.722 -13.535 1.421 1.00 86.56 348 ASN A O 1
ATOM 2811 N N . PRO A 1 349 ? 8.268 -15.177 1.317 1.00 86.75 349 PRO A N 1
ATOM 2812 C CA . PRO A 1 349 ? 7.747 -15.930 2.459 1.00 86.75 349 PRO A CA 1
ATOM 2813 C C . PRO A 1 349 ? 7.630 -15.107 3.747 1.00 86.75 349 PRO A C 1
ATOM 2815 O O . PRO A 1 349 ? 6.698 -15.309 4.520 1.00 86.75 349 PRO A O 1
ATOM 2818 N N . GLN A 1 350 ? 8.520 -14.131 3.959 1.00 83.81 350 GLN A N 1
ATOM 2819 C CA . GLN A 1 350 ? 8.493 -13.256 5.139 1.00 83.81 350 GLN A CA 1
ATOM 2820 C C . GLN A 1 350 ? 7.278 -12.317 5.148 1.00 83.81 350 GLN A C 1
ATOM 2822 O O . GLN A 1 350 ? 6.864 -11.836 6.200 1.00 83.81 350 GLN A O 1
ATOM 2827 N N . ARG A 1 351 ? 6.698 -12.041 3.974 1.00 86.81 351 ARG A N 1
ATOM 2828 C CA . ARG A 1 351 ? 5.515 -11.183 3.803 1.00 86.81 351 ARG A CA 1
ATOM 2829 C C . ARG A 1 351 ? 4.243 -11.974 3.507 1.00 86.8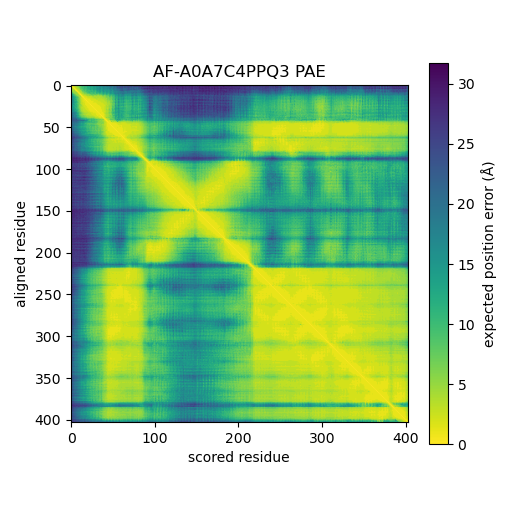1 351 ARG A C 1
ATOM 2831 O O . ARG A 1 351 ? 3.174 -11.373 3.389 1.00 86.81 351 ARG A O 1
ATOM 2838 N N . ALA A 1 352 ? 4.330 -13.301 3.427 1.00 91.19 352 ALA A N 1
ATOM 2839 C CA . ALA A 1 352 ? 3.204 -14.159 3.084 1.00 91.19 352 ALA A CA 1
ATOM 2840 C C . ALA A 1 352 ? 2.026 -13.989 4.055 1.00 91.19 352 ALA A C 1
ATOM 2842 O O . ALA A 1 352 ? 0.888 -13.878 3.613 1.00 91.19 352 ALA A O 1
ATOM 2843 N N . ASP A 1 353 ? 2.279 -13.884 5.360 1.00 92.88 353 ASP A N 1
ATOM 2844 C CA . ASP A 1 353 ? 1.216 -13.714 6.360 1.00 92.88 353 ASP A CA 1
ATOM 2845 C C . ASP A 1 353 ? 0.514 -12.366 6.277 1.00 92.88 353 ASP A C 1
ATOM 2847 O O . ASP A 1 353 ? -0.714 -12.304 6.334 1.00 92.88 353 ASP A O 1
ATOM 2851 N N . TRP A 1 354 ? 1.269 -11.289 6.058 1.00 91.25 354 TRP A N 1
ATOM 2852 C CA . TRP A 1 354 ? 0.670 -9.985 5.800 1.00 91.25 354 TRP A CA 1
ATOM 2853 C C . TRP A 1 354 ? -0.230 -10.038 4.555 1.00 91.25 354 TRP A C 1
ATOM 2855 O O . TRP A 1 354 ? -1.372 -9.581 4.611 1.00 91.25 354 TRP A O 1
ATOM 2865 N N . ALA A 1 355 ? 0.232 -10.661 3.466 1.00 93.81 355 ALA A N 1
ATOM 2866 C CA . ALA A 1 355 ? -0.551 -10.813 2.241 1.00 93.81 355 ALA A CA 1
ATOM 2867 C C . ALA A 1 355 ? -1.795 -11.704 2.437 1.00 93.81 355 ALA A C 1
ATOM 2869 O O . ALA A 1 355 ? -2.869 -11.366 1.942 1.00 93.81 355 ALA A O 1
ATOM 2870 N N . ARG A 1 356 ? -1.699 -12.789 3.219 1.00 95.62 356 ARG A N 1
ATOM 2871 C CA . ARG A 1 356 ? -2.838 -13.645 3.609 1.00 95.62 356 ARG A CA 1
ATOM 2872 C C . ARG A 1 356 ? -3.880 -12.879 4.420 1.00 95.62 356 ARG A C 1
ATOM 2874 O O . ARG A 1 356 ? -5.073 -13.043 4.181 1.00 95.62 356 ARG A O 1
ATOM 2881 N N . ILE A 1 357 ? -3.446 -12.005 5.330 1.00 95.31 357 ILE A N 1
ATOM 2882 C CA . ILE A 1 357 ? -4.343 -11.117 6.080 1.00 95.31 357 ILE A CA 1
ATOM 2883 C C . ILE A 1 357 ? -5.058 -10.147 5.132 1.00 95.31 357 ILE A C 1
ATOM 2885 O O . ILE A 1 357 ? -6.271 -9.964 5.255 1.00 95.31 357 ILE A O 1
ATOM 2889 N N . GLN A 1 358 ? -4.343 -9.538 4.178 1.00 95.19 358 GLN A N 1
ATOM 2890 C CA . GLN A 1 358 ? -4.972 -8.646 3.199 1.00 95.19 358 GLN A CA 1
ATOM 2891 C C . GLN A 1 358 ? -5.973 -9.391 2.303 1.00 95.19 358 GLN A C 1
ATOM 2893 O O . GLN A 1 358 ? -7.068 -8.877 2.078 1.00 95.19 358 GLN A O 1
ATOM 2898 N N . LEU A 1 359 ? -5.650 -10.612 1.858 1.00 96.19 359 LEU A N 1
ATOM 2899 C CA . LEU A 1 359 ? -6.583 -11.480 1.128 1.00 96.19 359 LEU A CA 1
ATOM 2900 C C . LEU A 1 359 ? -7.818 -11.822 1.958 1.00 96.19 359 LEU A C 1
ATOM 2902 O O . LEU A 1 359 ? -8.930 -11.714 1.454 1.00 96.19 359 LEU A O 1
ATOM 2906 N N . GLY A 1 360 ? -7.644 -12.182 3.232 1.00 96.62 360 GLY A N 1
ATOM 2907 C CA . GLY A 1 360 ? -8.754 -12.467 4.141 1.00 96.62 360 GLY A CA 1
ATOM 2908 C C . GLY A 1 360 ? -9.730 -11.294 4.238 1.00 96.62 360 GLY A C 1
ATOM 2909 O O . GLY A 1 360 ? -10.929 -11.467 4.029 1.00 96.62 360 GLY A O 1
ATOM 2910 N N . ARG A 1 361 ? -9.206 -10.080 4.451 1.00 95.94 361 ARG A N 1
ATOM 2911 C CA . ARG A 1 361 ? -10.008 -8.844 4.481 1.00 95.94 361 ARG A CA 1
ATOM 2912 C C . ARG A 1 361 ? -10.698 -8.569 3.153 1.00 95.94 361 ARG A C 1
ATOM 2914 O O . ARG A 1 361 ? -11.844 -8.134 3.140 1.00 95.94 361 ARG A O 1
ATOM 2921 N N . PHE A 1 362 ? -10.004 -8.813 2.047 1.00 95.62 362 PHE A N 1
ATOM 2922 C CA . PHE A 1 362 ? -10.562 -8.629 0.716 1.00 95.62 362 PHE A CA 1
ATOM 2923 C C . PHE A 1 362 ? -11.740 -9.583 0.463 1.00 95.62 362 PHE A C 1
ATOM 2925 O O . PHE A 1 362 ? -12.816 -9.142 0.072 1.00 95.62 362 PHE A O 1
ATOM 2932 N N . TYR A 1 363 ? -11.591 -10.869 0.787 1.00 97.12 363 TYR A N 1
ATOM 2933 C CA . TYR A 1 363 ? -12.675 -11.845 0.672 1.00 97.12 363 TYR A CA 1
ATOM 2934 C C . TYR A 1 363 ? -13.864 -11.536 1.592 1.00 97.12 363 TYR A C 1
ATOM 2936 O O . TYR A 1 363 ? -15.006 -11.764 1.201 1.00 97.12 363 TYR A O 1
ATOM 2944 N N . GLU A 1 364 ? -13.633 -10.979 2.786 1.00 96.31 364 GLU A N 1
ATOM 2945 C CA . GLU A 1 364 ? -14.726 -10.490 3.635 1.00 96.31 364 GLU A CA 1
ATOM 2946 C C . GLU A 1 364 ? -15.531 -9.368 2.972 1.00 96.31 364 GLU A C 1
ATOM 2948 O O . GLU A 1 364 ? -16.758 -9.374 3.059 1.00 96.31 364 GLU A O 1
ATOM 2953 N N . GLN A 1 365 ? -14.863 -8.421 2.306 1.00 95.19 365 GLN A N 1
ATOM 2954 C CA . GLN A 1 365 ? -15.530 -7.327 1.587 1.00 95.19 365 GLN A CA 1
ATOM 2955 C C . GLN A 1 365 ? -16.402 -7.855 0.439 1.00 95.19 365 GLN A C 1
ATOM 2957 O O . GLN A 1 365 ? -17.475 -7.315 0.185 1.00 95.19 365 GLN A O 1
ATOM 2962 N N . GLU A 1 366 ? -15.988 -8.951 -0.200 1.00 95.31 366 GLU A N 1
ATOM 2963 C CA . GLU A 1 366 ? -16.767 -9.652 -1.229 1.00 95.31 366 GLU A CA 1
ATOM 2964 C C . GLU A 1 366 ? -17.851 -10.586 -0.658 1.00 95.31 366 GLU A C 1
ATOM 2966 O O . GLU A 1 366 ? -18.541 -11.270 -1.412 1.00 95.31 366 GLU A O 1
ATOM 2971 N N . ASN A 1 367 ? -18.020 -10.647 0.667 1.00 96.00 367 ASN A N 1
ATOM 2972 C CA . ASN A 1 367 ? -18.879 -11.612 1.360 1.00 96.00 367 ASN A CA 1
ATOM 2973 C C . ASN A 1 367 ? -18.519 -13.090 1.094 1.00 96.00 367 ASN A C 1
ATOM 2975 O O . ASN A 1 367 ? -19.341 -13.985 1.320 1.00 96.00 367 ASN A O 1
ATOM 2979 N N . ASN A 1 368 ? -17.289 -13.371 0.657 1.00 96.44 368 ASN A N 1
ATOM 2980 C CA . ASN A 1 368 ? -16.762 -14.720 0.477 1.00 96.44 368 ASN A CA 1
ATOM 2981 C C . ASN A 1 368 ? -16.143 -15.224 1.791 1.00 96.44 368 ASN A C 1
ATOM 2983 O O . ASN A 1 368 ? -14.925 -15.284 1.973 1.00 96.44 368 ASN A O 1
ATOM 2987 N N . TRP A 1 369 ? -17.015 -15.559 2.741 1.00 97.25 369 TRP A N 1
ATOM 2988 C CA . TRP A 1 369 ? -16.624 -15.918 4.107 1.00 97.25 369 TRP A CA 1
ATOM 2989 C C . TRP A 1 369 ? -15.728 -17.162 4.175 1.00 97.25 369 TRP A C 1
ATOM 2991 O O . TRP A 1 369 ? -14.849 -17.229 5.031 1.00 97.25 369 TRP A O 1
ATOM 3001 N N . GLU A 1 370 ? -15.912 -18.124 3.267 1.00 97.38 370 GLU A N 1
ATOM 3002 C CA . GLU A 1 370 ? -15.110 -19.353 3.222 1.00 97.38 370 GLU A CA 1
ATOM 3003 C C . GLU A 1 370 ? -13.670 -19.076 2.781 1.00 97.38 370 GLU A C 1
ATOM 3005 O O . GLU A 1 370 ? -12.721 -19.508 3.442 1.00 97.38 370 GLU A O 1
ATOM 3010 N N . ALA A 1 371 ? -13.485 -18.306 1.703 1.00 96.94 371 ALA A N 1
ATOM 3011 C CA . ALA A 1 371 ? -12.155 -17.922 1.236 1.00 96.94 37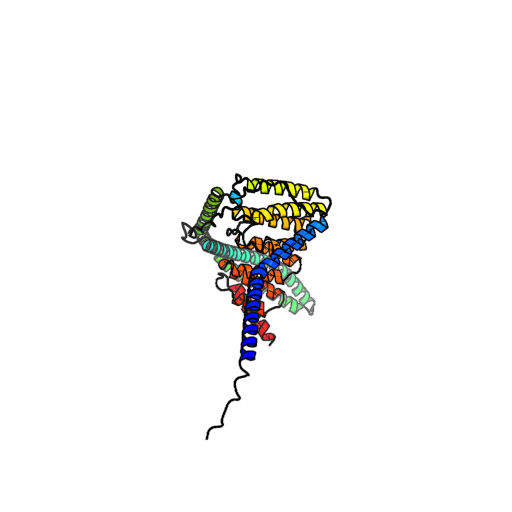1 ALA A CA 1
ATOM 3012 C C . ALA A 1 371 ? -11.450 -16.988 2.232 1.00 96.94 371 ALA A C 1
ATOM 3014 O O . ALA A 1 371 ? -10.238 -17.115 2.450 1.00 96.94 371 ALA A O 1
ATOM 3015 N N . ALA A 1 372 ? -12.206 -16.104 2.894 1.00 97.81 372 ALA A N 1
ATOM 3016 C CA . ALA A 1 372 ? -11.694 -15.273 3.978 1.00 97.81 372 ALA A CA 1
ATOM 3017 C C . ALA A 1 372 ? -11.161 -16.131 5.133 1.00 97.81 372 ALA A C 1
ATOM 3019 O O . ALA A 1 372 ? -10.002 -15.989 5.528 1.00 97.81 372 ALA A O 1
ATOM 3020 N N . LEU A 1 373 ? -11.973 -17.077 5.621 1.00 97.69 373 LEU A N 1
ATOM 3021 C CA . LEU A 1 373 ? -11.601 -17.990 6.702 1.00 97.69 373 LEU A CA 1
ATOM 3022 C C . LEU A 1 373 ? -10.366 -18.821 6.335 1.00 97.69 373 LEU A C 1
ATOM 3024 O O . LEU A 1 373 ? -9.439 -18.937 7.139 1.00 97.69 373 LEU A O 1
ATOM 3028 N N . LYS A 1 374 ? -10.317 -19.358 5.109 1.00 97.56 374 LYS A N 1
ATOM 3029 C CA . LYS A 1 374 ? -9.157 -20.104 4.600 1.00 97.56 374 LYS A CA 1
ATOM 3030 C C . LYS A 1 374 ? -7.888 -19.249 4.606 1.00 97.56 374 LYS A C 1
ATOM 3032 O O . LYS A 1 374 ? -6.836 -19.728 5.024 1.00 97.56 374 LYS A O 1
ATOM 3037 N N . SER A 1 375 ? -7.990 -17.991 4.181 1.00 96.75 375 SER A N 1
ATOM 3038 C CA . SER A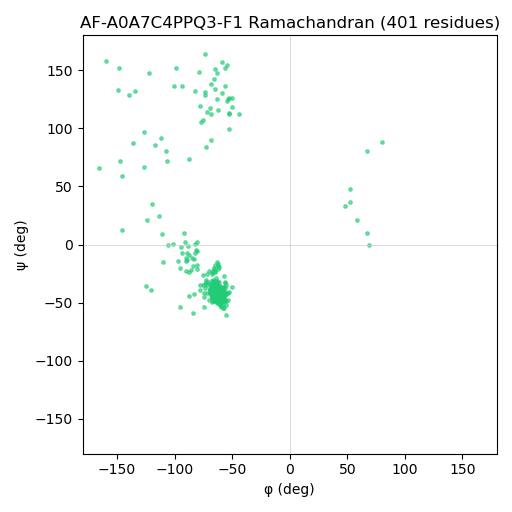 1 375 ? -6.853 -17.065 4.139 1.00 96.75 375 SER A CA 1
ATOM 3039 C C . SER A 1 375 ? -6.331 -16.760 5.544 1.00 96.75 375 SER A C 1
ATOM 3041 O O . SER A 1 375 ? -5.135 -16.907 5.787 1.00 96.75 375 SER A O 1
ATOM 3043 N N . TYR A 1 376 ? -7.210 -16.443 6.501 1.00 97.12 376 TYR A N 1
ATOM 3044 C CA . TYR A 1 376 ? -6.798 -16.193 7.887 1.00 97.12 376 TYR A CA 1
ATOM 3045 C C . TYR A 1 376 ? -6.192 -17.420 8.569 1.00 97.12 376 TYR A C 1
ATOM 3047 O O . TYR A 1 376 ? -5.175 -17.291 9.239 1.00 97.12 376 TYR A O 1
ATOM 3055 N N . ARG A 1 377 ? -6.748 -18.619 8.354 1.00 96.31 377 ARG A N 1
ATOM 3056 C CA . ARG A 1 377 ? -6.184 -19.866 8.903 1.00 96.31 377 ARG A CA 1
ATOM 3057 C C . ARG A 1 377 ? -4.811 -20.221 8.332 1.00 96.31 377 ARG A C 1
ATOM 3059 O O . ARG A 1 377 ? -4.086 -20.997 8.940 1.00 96.31 377 ARG A O 1
ATOM 3066 N N . SER A 1 378 ? -4.459 -19.688 7.163 1.00 95.56 378 SER A N 1
ATOM 3067 C CA . SER A 1 378 ? -3.147 -19.921 6.551 1.00 95.56 378 SER A CA 1
ATOM 3068 C C . SER A 1 378 ? -2.030 -19.033 7.117 1.00 95.56 378 SER A C 1
ATOM 3070 O O . SER A 1 378 ? -0.877 -19.197 6.722 1.00 95.56 378 SER A O 1
ATOM 3072 N N . VAL A 1 379 ? -2.357 -18.098 8.014 1.00 95.06 379 VAL A N 1
ATOM 3073 C CA . VAL A 1 379 ? -1.389 -17.249 8.720 1.00 95.06 379 VAL A CA 1
ATOM 3074 C C . VAL A 1 379 ? -0.657 -18.079 9.780 1.00 95.06 379 VAL A C 1
ATOM 3076 O O . VAL A 1 379 ? -1.311 -18.743 10.579 1.00 95.06 379 VAL A O 1
ATOM 3079 N N . GLN A 1 380 ? 0.681 -18.059 9.793 1.00 88.56 380 GLN A N 1
ATOM 3080 C CA . GLN A 1 380 ? 1.484 -18.955 10.649 1.00 88.56 380 GLN A CA 1
ATOM 3081 C C . GLN A 1 380 ? 2.399 -18.228 11.649 1.00 88.56 380 GLN A C 1
ATOM 3083 O O . GLN A 1 380 ? 2.529 -18.657 12.789 1.00 88.56 380 GLN A O 1
ATOM 3088 N N . ASN A 1 381 ? 3.015 -17.123 11.240 1.00 80.44 381 ASN A N 1
ATOM 3089 C CA . ASN A 1 381 ? 4.183 -16.501 11.868 1.00 80.44 381 ASN A CA 1
ATOM 3090 C C . ASN A 1 381 ? 3.951 -15.028 12.266 1.00 80.44 381 ASN A C 1
ATOM 3092 O O . ASN A 1 381 ? 4.911 -14.271 12.399 1.00 80.44 381 ASN A O 1
ATOM 3096 N N . THR A 1 382 ? 2.701 -14.573 12.419 1.00 74.12 382 THR A N 1
ATOM 3097 C CA . THR A 1 382 ? 2.441 -13.183 12.838 1.00 74.12 382 THR A CA 1
ATOM 3098 C C . THR A 1 382 ? 2.549 -13.024 14.356 1.00 74.12 382 THR A C 1
ATOM 3100 O O . THR A 1 382 ? 1.948 -13.781 15.119 1.00 74.12 382 THR A O 1
ATOM 3103 N N . ASN A 1 383 ? 3.285 -11.997 14.795 1.00 65.94 383 ASN A N 1
ATOM 3104 C CA . ASN A 1 383 ? 3.443 -11.652 16.214 1.00 65.94 383 ASN A CA 1
ATOM 3105 C C . ASN A 1 383 ? 2.126 -11.153 16.842 1.00 65.94 383 ASN A C 1
ATOM 3107 O O . ASN A 1 383 ? 1.922 -11.302 18.044 1.00 65.94 383 ASN A O 1
ATOM 3111 N N . ASP A 1 384 ? 1.210 -10.600 16.036 1.00 68.25 384 ASP A N 1
ATOM 3112 C CA . ASP A 1 384 ? -0.134 -10.200 16.470 1.00 68.25 384 ASP A CA 1
ATOM 3113 C C . ASP A 1 384 ? -1.204 -11.089 15.821 1.00 68.25 384 ASP A C 1
ATOM 3115 O O . ASP A 1 384 ? -1.699 -10.830 14.720 1.00 68.25 384 ASP A O 1
ATOM 3119 N N . ASN A 1 385 ? -1.545 -12.168 16.527 1.00 82.62 385 ASN A N 1
ATOM 3120 C CA . ASN A 1 385 ? -2.596 -13.109 16.142 1.00 82.62 385 ASN A CA 1
ATOM 3121 C C . ASN A 1 385 ? -3.979 -12.724 16.682 1.00 82.62 385 ASN A C 1
ATOM 3123 O O . ASN A 1 385 ? -4.969 -13.365 16.330 1.00 82.62 385 ASN A O 1
ATOM 3127 N N . ARG A 1 386 ? -4.099 -11.699 17.537 1.00 88.12 386 ARG A N 1
ATOM 3128 C CA . ARG A 1 386 ? -5.365 -11.438 18.241 1.00 88.12 386 ARG A CA 1
ATOM 3129 C C . ARG A 1 386 ? -6.472 -11.066 17.263 1.00 88.12 386 ARG A C 1
ATOM 3131 O O . ARG A 1 386 ? -7.563 -11.629 17.326 1.00 88.12 386 ARG A O 1
ATOM 3138 N N . PHE A 1 387 ? -6.186 -10.142 16.348 1.00 90.69 387 PHE A N 1
ATOM 3139 C CA . PHE A 1 387 ? -7.128 -9.752 15.299 1.00 90.69 387 PHE A CA 1
ATOM 3140 C C . PHE A 1 387 ? -7.507 -10.941 14.401 1.00 90.69 387 PHE A C 1
ATOM 3142 O O . PHE A 1 387 ? -8.688 -11.131 14.120 1.00 90.69 387 PHE A O 1
ATOM 3149 N N . VAL A 1 388 ? -6.528 -11.756 13.994 1.00 94.56 388 VAL A N 1
ATOM 3150 C CA . VAL A 1 388 ? -6.752 -12.915 13.114 1.00 94.56 388 VAL A CA 1
ATOM 3151 C C . VAL A 1 388 ? -7.642 -13.952 13.804 1.00 94.56 388 VAL A C 1
ATOM 3153 O O . VAL A 1 388 ? -8.628 -14.393 13.220 1.00 94.56 388 VAL A O 1
ATOM 3156 N N . ASN A 1 389 ? -7.376 -14.264 15.074 1.00 93.62 389 ASN A N 1
ATOM 3157 C CA . ASN A 1 389 ? -8.172 -15.204 15.864 1.00 93.62 389 ASN A CA 1
ATOM 3158 C C . ASN A 1 389 ? -9.618 -14.724 16.055 1.00 93.62 389 ASN A C 1
ATOM 3160 O O . ASN A 1 389 ? -10.552 -15.505 15.882 1.00 93.62 389 ASN A O 1
ATOM 3164 N N . MET A 1 390 ? -9.824 -13.433 16.343 1.00 94.50 390 MET A N 1
ATOM 3165 C CA . MET A 1 390 ? -11.175 -12.856 16.416 1.00 94.50 390 MET A CA 1
ATOM 3166 C C . MET A 1 390 ? -11.892 -12.916 15.061 1.00 94.50 390 MET A C 1
ATOM 3168 O O . MET A 1 390 ? -13.084 -13.224 15.004 1.00 94.50 390 MET A O 1
ATOM 3172 N N . ALA A 1 391 ? -11.179 -12.643 13.961 1.00 96.00 391 ALA A N 1
ATOM 3173 C CA . ALA A 1 391 ? -11.742 -12.737 12.619 1.00 96.00 391 ALA A CA 1
ATOM 3174 C C . ALA A 1 391 ? -12.176 -14.175 12.296 1.00 96.00 391 ALA A C 1
ATOM 3176 O O . ALA A 1 391 ? -13.292 -14.360 11.815 1.00 96.00 391 ALA A O 1
ATOM 3177 N N . ILE A 1 392 ? -11.348 -15.174 12.626 1.00 96.56 392 ILE A N 1
ATOM 3178 C CA . ILE A 1 392 ? -11.654 -16.604 12.472 1.00 96.56 392 ILE A CA 1
ATOM 3179 C C . ILE A 1 392 ? -12.925 -16.974 13.246 1.00 96.56 392 ILE A C 1
ATOM 3181 O O . ILE A 1 392 ? -13.876 -17.450 12.632 1.00 96.56 392 ILE A O 1
ATOM 3185 N N . GLN A 1 393 ? -12.988 -16.680 14.549 1.00 96.31 393 GLN A N 1
ATOM 3186 C CA . GLN A 1 393 ? -14.145 -17.018 15.392 1.00 96.31 393 GLN A CA 1
ATOM 3187 C C . GLN A 1 393 ? -15.449 -16.406 14.865 1.00 96.31 393 GLN A C 1
ATOM 3189 O O . GLN A 1 393 ? -16.466 -17.087 14.735 1.00 96.31 393 GLN A O 1
ATOM 3194 N N . ARG A 1 394 ? -15.420 -15.117 14.506 1.00 97.00 394 ARG A N 1
ATOM 3195 C CA . ARG A 1 394 ? -16.578 -14.415 13.934 1.00 97.00 394 ARG A CA 1
ATOM 3196 C C . ARG A 1 394 ? -17.027 -15.043 12.609 1.00 97.00 394 ARG A C 1
ATOM 3198 O O . ARG A 1 394 ? -18.227 -15.163 12.366 1.00 97.00 394 ARG A O 1
ATOM 3205 N N . LEU A 1 395 ? -16.088 -15.418 11.737 1.00 97.12 395 LEU A N 1
ATOM 3206 C CA . LEU A 1 395 ? -16.404 -16.045 10.449 1.00 97.12 395 LEU A CA 1
ATOM 3207 C C . LEU A 1 395 ? -16.976 -17.456 10.625 1.00 97.12 395 LEU A C 1
ATOM 3209 O O . LEU A 1 395 ? -17.931 -17.804 9.936 1.00 97.12 395 LEU A O 1
ATOM 3213 N N . GLU A 1 396 ? -16.455 -18.236 11.572 1.00 96.69 396 GLU A N 1
ATOM 3214 C CA . GLU A 1 396 ? -16.980 -19.561 11.923 1.00 96.69 396 GLU A CA 1
ATOM 3215 C C . GLU A 1 396 ? -18.416 -19.482 12.445 1.00 96.69 396 GLU A C 1
ATOM 3217 O O . GLU A 1 396 ? -19.285 -20.197 11.950 1.00 96.69 396 GLU A O 1
ATOM 3222 N N . GLN A 1 397 ? -18.700 -18.562 13.373 1.00 96.38 397 GLN A N 1
ATOM 3223 C CA . GLN A 1 397 ? -20.063 -18.322 13.859 1.00 96.38 397 GLN A CA 1
ATOM 3224 C C . GLN A 1 397 ? -21.012 -17.965 12.710 1.00 96.38 397 GLN A C 1
ATOM 3226 O O . GLN A 1 397 ? -22.104 -18.520 12.602 1.00 96.38 397 GLN A O 1
ATOM 3231 N N . ARG A 1 398 ? -20.581 -17.077 11.807 1.00 95.56 398 ARG A N 1
ATOM 3232 C CA . ARG A 1 398 ? -21.394 -16.647 10.663 1.00 95.56 398 ARG A CA 1
ATOM 3233 C C . ARG A 1 398 ? -21.665 -17.774 9.666 1.00 95.56 398 ARG A C 1
ATOM 3235 O O . ARG A 1 398 ? -22.755 -17.823 9.101 1.00 95.56 398 ARG A O 1
ATOM 3242 N N . LEU A 1 399 ? -20.690 -18.650 9.431 1.00 95.19 399 LEU A N 1
ATOM 3243 C CA . LEU A 1 399 ? -20.846 -19.812 8.555 1.00 95.19 399 LEU A CA 1
ATOM 3244 C C . LEU A 1 399 ? -21.731 -20.891 9.189 1.00 95.19 399 LEU A C 1
ATOM 3246 O O . LEU A 1 399 ? -22.508 -21.515 8.473 1.00 95.19 399 LEU A O 1
ATOM 3250 N N . ASN A 1 400 ? -21.674 -21.063 10.513 1.00 93.44 400 ASN A N 1
ATOM 3251 C CA . ASN A 1 400 ? -22.529 -22.007 11.235 1.00 93.44 400 ASN A CA 1
ATOM 3252 C C . ASN A 1 400 ? -24.004 -21.584 11.250 1.00 93.44 400 ASN A C 1
ATOM 3254 O O . ASN A 1 400 ? -24.859 -22.447 11.167 1.00 93.44 400 ASN A O 1
ATOM 3258 N N . ILE A 1 401 ? -24.314 -20.283 11.292 1.00 85.62 401 ILE A N 1
ATOM 3259 C CA . ILE A 1 401 ? -25.705 -19.783 11.218 1.00 85.62 401 ILE A CA 1
ATOM 3260 C C . ILE A 1 401 ? -26.353 -20.056 9.846 1.00 85.62 401 ILE A C 1
ATOM 3262 O O . ILE A 1 401 ? -27.573 -20.075 9.730 1.00 85.62 401 ILE A O 1
ATOM 3266 N N . LYS A 1 402 ? -25.551 -20.223 8.786 1.00 72.06 402 LYS A N 1
ATOM 3267 C CA . LYS A 1 402 ? -26.047 -20.438 7.416 1.00 72.06 402 LYS A CA 1
ATOM 3268 C C . LYS A 1 402 ? -26.255 -21.907 7.039 1.00 72.06 402 LYS A C 1
ATOM 3270 O O . LYS A 1 402 ? -26.792 -22.153 5.961 1.00 72.06 402 LYS A O 1
ATOM 3275 N N . ARG A 1 403 ? -25.766 -22.841 7.854 1.00 66.12 403 ARG A N 1
ATOM 3276 C CA . ARG A 1 403 ? -25.989 -24.282 7.689 1.00 66.12 403 ARG A CA 1
ATOM 3277 C C . ARG A 1 403 ? -27.237 -24.676 8.453 1.00 66.12 403 ARG A C 1
ATOM 3279 O O . ARG A 1 403 ? -27.977 -25.518 7.908 1.00 66.12 403 ARG A O 1
#

pLDDT: mean 89.45, std 10.96, range [44.84, 98.38]

Radius of gyration: 33.35 Å; Cα contacts (8 Å, |Δi|>4): 346; chains: 1; bounding box: 75×110×82 Å